Protein AF-A0AAN8NWN9-F1 (afdb_monomer_lite)

Foldseek 3Di:
DKDKDWDFCVVVPDPVCVVVVVVCCCVVQDPQWDWDDDPQAFTWTWGADPPAGKIWIWGDDPGTIIIIIDDDNDPVVVVLVVVCVRPAVGVVVVVVVVVVVCVVPPPDDDDDDDPDDDDDDDPPPQPDLLDPVVPPDPPPPDPVPDDDFDKDKQQFAAPQQQLQQDDFDDPVVLVVVVPDPFLPGDIGIAGPLLLAPAEEEEEFLDAAPLCCPPLQCVQQDDPNHQAPAEFFQCVGDVDRPPDYDDDDPRSCVVNQLCSCDQTSHNHRRVNHHYYYHHQPPDPRPDSLVSSLSSLVRVQVVQVVVCVVPVLHAYEYEYEDFPLLADDPVCLFPDSDPDPPDTDDPSSSVVSVVSNVSLVVSVVSSLPDFRYAYFYEQFFQPVDDLAGTPPQNCQSVGSRYAYEFEDDSLLAGHGHPPSPRHQEYGHQFQRKGFQSDDDPDCPQQRNRIDTDGDRSSRRSNLSSLLSSQCSSPVPDGSNVSVVVQSVQFDGSDVPHHTYTHSNGDDPPDPD

pLDDT: mean 70.36, std 22.94, range [26.72, 98.5]

Structure (mmCIF, N/CA/C/O backbone):
data_AF-A0AAN8NWN9-F1
#
_entry.id   AF-A0AAN8NWN9-F1
#
loop_
_atom_site.group_PDB
_atom_site.id
_atom_site.type_symbol
_atom_site.label_atom_id
_atom_site.label_alt_id
_atom_site.label_comp_id
_atom_site.label_asym_id
_atom_site.label_entity_id
_atom_site.label_seq_id
_atom_site.pdbx_PDB_ins_code
_atom_site.Cartn_x
_atom_site.Cartn_y
_atom_site.Cartn_z
_atom_site.occupancy
_atom_site.B_iso_or_equiv
_atom_site.auth_seq_id
_atom_site.auth_comp_id
_atom_site.auth_asym_id
_atom_site.auth_atom_id
_atom_site.pdbx_PDB_model_num
ATOM 1 N N . MET A 1 1 ? 29.924 4.493 -6.966 1.00 28.67 1 MET A N 1
ATOM 2 C CA . MET A 1 1 ? 29.900 5.971 -6.965 1.00 28.67 1 MET A CA 1
ATOM 3 C C . MET A 1 1 ? 30.230 6.413 -8.376 1.00 28.67 1 MET A C 1
ATOM 5 O O . MET A 1 1 ? 31.289 6.043 -8.860 1.00 28.67 1 MET A O 1
ATOM 9 N N . THR A 1 2 ? 29.310 7.099 -9.048 1.00 29.56 2 THR A N 1
ATOM 10 C CA . THR A 1 2 ? 29.492 7.562 -10.431 1.00 29.56 2 THR A CA 1
ATOM 11 C C . THR A 1 2 ? 29.656 9.072 -10.379 1.00 29.56 2 THR A C 1
ATOM 13 O O . THR A 1 2 ? 28.792 9.751 -9.827 1.00 29.56 2 THR A O 1
ATOM 16 N N . ILE A 1 3 ? 30.769 9.590 -10.891 1.00 26.72 3 ILE A N 1
ATOM 17 C CA . ILE A 1 3 ? 30.994 11.030 -11.021 1.00 26.72 3 ILE A CA 1
ATOM 18 C C . ILE A 1 3 ? 30.792 11.364 -12.498 1.00 26.72 3 ILE A C 1
ATOM 20 O O . ILE A 1 3 ? 31.526 10.867 -13.345 1.00 26.72 3 ILE A O 1
ATOM 24 N N . GLY A 1 4 ? 29.773 12.165 -12.806 1.00 31.56 4 GLY A N 1
ATOM 25 C CA . GLY A 1 4 ? 29.609 12.765 -14.129 1.00 31.56 4 GLY A CA 1
ATOM 26 C C . GLY A 1 4 ? 30.205 14.168 -14.120 1.00 31.56 4 GLY A C 1
ATOM 27 O O . GLY A 1 4 ? 29.833 14.977 -13.269 1.00 31.56 4 GLY A O 1
ATOM 28 N N . ILE A 1 5 ? 31.121 14.456 -15.043 1.00 30.20 5 ILE A N 1
ATOM 29 C CA . ILE A 1 5 ? 31.660 15.807 -15.247 1.00 30.20 5 ILE A CA 1
ATOM 30 C C . ILE A 1 5 ? 31.005 16.370 -16.510 1.00 30.20 5 ILE A C 1
ATOM 32 O O . ILE A 1 5 ? 31.058 15.752 -17.572 1.00 30.20 5 ILE A O 1
ATOM 36 N N . VAL A 1 6 ? 30.353 17.527 -16.379 1.00 31.81 6 VAL A N 1
ATOM 37 C CA . VAL A 1 6 ? 29.634 18.201 -17.469 1.00 31.81 6 VAL A CA 1
ATOM 38 C C . VAL A 1 6 ? 30.362 19.496 -17.810 1.00 31.81 6 VAL A C 1
ATOM 40 O O . VAL A 1 6 ? 30.565 20.332 -16.929 1.00 31.81 6 VAL A O 1
ATOM 43 N N . PHE A 1 7 ? 30.712 19.687 -19.082 1.00 34.97 7 PHE A N 1
ATOM 44 C CA . PHE A 1 7 ? 31.295 20.933 -19.587 1.00 34.97 7 PHE A CA 1
ATOM 45 C C . PHE A 1 7 ? 30.268 21.714 -20.423 1.00 34.97 7 PHE A C 1
ATOM 47 O O . PHE A 1 7 ? 29.430 21.121 -21.102 1.00 34.97 7 PHE A O 1
ATOM 54 N N . LYS A 1 8 ? 30.321 23.054 -20.376 1.00 30.94 8 LYS A N 1
ATOM 55 C CA . LYS A 1 8 ? 29.509 23.946 -21.227 1.00 30.94 8 LYS A CA 1
ATOM 56 C C . LYS A 1 8 ? 30.296 24.400 -22.466 1.00 30.94 8 LYS A C 1
ATOM 58 O O . LYS A 1 8 ? 31.504 24.618 -22.391 1.00 30.94 8 LYS A O 1
ATOM 63 N N . LYS A 1 9 ? 29.588 24.582 -23.589 1.00 38.94 9 LYS A N 1
ATOM 64 C CA . LYS A 1 9 ? 30.100 24.898 -24.944 1.00 38.94 9 LYS A CA 1
ATOM 65 C C . LYS A 1 9 ? 30.983 26.157 -25.023 1.00 38.94 9 LYS A C 1
ATOM 67 O O . LYS A 1 9 ? 31.851 26.292 -25.876 1.00 38.94 9 LYS A O 1
ATOM 72 N N . ASP A 1 10 ? 30.815 27.081 -24.097 1.00 40.62 10 ASP A N 1
ATOM 73 C CA . ASP A 1 10 ? 31.591 28.313 -23.975 1.00 40.62 10 ASP A CA 1
ATOM 74 C C . ASP A 1 10 ? 33.040 28.074 -23.490 1.00 40.62 10 ASP A C 1
ATOM 76 O O . ASP A 1 10 ? 33.894 28.943 -23.653 1.00 40.62 10 ASP A O 1
ATOM 80 N N . GLN A 1 11 ? 33.360 26.861 -23.016 1.00 41.09 11 GLN A N 1
ATOM 81 C CA . GLN A 1 11 ? 34.735 26.372 -22.829 1.00 41.09 11 GLN A CA 1
ATOM 82 C C . GLN A 1 11 ? 35.255 25.528 -24.015 1.00 41.09 11 GLN A C 1
ATOM 84 O O . GLN A 1 11 ? 36.436 25.190 -24.044 1.00 41.09 11 GLN A O 1
ATOM 89 N N . SER A 1 12 ? 34.416 25.216 -25.015 1.00 43.16 12 SER A N 1
ATOM 90 C CA . SER A 1 12 ? 34.713 24.297 -26.131 1.00 43.16 12 SER A CA 1
ATOM 91 C C . SER A 1 12 ? 34.972 24.995 -27.478 1.00 43.16 12 SER A C 1
ATOM 93 O O . SER A 1 12 ? 35.060 24.346 -28.517 1.00 43.16 12 SER A O 1
ATOM 95 N N . GLY A 1 13 ? 35.098 26.326 -27.500 1.00 37.72 13 GLY A N 1
ATOM 96 C CA . GLY A 1 13 ? 35.214 27.126 -28.732 1.00 37.72 13 GLY A CA 1
ATOM 97 C C . GLY A 1 13 ? 36.541 27.018 -29.499 1.00 37.72 13 GLY A C 1
ATOM 98 O O . GLY A 1 13 ? 36.725 27.710 -30.498 1.00 37.72 13 GLY A O 1
ATOM 99 N N . SER A 1 14 ? 37.480 26.177 -29.068 1.00 40.09 14 SER A N 1
ATOM 100 C CA . SER A 1 14 ? 38.755 25.978 -29.757 1.00 40.09 14 SER A CA 1
ATOM 101 C C . SER A 1 14 ? 38.725 24.680 -30.563 1.00 40.09 14 SER A C 1
ATOM 103 O O . SER A 1 14 ? 38.891 23.591 -30.015 1.00 40.09 14 SER A O 1
ATOM 105 N N . ALA A 1 15 ? 38.575 24.778 -31.886 1.00 39.06 15 ALA A N 1
ATOM 106 C CA . ALA A 1 15 ? 38.672 23.626 -32.789 1.00 39.06 15 ALA A CA 1
ATOM 107 C C . ALA A 1 15 ? 40.031 22.888 -32.695 1.00 39.06 15 ALA A C 1
ATOM 109 O O . ALA A 1 15 ? 40.124 21.725 -33.088 1.00 39.06 15 ALA A O 1
ATOM 110 N N . SER A 1 16 ? 41.076 23.527 -32.142 1.00 41.25 16 SER A N 1
ATOM 111 C CA . SER A 1 16 ? 42.363 22.873 -31.872 1.00 41.25 16 SER A CA 1
ATOM 112 C C . SER A 1 16 ? 42.326 21.957 -30.649 1.00 41.25 16 SER A C 1
ATOM 114 O O . SER A 1 16 ? 43.113 21.018 -30.587 1.00 41.25 16 SER A O 1
ATOM 116 N N . TYR A 1 17 ? 41.399 22.178 -29.711 1.00 39.50 17 TYR A N 1
ATOM 117 C CA . TYR A 1 17 ? 41.271 21.347 -28.517 1.00 39.50 17 TYR A CA 1
ATOM 118 C C . TYR A 1 17 ? 40.699 19.973 -28.869 1.00 39.50 17 TYR A C 1
ATOM 120 O O . TYR A 1 17 ? 41.277 18.973 -28.482 1.00 39.50 17 TYR A O 1
ATOM 128 N N . HIS A 1 18 ? 39.651 19.899 -29.695 1.00 43.06 18 HIS A N 1
ATOM 129 C CA . HIS A 1 18 ? 39.026 18.620 -30.062 1.00 43.06 18 HIS A CA 1
ATOM 130 C C . HIS A 1 18 ? 39.936 17.706 -30.885 1.00 43.06 18 HIS A C 1
ATOM 132 O O . HIS A 1 18 ? 40.029 16.520 -30.600 1.00 43.06 18 HIS A O 1
ATOM 138 N N . LYS A 1 19 ? 40.644 18.251 -31.882 1.00 48.94 19 LYS A N 1
ATOM 139 C CA . LYS A 1 19 ? 41.526 17.441 -32.736 1.00 48.94 19 LYS A CA 1
ATOM 140 C C . LYS A 1 19 ? 42.722 16.898 -31.957 1.00 48.94 19 LYS A C 1
ATOM 142 O O . LYS A 1 19 ? 43.083 15.738 -32.107 1.00 48.94 19 LYS A O 1
ATOM 147 N N . LYS A 1 20 ? 43.286 17.741 -31.087 1.00 49.00 20 LYS A 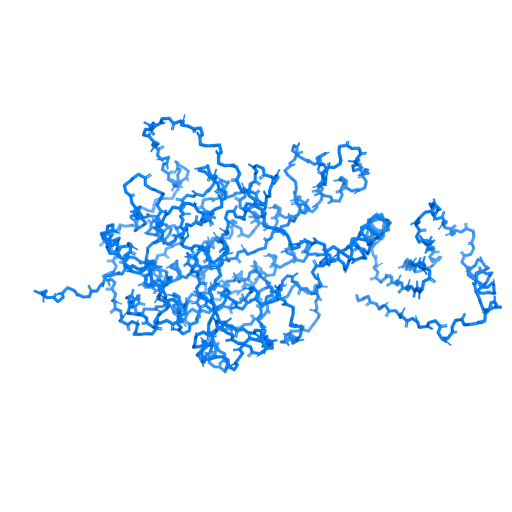N 1
ATOM 148 C CA . LYS A 1 20 ? 44.402 17.371 -30.223 1.00 49.00 20 LYS A CA 1
ATOM 149 C C . LYS A 1 20 ? 43.966 16.420 -29.109 1.00 49.00 20 LYS A C 1
ATOM 151 O O . LYS A 1 20 ? 44.706 15.509 -28.794 1.00 49.00 20 LYS A O 1
ATOM 156 N N . PHE A 1 21 ? 42.756 16.577 -28.578 1.00 48.31 21 PHE A N 1
ATOM 157 C CA . PHE A 1 21 ? 42.171 15.680 -27.581 1.00 48.31 21 PHE A CA 1
ATOM 158 C C . PHE A 1 21 ? 41.832 14.298 -28.161 1.00 48.31 21 PHE A C 1
ATOM 160 O O . PHE A 1 21 ? 42.113 13.297 -27.515 1.00 48.31 21 PHE A O 1
ATOM 167 N N . ASP A 1 22 ? 41.307 14.213 -29.389 1.00 50.62 22 ASP A N 1
ATOM 168 C CA . ASP A 1 22 ? 41.072 12.933 -30.079 1.00 50.62 22 ASP A CA 1
ATOM 169 C C . ASP A 1 22 ? 42.386 12.211 -30.419 1.00 50.62 22 ASP A C 1
ATOM 171 O O . ASP A 1 22 ? 42.478 10.988 -30.296 1.00 50.62 22 ASP A O 1
ATOM 175 N N . GLU A 1 23 ? 43.411 12.957 -30.844 1.00 55.41 23 GLU A N 1
ATOM 176 C CA . GLU A 1 23 ? 44.759 12.427 -31.077 1.00 55.41 23 GLU A CA 1
ATOM 177 C C . GLU A 1 23 ? 45.422 11.995 -29.760 1.00 55.41 23 GLU A C 1
ATOM 179 O O . GLU A 1 23 ? 45.944 10.887 -29.692 1.00 55.41 23 GLU A O 1
ATOM 184 N N . GLU A 1 24 ? 45.322 12.797 -28.695 1.00 52.59 24 GLU A N 1
ATOM 185 C CA . GLU A 1 24 ? 45.829 12.469 -27.356 1.00 52.59 24 GLU A CA 1
ATOM 186 C C . GLU A 1 24 ? 45.091 11.262 -26.756 1.00 52.59 24 GLU A C 1
ATOM 188 O O . GLU A 1 24 ? 45.739 10.393 -26.191 1.00 52.59 24 GLU A O 1
ATOM 193 N N . LEU A 1 25 ? 43.772 11.119 -26.931 1.00 50.59 25 LEU A N 1
ATOM 194 C CA . LEU A 1 25 ? 43.029 9.921 -26.514 1.00 50.59 25 LEU A CA 1
ATOM 195 C C . LEU A 1 25 ? 43.497 8.671 -27.273 1.00 50.59 25 LEU A C 1
ATOM 197 O O . LEU A 1 25 ? 43.731 7.630 -26.661 1.00 50.59 25 LEU A O 1
ATOM 201 N N . LYS A 1 26 ? 43.662 8.756 -28.597 1.00 53.59 26 LYS A N 1
ATOM 202 C CA . LYS A 1 26 ? 44.129 7.627 -29.421 1.00 53.59 26 LYS A CA 1
ATOM 203 C C . LYS A 1 26 ? 45.567 7.222 -29.086 1.00 53.59 26 LYS A C 1
ATOM 205 O O . LYS A 1 26 ? 45.854 6.028 -29.010 1.00 53.59 26 LYS A O 1
ATOM 210 N N . ASP A 1 27 ? 46.440 8.195 -28.839 1.00 50.19 27 ASP A N 1
ATOM 211 C CA . ASP A 1 27 ? 47.841 7.970 -28.465 1.00 50.19 27 ASP A CA 1
ATOM 212 C C . ASP A 1 27 ? 47.965 7.430 -27.023 1.00 50.19 27 ASP A C 1
ATOM 214 O O . ASP A 1 27 ? 48.767 6.538 -26.748 1.00 50.19 27 ASP A O 1
ATOM 218 N N . TYR A 1 28 ? 47.107 7.893 -26.103 1.00 42.84 28 TYR A N 1
ATOM 219 C CA . TYR A 1 28 ? 47.130 7.515 -24.683 1.00 42.84 28 TYR A CA 1
ATOM 220 C C . TYR A 1 28 ? 46.436 6.172 -24.382 1.00 42.84 28 TYR A C 1
ATOM 222 O O . TYR A 1 28 ? 46.867 5.448 -23.481 1.00 42.84 28 TYR A O 1
ATOM 230 N N . PHE A 1 29 ? 45.381 5.805 -25.123 1.00 41.56 29 PHE A N 1
ATOM 231 C CA . PHE A 1 29 ? 44.610 4.567 -24.905 1.00 41.56 29 PHE A CA 1
ATOM 232 C C . PHE A 1 29 ? 44.946 3.427 -25.886 1.00 41.56 29 PHE A C 1
ATOM 234 O O . PHE A 1 29 ? 44.627 2.270 -25.603 1.00 41.56 29 PHE A O 1
ATOM 241 N N . GLY A 1 30 ? 45.661 3.702 -26.983 1.00 50.56 30 GLY A N 1
ATOM 242 C CA . GLY A 1 30 ? 46.001 2.709 -28.007 1.00 50.56 30 GLY A CA 1
ATOM 243 C C . GLY A 1 30 ? 44.804 2.273 -28.868 1.00 50.56 30 GLY A C 1
ATOM 244 O O . GLY A 1 30 ? 43.709 2.814 -28.762 1.00 50.56 30 GLY A O 1
ATOM 245 N N . ALA A 1 31 ? 45.016 1.276 -29.738 1.00 41.62 31 ALA A N 1
ATOM 246 C CA . ALA A 1 31 ? 44.088 0.843 -30.799 1.00 41.62 31 ALA A CA 1
ATOM 247 C C . ALA A 1 31 ? 42.743 0.222 -30.342 1.00 41.62 31 ALA A C 1
ATOM 249 O O . ALA A 1 31 ? 41.975 -0.232 -31.185 1.00 41.62 31 ALA A O 1
ATOM 250 N N . ASP A 1 32 ? 42.436 0.218 -29.043 1.00 43.41 32 ASP A N 1
ATOM 251 C CA . ASP A 1 32 ? 41.227 -0.393 -28.470 1.00 43.41 32 ASP A CA 1
ATOM 252 C C . ASP A 1 32 ? 40.118 0.651 -28.221 1.00 43.41 32 ASP A C 1
ATOM 254 O O . ASP A 1 32 ? 39.468 0.650 -27.172 1.00 43.41 32 ASP A O 1
ATOM 258 N N . ILE A 1 33 ? 39.925 1.571 -29.172 1.00 44.09 33 ILE A N 1
ATOM 259 C CA . ILE A 1 33 ? 38.802 2.517 -29.190 1.00 44.09 33 ILE A CA 1
ATOM 260 C C . ILE A 1 33 ? 37.798 2.026 -30.228 1.00 44.09 33 ILE A C 1
ATOM 262 O O . ILE A 1 33 ? 38.111 1.946 -31.416 1.00 44.09 33 ILE A O 1
ATOM 266 N N . PHE A 1 34 ? 36.586 1.718 -29.779 1.00 45.06 34 PHE A N 1
ATOM 267 C CA . PHE A 1 34 ? 35.479 1.353 -30.657 1.00 45.06 34 PHE A CA 1
ATOM 268 C C . PHE A 1 34 ? 34.639 2.598 -30.937 1.00 45.06 34 PHE A C 1
ATOM 270 O O . PHE A 1 34 ? 34.191 3.263 -30.003 1.00 45.06 34 PHE A O 1
ATOM 277 N N . GLU A 1 35 ? 34.462 2.924 -32.217 1.00 42.72 35 GLU A N 1
ATOM 278 C CA . GLU A 1 35 ? 33.596 4.007 -32.683 1.00 42.72 35 GLU A CA 1
ATOM 279 C C . GLU A 1 35 ? 32.296 3.391 -33.213 1.00 42.72 35 GLU A C 1
ATOM 281 O O . GLU A 1 35 ? 32.317 2.594 -34.151 1.00 42.72 35 GLU A O 1
ATOM 286 N N . ALA A 1 36 ? 31.169 3.727 -32.585 1.00 42.03 36 ALA A N 1
ATOM 287 C CA . ALA A 1 36 ? 29.847 3.359 -33.078 1.00 42.03 36 ALA A CA 1
ATOM 288 C C . ALA A 1 36 ? 29.317 4.490 -33.974 1.00 42.03 36 ALA A C 1
ATOM 290 O O . ALA A 1 36 ? 29.095 5.605 -33.497 1.00 42.03 36 ALA A O 1
ATOM 291 N N . GLU A 1 37 ? 29.129 4.219 -35.268 1.00 39.00 37 GLU A N 1
ATOM 292 C CA . GLU A 1 37 ? 28.571 5.183 -36.225 1.00 39.00 37 GLU A CA 1
ATOM 293 C C . GLU A 1 37 ? 27.116 4.846 -36.583 1.00 39.00 37 GLU A C 1
ATOM 295 O O . GLU A 1 37 ? 26.788 3.722 -36.963 1.00 39.00 37 GLU A O 1
ATOM 300 N N . GLY A 1 38 ? 26.246 5.855 -36.515 1.00 42.53 38 GLY A N 1
ATOM 301 C CA . GLY A 1 38 ? 24.911 5.855 -37.109 1.00 42.53 38 GLY A CA 1
ATOM 302 C C . GLY A 1 38 ? 24.538 7.280 -37.518 1.00 42.53 38 GLY A C 1
ATOM 303 O O . GLY A 1 38 ? 24.833 8.219 -36.782 1.00 42.53 38 GLY A O 1
ATOM 304 N N . GLU A 1 39 ? 23.894 7.461 -38.677 1.00 37.53 39 GLU A N 1
ATOM 305 C CA . GLU A 1 39 ? 23.652 8.778 -39.312 1.00 37.53 39 GLU A CA 1
ATOM 306 C C . GLU A 1 39 ? 22.851 9.787 -38.456 1.00 37.53 39 GLU A C 1
ATOM 308 O O . GLU A 1 39 ? 22.805 10.969 -38.784 1.00 37.53 39 GLU A O 1
ATOM 313 N N . TRP A 1 40 ? 22.259 9.347 -37.339 1.00 40.00 40 TRP A N 1
ATOM 314 C CA . TRP A 1 40 ? 21.465 10.167 -36.411 1.00 40.00 40 TRP A CA 1
ATOM 315 C C . TRP A 1 40 ? 21.807 9.921 -34.929 1.00 40.00 40 TRP A C 1
ATOM 317 O O . TRP A 1 40 ? 21.017 10.236 -34.041 1.00 40.00 40 TRP A O 1
ATOM 327 N N . VAL A 1 41 ? 22.973 9.332 -34.647 1.00 42.78 41 VAL A N 1
ATOM 328 C CA . VAL A 1 41 ? 23.343 8.808 -33.324 1.00 42.78 41 VAL A CA 1
ATOM 329 C C . VAL A 1 41 ? 24.578 9.556 -32.791 1.00 42.78 41 VAL A C 1
ATOM 331 O O . VAL A 1 41 ? 25.591 9.613 -33.487 1.00 42.78 41 VAL A O 1
ATOM 334 N N . PRO A 1 42 ? 24.532 10.145 -31.579 1.00 42.81 42 PRO A N 1
ATOM 335 C CA . PRO A 1 42 ? 25.705 10.578 -30.828 1.00 42.81 42 PRO A CA 1
ATOM 336 C C . PRO A 1 42 ? 26.893 9.621 -30.909 1.00 42.81 42 PRO A C 1
ATOM 338 O O . PRO A 1 42 ? 26.739 8.417 -30.712 1.00 42.81 42 PRO A O 1
ATOM 341 N N . LYS A 1 43 ? 28.090 10.170 -31.142 1.00 42.94 43 LYS A N 1
ATOM 342 C CA . LYS A 1 43 ? 29.322 9.374 -31.130 1.00 42.94 43 LYS A CA 1
ATOM 343 C C . LYS A 1 43 ? 29.589 8.884 -29.711 1.00 42.94 43 LYS A C 1
ATOM 345 O O . LYS A 1 43 ? 29.623 9.703 -28.787 1.00 42.94 43 LYS A O 1
ATOM 350 N N . ALA A 1 44 ? 29.773 7.572 -29.573 1.00 44.91 44 ALA A N 1
ATOM 351 C CA . ALA A 1 44 ? 30.175 6.919 -28.338 1.00 44.91 44 ALA A CA 1
ATOM 352 C C . ALA A 1 44 ? 31.610 6.395 -28.457 1.00 44.91 44 ALA A C 1
ATOM 354 O O . ALA A 1 44 ? 31.920 5.671 -29.401 1.00 44.91 44 ALA A O 1
ATOM 355 N N . TYR A 1 45 ? 32.468 6.746 -27.497 1.00 49.25 45 TYR A N 1
ATOM 356 C CA . TYR A 1 45 ? 33.828 6.204 -27.391 1.00 49.25 45 TYR A CA 1
ATOM 357 C C . TYR A 1 45 ? 33.957 5.397 -26.106 1.00 49.25 45 TYR A C 1
ATOM 359 O O . TYR A 1 45 ? 33.735 5.940 -25.023 1.00 49.25 45 TYR A O 1
ATOM 367 N N . CYS A 1 46 ? 34.332 4.124 -26.234 1.00 46.12 46 CYS A N 1
ATOM 368 C CA . CYS A 1 46 ? 34.638 3.240 -25.111 1.00 46.12 46 CYS A CA 1
ATOM 369 C C . CYS A 1 46 ? 36.102 2.801 -25.199 1.00 46.12 46 CYS A C 1
ATOM 371 O O . CYS A 1 46 ? 36.536 2.362 -26.264 1.00 46.12 46 CYS A O 1
ATOM 373 N N . ALA A 1 47 ? 36.851 2.881 -24.095 1.00 49.50 47 ALA A N 1
ATOM 374 C CA . ALA A 1 47 ? 38.236 2.410 -24.038 1.00 49.50 47 ALA A CA 1
ATOM 375 C C . ALA A 1 47 ? 38.490 1.503 -22.826 1.00 49.50 47 ALA A C 1
ATOM 377 O O . ALA A 1 47 ? 37.869 1.641 -21.767 1.00 49.50 47 ALA A O 1
ATOM 378 N N . LYS A 1 48 ? 39.433 0.567 -22.989 1.00 46.91 48 LYS A N 1
ATOM 379 C CA . LYS A 1 48 ? 39.847 -0.403 -21.967 1.00 46.91 48 LYS A CA 1
ATOM 380 C C . LYS A 1 48 ? 41.162 0.029 -21.321 1.00 46.91 48 LYS A C 1
ATOM 382 O O . LYS A 1 48 ? 42.189 0.130 -21.986 1.00 46.91 48 LYS A O 1
ATOM 387 N N . TRP A 1 49 ? 41.162 0.238 -20.007 1.00 48.66 49 TRP A N 1
ATOM 388 C CA . TRP A 1 49 ? 42.381 0.616 -19.292 1.00 48.66 49 TRP A CA 1
ATOM 389 C C . TRP A 1 49 ? 43.263 -0.615 -19.0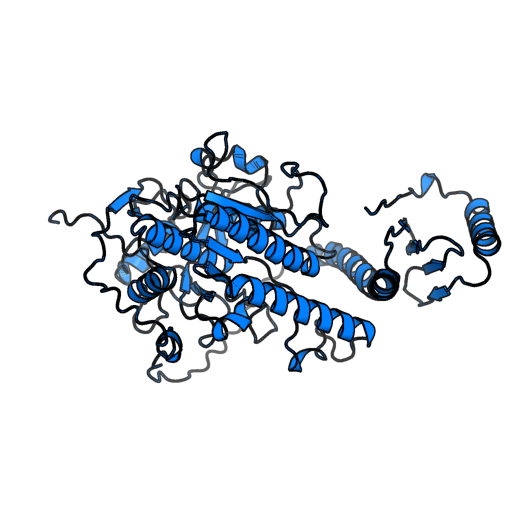11 1.00 48.66 49 TRP A C 1
ATOM 391 O O . TRP A 1 49 ? 42.791 -1.647 -18.533 1.00 48.66 49 TRP A O 1
ATOM 401 N N . LYS A 1 50 ? 44.561 -0.529 -19.333 1.00 43.50 50 LYS A N 1
ATOM 402 C CA . LYS A 1 50 ? 45.481 -1.685 -19.377 1.00 43.50 50 LYS A CA 1
ATOM 403 C C . LYS A 1 50 ? 45.904 -2.256 -18.016 1.00 43.50 50 LYS A C 1
ATOM 405 O O . LYS A 1 50 ? 46.568 -3.291 -18.009 1.00 43.50 50 LYS A O 1
ATOM 410 N N . LYS A 1 51 ? 45.575 -1.620 -16.884 1.00 40.34 51 LYS A N 1
ATOM 411 C CA . LYS A 1 51 ? 46.004 -2.106 -15.555 1.00 40.34 51 LYS A CA 1
ATOM 412 C C . LYS A 1 51 ? 44.949 -2.082 -14.448 1.00 40.34 51 LYS A C 1
ATOM 414 O O . LYS A 1 51 ? 45.008 -2.971 -13.611 1.00 40.34 51 LYS A O 1
ATOM 419 N N . ASP A 1 52 ? 43.952 -1.201 -14.500 1.00 44.97 52 ASP A N 1
ATOM 420 C CA . ASP A 1 52 ? 42.850 -1.170 -13.532 1.00 44.97 52 ASP A CA 1
ATOM 421 C C . ASP A 1 52 ? 41.525 -1.070 -14.298 1.00 44.97 52 ASP A C 1
ATOM 423 O O . ASP A 1 52 ? 41.362 -0.177 -15.118 1.00 44.97 52 ASP A O 1
ATOM 427 N N . TYR A 1 53 ? 40.581 -1.992 -14.100 1.00 46.69 53 TYR A N 1
ATOM 428 C CA . TYR A 1 53 ? 39.300 -2.010 -14.826 1.00 46.69 53 TYR A CA 1
ATOM 429 C C . TYR A 1 53 ? 38.501 -0.710 -14.596 1.00 46.69 53 TYR A C 1
ATOM 431 O O . TYR A 1 53 ? 37.786 -0.585 -13.603 1.00 46.69 53 TYR A O 1
ATOM 439 N N . ARG A 1 54 ? 38.602 0.257 -15.515 1.00 46.72 54 ARG A N 1
ATOM 440 C CA . ARG A 1 54 ? 37.743 1.448 -15.564 1.00 46.72 54 ARG A CA 1
ATOM 441 C C . ARG A 1 54 ? 37.301 1.711 -16.996 1.00 46.72 54 ARG A C 1
ATOM 443 O O . ARG A 1 54 ? 38.096 2.215 -17.787 1.00 46.72 54 ARG A O 1
ATOM 450 N N . PRO A 1 55 ? 36.074 1.336 -17.364 1.00 49.62 55 PRO A N 1
ATOM 451 C CA . PRO A 1 55 ? 35.506 1.763 -18.627 1.00 49.62 55 PRO A CA 1
ATOM 452 C C . PRO A 1 55 ? 34.997 3.202 -18.474 1.00 49.62 55 PRO A C 1
ATOM 454 O O . PRO A 1 55 ? 34.500 3.602 -17.415 1.00 49.62 55 PRO A O 1
ATOM 457 N N . PHE A 1 56 ? 35.098 3.977 -19.544 1.00 48.91 56 PHE A N 1
ATOM 458 C CA . PHE A 1 56 ? 34.421 5.262 -19.667 1.00 48.91 56 PHE A CA 1
ATOM 459 C C . PHE A 1 56 ? 33.702 5.324 -21.011 1.00 48.91 56 PHE A C 1
ATOM 461 O O . PHE A 1 56 ? 34.150 4.707 -21.977 1.00 48.91 56 PHE A O 1
ATOM 468 N N . CYS A 1 57 ? 32.593 6.061 -21.049 1.00 48.84 57 CYS A N 1
ATOM 469 C CA . CYS A 1 57 ? 31.854 6.370 -22.269 1.00 48.84 57 CYS A CA 1
ATOM 470 C C . CYS A 1 57 ? 31.795 7.889 -22.446 1.00 48.84 57 CYS A C 1
ATOM 472 O O . CYS A 1 57 ? 31.471 8.617 -21.502 1.00 48.84 57 CYS A O 1
ATOM 474 N N . ILE A 1 58 ? 32.082 8.362 -23.657 1.00 50.56 58 ILE A N 1
ATOM 475 C CA . ILE A 1 58 ? 31.853 9.755 -24.064 1.00 50.56 58 ILE A CA 1
ATOM 476 C C . ILE A 1 58 ? 30.623 9.763 -24.956 1.00 50.56 58 ILE A C 1
ATOM 478 O O . ILE A 1 58 ? 30.646 9.073 -25.963 1.00 50.56 58 ILE A O 1
ATOM 482 N N . VAL A 1 59 ? 29.584 10.528 -24.620 1.00 51.56 59 VAL A N 1
ATOM 483 C CA . VAL A 1 59 ? 28.401 10.696 -25.481 1.00 51.56 59 VAL A CA 1
ATOM 484 C C . VAL A 1 59 ? 28.389 12.120 -26.023 1.00 51.56 59 VAL A C 1
ATOM 486 O O . VAL A 1 59 ? 28.317 13.080 -25.251 1.00 51.56 59 VAL A O 1
ATOM 489 N N . LYS A 1 60 ? 28.465 12.257 -27.351 1.00 44.69 60 LYS A N 1
ATOM 490 C CA . LYS A 1 60 ? 28.536 13.554 -28.038 1.00 44.69 60 LYS A CA 1
ATOM 491 C C . LYS A 1 60 ? 27.274 13.841 -28.850 1.00 44.69 60 LYS A C 1
ATOM 493 O O . LYS A 1 60 ? 27.064 13.218 -29.885 1.00 44.69 60 LYS A O 1
ATOM 498 N N . ASN A 1 61 ? 26.465 14.809 -28.417 1.00 46.28 61 ASN A N 1
ATOM 499 C CA . ASN A 1 61 ? 25.371 15.388 -29.212 1.00 46.28 61 ASN A CA 1
ATOM 500 C C . ASN A 1 61 ? 25.782 16.796 -29.708 1.00 46.28 61 ASN A C 1
ATOM 502 O O . ASN A 1 61 ? 26.761 17.356 -29.221 1.00 46.28 61 ASN A O 1
ATOM 506 N N . ILE A 1 62 ? 25.047 17.373 -30.665 1.00 45.75 62 ILE A N 1
ATOM 507 C CA . ILE A 1 62 ? 25.336 18.626 -31.392 1.00 45.75 62 ILE A CA 1
ATOM 508 C C . ILE A 1 62 ? 25.678 19.801 -30.442 1.00 45.75 62 ILE A C 1
ATOM 510 O O . ILE A 1 62 ? 26.460 20.679 -30.809 1.00 45.75 62 ILE A O 1
ATOM 514 N N . ASP A 1 63 ? 25.164 19.788 -29.202 1.00 37.62 63 ASP A N 1
ATOM 515 C CA . ASP A 1 63 ? 25.330 20.876 -28.227 1.00 37.62 63 ASP A CA 1
ATOM 516 C C . ASP A 1 63 ? 25.873 20.482 -26.837 1.00 37.62 63 ASP A C 1
ATOM 518 O O . ASP A 1 63 ? 26.108 21.374 -26.019 1.00 37.62 63 ASP A O 1
ATOM 522 N N . ILE A 1 64 ? 26.089 19.192 -26.537 1.00 41.53 64 ILE A N 1
ATOM 523 C CA . ILE A 1 64 ? 26.533 18.726 -25.205 1.00 41.53 64 ILE A CA 1
ATOM 524 C C . ILE A 1 64 ? 27.476 17.519 -25.344 1.00 41.53 64 ILE A C 1
ATOM 526 O O . ILE A 1 64 ? 27.152 16.550 -26.033 1.00 41.53 64 ILE A O 1
ATOM 530 N N . GLU A 1 65 ? 28.607 17.557 -24.630 1.00 45.22 65 GLU A N 1
ATOM 531 C CA . GLU A 1 65 ? 29.487 16.404 -24.394 1.00 45.22 65 GLU A CA 1
ATOM 532 C C . GLU A 1 65 ? 29.355 15.951 -22.933 1.00 45.22 65 GLU A C 1
ATOM 534 O O . GLU A 1 65 ? 29.555 16.738 -22.003 1.00 45.22 65 GLU A O 1
ATOM 539 N N . VAL A 1 66 ? 28.993 14.680 -22.728 1.00 44.81 66 VAL A N 1
ATOM 540 C CA . VAL A 1 66 ? 28.866 14.073 -21.394 1.00 44.81 66 VAL A CA 1
ATOM 541 C C . VAL A 1 66 ? 29.921 12.987 -21.224 1.00 44.81 66 VAL A C 1
ATOM 543 O O . VAL A 1 66 ? 29.986 12.047 -22.018 1.00 44.81 66 VAL A O 1
ATOM 546 N N . PHE A 1 67 ? 30.712 13.101 -20.156 1.00 45.38 67 PHE A N 1
ATOM 547 C CA . PHE A 1 67 ? 31.695 12.100 -19.748 1.00 45.38 67 PHE A CA 1
ATOM 548 C C . PHE A 1 67 ? 31.121 11.237 -18.625 1.00 45.38 67 PHE A C 1
ATOM 550 O O . PHE A 1 67 ? 30.724 11.757 -17.577 1.00 45.38 67 PHE A O 1
ATOM 557 N N . VAL A 1 68 ? 31.102 9.918 -18.826 1.00 46.34 68 VAL A N 1
ATOM 558 C CA . VAL A 1 68 ? 30.675 8.957 -17.803 1.00 46.34 68 VAL A CA 1
ATOM 559 C C . VAL A 1 68 ? 31.825 7.997 -17.509 1.00 46.34 68 VAL A C 1
ATOM 561 O O . VAL A 1 68 ? 32.127 7.121 -18.316 1.00 46.34 68 VAL A O 1
ATOM 564 N N . GLU A 1 69 ? 32.473 8.160 -16.352 1.00 43.34 69 GLU A N 1
ATOM 565 C CA . GLU A 1 69 ? 33.467 7.210 -15.831 1.00 43.34 69 GLU A CA 1
ATOM 566 C C . GLU A 1 69 ? 32.767 6.194 -14.915 1.00 43.34 69 GLU A C 1
ATOM 568 O O . GLU A 1 69 ? 32.076 6.564 -13.958 1.00 43.34 69 GLU A O 1
ATOM 573 N N . PHE A 1 70 ? 32.941 4.899 -15.189 1.00 45.62 70 PHE A N 1
ATOM 574 C CA . PHE A 1 70 ? 32.373 3.838 -14.361 1.00 45.62 70 PHE A CA 1
ATOM 575 C C . PHE A 1 70 ? 33.427 3.292 -13.402 1.00 45.62 70 PHE A C 1
ATOM 577 O O . PHE A 1 70 ? 34.419 2.683 -13.797 1.00 45.62 70 PHE A O 1
ATOM 584 N N . PHE A 1 71 ? 33.154 3.417 -12.108 1.00 42.00 71 PHE A N 1
ATOM 585 C CA . PHE A 1 71 ? 33.912 2.730 -11.070 1.00 42.00 71 PHE A CA 1
ATOM 586 C C . PHE A 1 71 ? 33.198 1.419 -10.726 1.00 42.00 71 PHE A C 1
ATOM 588 O O . PHE A 1 71 ? 32.384 1.377 -9.803 1.00 42.00 71 PHE A O 1
ATOM 595 N N . SER A 1 72 ? 33.469 0.351 -11.481 1.00 40.50 72 SER A N 1
ATOM 596 C CA . SER A 1 72 ? 33.039 -1.007 -11.126 1.00 40.50 72 SER A CA 1
ATOM 597 C C . SER A 1 72 ? 34.230 -1.958 -11.141 1.00 40.50 72 SER A C 1
ATOM 599 O O . SER A 1 72 ? 34.890 -2.114 -12.162 1.00 40.50 72 SER A O 1
ATOM 601 N N . LEU A 1 73 ? 34.476 -2.634 -10.015 1.00 36.66 73 LEU A N 1
ATOM 602 C CA . LEU A 1 73 ? 35.523 -3.657 -9.877 1.00 36.66 73 LEU A CA 1
ATOM 603 C C . LEU A 1 73 ? 35.139 -5.009 -10.518 1.00 36.66 73 LEU A C 1
ATOM 605 O O . LEU A 1 73 ? 35.885 -5.975 -10.397 1.00 36.66 73 LEU A O 1
ATOM 609 N N . ASN A 1 74 ? 33.977 -5.106 -11.177 1.00 39.62 74 ASN A N 1
ATOM 610 C CA . ASN A 1 74 ? 33.461 -6.347 -11.754 1.00 39.62 74 ASN A CA 1
ATOM 611 C C . ASN A 1 74 ? 33.310 -6.242 -13.279 1.00 39.62 74 ASN A C 1
ATOM 613 O O . ASN A 1 74 ? 32.426 -5.544 -13.777 1.00 39.62 74 ASN A O 1
ATOM 617 N N . ALA A 1 75 ? 34.136 -6.996 -14.012 1.00 40.84 75 ALA A N 1
ATOM 618 C CA . ALA A 1 75 ? 34.192 -7.022 -15.478 1.00 40.84 75 ALA A CA 1
ATOM 619 C C . ALA A 1 75 ? 32.851 -7.380 -16.154 1.00 40.84 75 ALA A C 1
ATOM 621 O O . ALA A 1 75 ? 32.498 -6.801 -17.175 1.00 40.84 75 ALA A O 1
ATOM 622 N N . TRP A 1 76 ? 32.056 -8.271 -15.552 1.00 42.94 76 TRP A N 1
ATOM 623 C CA . TRP A 1 76 ? 30.741 -8.666 -16.081 1.00 42.94 76 TRP A CA 1
ATOM 624 C C . TRP A 1 76 ? 29.683 -7.559 -15.957 1.00 42.94 76 TRP A C 1
ATOM 626 O O . TRP A 1 76 ? 28.743 -7.503 -16.749 1.00 42.94 76 TRP A O 1
ATOM 636 N N . LEU A 1 77 ? 29.838 -6.673 -14.966 1.00 40.88 77 LEU A N 1
ATOM 637 C CA . LEU A 1 77 ? 28.994 -5.495 -14.800 1.00 40.88 77 LEU A CA 1
ATOM 638 C C . LEU A 1 77 ? 29.287 -4.510 -15.940 1.00 40.88 77 LEU A C 1
ATOM 640 O O . LEU A 1 77 ? 28.379 -3.965 -16.542 1.00 40.88 77 LEU A O 1
ATOM 644 N N . VAL A 1 78 ? 30.560 -4.347 -16.300 1.00 42.66 78 VAL A N 1
ATOM 645 C CA . VAL A 1 78 ? 31.008 -3.451 -17.375 1.00 42.66 78 VAL A CA 1
ATOM 646 C C . VAL A 1 78 ? 30.469 -3.862 -18.747 1.00 42.66 78 VAL A C 1
ATOM 648 O O . VAL A 1 78 ? 29.945 -3.014 -19.461 1.00 42.66 78 VAL A O 1
ATOM 651 N N . GLU A 1 79 ? 30.542 -5.146 -19.103 1.00 41.41 79 GLU A N 1
ATOM 652 C CA . GLU A 1 79 ? 30.033 -5.640 -20.394 1.00 41.41 79 GLU A CA 1
ATOM 653 C C . GLU A 1 79 ? 28.505 -5.528 -20.499 1.00 41.41 79 GLU A C 1
ATOM 655 O O . GLU A 1 79 ? 27.980 -5.134 -21.539 1.00 41.41 79 GLU A O 1
ATOM 660 N N . GLY A 1 80 ? 27.784 -5.788 -19.401 1.00 41.12 80 GLY A N 1
ATOM 661 C CA . GLY A 1 80 ? 26.342 -5.544 -19.332 1.00 41.12 80 GLY A CA 1
ATOM 662 C C . GLY A 1 80 ? 25.980 -4.057 -19.422 1.00 41.12 80 GLY A C 1
ATOM 663 O O . GLY A 1 80 ? 24.995 -3.707 -20.060 1.00 41.12 80 GLY A O 1
ATOM 664 N N . TYR A 1 81 ? 26.781 -3.171 -18.822 1.00 43.12 81 TYR A N 1
ATOM 665 C CA . TYR A 1 81 ? 26.538 -1.724 -18.812 1.00 43.12 81 TYR A CA 1
ATOM 666 C C . TYR A 1 81 ? 26.851 -1.067 -20.163 1.00 43.12 81 TYR A C 1
ATOM 668 O O . TYR A 1 81 ? 26.095 -0.197 -20.590 1.00 43.12 81 TYR A O 1
ATOM 676 N N . ALA A 1 82 ? 27.914 -1.494 -20.851 1.00 41.19 82 ALA A N 1
ATOM 677 C CA . ALA A 1 82 ? 28.276 -0.981 -22.174 1.00 41.19 82 ALA A CA 1
ATOM 678 C C . ALA A 1 82 ? 27.150 -1.215 -23.199 1.00 41.19 82 ALA A C 1
ATOM 680 O O . ALA A 1 82 ? 26.761 -0.286 -23.900 1.00 41.19 82 ALA A O 1
ATOM 681 N N . GLY A 1 83 ? 26.535 -2.406 -23.196 1.00 41.81 83 GLY A N 1
ATOM 682 C CA . GLY A 1 83 ? 25.391 -2.708 -24.068 1.00 41.81 83 GLY A CA 1
ATOM 683 C C . GLY A 1 83 ? 24.092 -1.968 -23.708 1.00 41.81 83 GLY A C 1
ATOM 684 O O . GLY A 1 83 ? 23.250 -1.754 -24.574 1.00 41.81 83 GLY A O 1
ATOM 685 N N . VAL A 1 84 ? 23.916 -1.547 -22.449 1.00 40.88 84 VAL A N 1
ATOM 686 C CA . VAL A 1 84 ? 22.730 -0.792 -21.984 1.00 40.88 84 VAL A CA 1
ATOM 687 C C . VAL A 1 84 ? 22.828 0.701 -22.336 1.00 40.88 84 VAL A C 1
ATOM 689 O O . VAL A 1 84 ? 21.810 1.347 -22.595 1.00 40.88 84 VAL A O 1
ATOM 692 N N . LEU A 1 85 ? 24.041 1.260 -22.379 1.00 41.88 85 LEU A N 1
ATOM 693 C CA . LEU A 1 85 ? 24.278 2.671 -22.712 1.00 41.88 85 LEU A CA 1
ATOM 694 C C . LEU A 1 85 ? 24.066 2.978 -24.197 1.00 41.88 85 LEU A C 1
ATOM 696 O O . LEU A 1 85 ? 23.536 4.043 -24.509 1.00 41.88 85 LEU A O 1
ATOM 700 N N . GLU A 1 86 ? 24.411 2.046 -25.090 1.00 45.78 86 GLU A N 1
ATOM 701 C CA . GLU A 1 86 ? 24.225 2.210 -26.540 1.00 45.78 86 GLU A CA 1
ATOM 702 C C . GLU A 1 86 ? 22.743 2.334 -26.937 1.00 45.78 86 GLU A C 1
ATOM 704 O O . GLU A 1 86 ? 22.408 3.110 -27.830 1.00 45.78 86 GLU A O 1
ATOM 709 N N . ALA A 1 87 ? 21.837 1.630 -26.248 1.00 41.38 87 ALA A N 1
ATOM 710 C CA . ALA A 1 87 ? 20.422 1.576 -26.621 1.00 41.38 87 ALA A CA 1
ATOM 711 C C . ALA A 1 87 ? 19.521 2.511 -25.793 1.00 41.38 87 ALA A C 1
ATOM 713 O O . ALA A 1 87 ? 18.620 3.154 -26.332 1.00 41.38 87 ALA A O 1
ATOM 714 N N . TRP A 1 88 ? 19.732 2.609 -24.476 1.00 40.12 88 TRP A N 1
ATOM 715 C CA . TRP A 1 88 ? 18.668 3.062 -23.572 1.00 40.12 88 TRP A CA 1
ATOM 716 C C . TRP A 1 88 ? 18.748 4.551 -23.195 1.00 40.12 88 TRP A C 1
ATOM 718 O O . TRP A 1 88 ? 17.729 5.247 -23.180 1.00 40.12 88 TRP A O 1
ATOM 728 N N . GLN A 1 89 ? 19.952 5.092 -22.965 1.00 46.06 89 GLN A N 1
ATOM 729 C CA . GLN A 1 89 ? 20.126 6.533 -22.701 1.00 46.06 89 GLN A CA 1
ATOM 730 C C . GLN A 1 89 ? 19.798 7.384 -23.934 1.00 46.06 89 GLN A C 1
ATOM 732 O O . GLN A 1 89 ? 19.256 8.478 -23.810 1.00 46.06 89 GLN A O 1
ATOM 737 N N . MET A 1 90 ? 20.062 6.841 -25.119 1.00 41.84 90 MET A N 1
ATOM 738 C CA . MET A 1 90 ? 19.865 7.490 -26.413 1.00 41.84 90 MET A CA 1
ATOM 739 C C . MET A 1 90 ? 18.385 7.580 -26.792 1.00 41.84 90 MET A C 1
ATOM 741 O O . MET A 1 90 ? 17.914 8.645 -27.190 1.00 41.84 90 MET A O 1
ATOM 745 N N . LEU A 1 91 ? 17.626 6.501 -26.565 1.00 40.34 91 LEU A N 1
ATOM 746 C CA . LEU A 1 91 ? 16.175 6.486 -26.762 1.00 40.34 91 LEU A CA 1
ATOM 747 C C . LEU A 1 91 ? 15.460 7.432 -25.785 1.00 40.34 91 LEU A C 1
ATOM 749 O O . LEU A 1 91 ? 14.540 8.147 -26.172 1.00 40.34 91 LEU A O 1
ATOM 753 N N . THR A 1 92 ? 15.910 7.469 -24.528 1.00 44.16 92 THR A N 1
ATOM 754 C CA . THR A 1 92 ? 15.297 8.291 -23.471 1.00 44.16 92 THR A CA 1
ATOM 755 C C . THR A 1 92 ? 15.588 9.784 -23.670 1.00 44.16 92 THR A C 1
ATOM 757 O O . THR A 1 92 ? 14.710 10.621 -23.454 1.00 44.16 92 THR A O 1
ATOM 760 N N . LEU A 1 93 ? 16.792 10.141 -24.138 1.00 41.25 93 LEU A N 1
ATOM 761 C CA . LEU A 1 93 ? 17.139 11.520 -24.500 1.00 41.25 93 LEU A CA 1
ATOM 762 C C . LEU A 1 93 ? 16.356 11.988 -25.741 1.00 41.25 93 LEU A C 1
ATOM 764 O O . LEU A 1 93 ? 15.814 13.092 -25.735 1.00 41.25 93 LEU A O 1
ATOM 768 N N . ALA A 1 94 ? 16.224 11.129 -26.760 1.00 36.75 94 ALA A N 1
ATOM 769 C CA . ALA A 1 94 ? 15.428 11.405 -27.958 1.00 36.75 94 ALA A CA 1
ATOM 770 C C . ALA A 1 94 ? 13.930 11.566 -27.640 1.00 36.75 94 ALA A C 1
ATOM 772 O O . ALA A 1 94 ? 13.290 12.496 -28.124 1.00 36.75 94 ALA A O 1
ATOM 773 N N . GLN A 1 95 ? 13.377 10.728 -26.759 1.00 41.12 95 GLN A N 1
ATOM 774 C CA . GLN A 1 95 ? 11.993 10.853 -26.294 1.00 41.12 95 GLN A CA 1
ATOM 775 C C . GLN A 1 95 ? 11.753 12.156 -25.529 1.00 41.12 95 GLN A C 1
ATOM 777 O O . GLN A 1 95 ? 10.728 12.797 -25.733 1.00 41.12 95 GLN A O 1
ATOM 782 N N . LYS A 1 96 ? 12.695 12.593 -24.688 1.00 39.12 96 LYS A N 1
ATOM 783 C CA . LYS A 1 96 ? 12.563 13.855 -23.950 1.00 39.12 96 LYS A CA 1
ATOM 784 C C . LYS A 1 96 ? 12.562 15.075 -24.880 1.00 39.12 96 LYS A C 1
ATOM 786 O O . LYS A 1 96 ? 11.789 15.998 -24.662 1.00 39.12 96 LYS A O 1
ATOM 791 N N . MET A 1 97 ? 13.352 15.032 -25.955 1.00 36.66 97 MET A N 1
ATOM 792 C CA . MET A 1 97 ? 13.341 16.062 -27.002 1.00 36.66 97 MET A CA 1
ATOM 793 C C . MET A 1 97 ? 12.050 16.054 -27.840 1.00 36.66 97 MET A C 1
ATOM 795 O O . MET A 1 97 ? 11.666 17.094 -28.358 1.00 36.66 97 MET A O 1
ATOM 799 N N . MET A 1 98 ? 11.363 14.911 -27.951 1.00 35.84 98 MET A N 1
ATOM 800 C CA . MET A 1 98 ? 10.069 14.804 -28.640 1.00 35.84 98 MET A CA 1
ATOM 801 C C . MET A 1 98 ? 8.870 15.205 -27.759 1.00 35.84 98 MET A C 1
ATOM 803 O O . MET A 1 98 ? 7.906 15.776 -28.266 1.00 35.84 98 MET A O 1
ATOM 807 N N . TYR A 1 99 ? 8.915 14.932 -26.450 1.00 40.44 99 TYR A N 1
ATOM 808 C CA . TYR A 1 99 ? 7.822 15.252 -25.519 1.00 40.44 99 TYR A CA 1
ATOM 809 C C . TYR A 1 99 ? 7.701 16.754 -25.211 1.00 40.44 99 TYR A C 1
ATOM 811 O O . TYR A 1 99 ? 6.580 17.232 -25.038 1.00 40.44 99 TYR A O 1
ATOM 819 N N . ASP A 1 100 ? 8.808 17.507 -25.227 1.00 40.56 100 ASP A N 1
ATOM 820 C CA . ASP A 1 100 ? 8.775 18.974 -25.085 1.00 40.56 100 ASP A CA 1
ATOM 821 C C . ASP A 1 100 ? 8.105 19.675 -26.295 1.00 40.56 100 ASP A C 1
ATOM 823 O O . ASP A 1 100 ? 7.648 20.813 -26.173 1.00 40.56 100 ASP A O 1
ATOM 827 N N . ASP A 1 101 ? 7.970 18.992 -27.443 1.00 33.78 101 ASP A N 1
ATOM 828 C CA . ASP A 1 101 ? 7.270 19.499 -28.638 1.00 33.78 101 ASP A CA 1
ATOM 829 C C . ASP A 1 101 ? 5.797 19.021 -28.729 1.00 33.78 101 ASP A C 1
ATOM 831 O O . ASP A 1 101 ? 4.932 19.742 -29.241 1.00 33.78 101 ASP A O 1
ATOM 835 N N . GLU A 1 102 ? 5.450 17.845 -28.180 1.00 35.25 102 GLU A N 1
ATOM 836 C CA . GLU A 1 102 ? 4.074 17.305 -28.204 1.00 35.25 102 GLU A CA 1
ATOM 837 C C . GLU A 1 102 ? 3.109 17.969 -27.200 1.00 35.25 102 GLU A C 1
ATOM 839 O O . GLU A 1 102 ? 1.903 18.046 -27.480 1.00 35.25 102 GLU A O 1
ATOM 844 N N . GLU A 1 103 ? 3.595 18.541 -26.086 1.00 36.56 103 GLU A N 1
ATOM 845 C CA . GLU A 1 103 ? 2.750 19.331 -25.164 1.00 36.56 103 GLU A CA 1
ATOM 846 C C . GLU A 1 103 ? 2.126 20.570 -25.839 1.00 36.56 103 GLU A C 1
ATOM 848 O O . GLU A 1 103 ? 1.100 21.091 -25.387 1.00 36.56 103 GLU A O 1
ATOM 853 N N . ARG A 1 104 ? 2.663 21.004 -26.987 1.00 39.78 104 ARG A N 1
ATOM 854 C CA . ARG A 1 104 ? 2.093 22.090 -27.797 1.00 39.78 104 ARG A CA 1
ATOM 855 C C . ARG A 1 104 ? 0.931 21.654 -28.699 1.00 39.78 104 ARG A C 1
ATOM 857 O O . ARG A 1 104 ? 0.165 22.513 -29.138 1.00 39.78 104 ARG A O 1
ATOM 864 N N . ILE A 1 105 ? 0.765 20.354 -28.970 1.00 34.28 105 ILE A N 1
ATOM 865 C CA . ILE A 1 105 ? -0.131 19.842 -30.028 1.00 34.28 105 ILE A CA 1
ATOM 866 C C . ILE A 1 105 ? -1.355 19.078 -29.471 1.00 34.28 105 ILE A C 1
ATOM 868 O O . ILE A 1 105 ? -2.410 19.057 -30.112 1.00 34.28 105 ILE A O 1
ATOM 872 N N . LEU A 1 106 ? -1.311 18.532 -28.251 1.00 33.44 106 LEU A N 1
ATOM 873 C CA . LEU A 1 106 ? -2.360 17.635 -27.721 1.00 33.44 106 LEU A CA 1
ATOM 874 C C . LEU A 1 106 ? -3.497 18.310 -26.916 1.00 33.44 106 LEU A C 1
ATOM 876 O O . LEU A 1 106 ? -4.022 17.742 -25.960 1.00 33.44 106 LEU A O 1
ATOM 880 N N . ARG A 1 107 ? -3.985 19.484 -27.346 1.00 33.56 107 ARG A N 1
ATOM 881 C CA . ARG A 1 107 ? -5.269 20.059 -26.873 1.00 33.56 107 ARG A CA 1
ATOM 882 C C . ARG A 1 107 ? -6.437 19.729 -27.812 1.00 33.56 107 ARG A C 1
ATOM 884 O O . ARG A 1 107 ? -7.052 20.627 -28.386 1.00 33.56 107 ARG A O 1
ATOM 891 N N . ARG A 1 108 ? -6.787 18.447 -27.971 1.00 30.62 108 ARG A N 1
ATOM 892 C CA . ARG A 1 108 ? -8.076 18.051 -28.577 1.00 30.62 108 ARG A CA 1
ATOM 893 C C . ARG A 1 108 ? -8.812 17.015 -27.721 1.00 30.62 108 ARG A C 1
ATOM 895 O O . ARG A 1 108 ? -8.178 16.081 -27.237 1.00 30.62 108 ARG A O 1
ATOM 902 N N . PRO A 1 109 ? -10.140 17.148 -27.547 1.00 30.59 109 PRO A N 1
ATOM 903 C CA . PRO A 1 109 ? -10.921 16.222 -26.740 1.00 30.59 109 PRO A CA 1
ATOM 904 C C . PRO A 1 109 ? -11.033 14.861 -27.434 1.00 30.59 109 PRO A C 1
ATOM 906 O O . PRO A 1 109 ? -11.430 14.755 -28.596 1.00 30.59 109 PRO A O 1
ATOM 909 N N . TYR A 1 110 ? -10.683 13.811 -26.696 1.00 30.28 110 TYR A N 1
ATOM 910 C CA . TYR A 1 110 ? -10.783 12.426 -27.135 1.00 30.28 110 TYR A CA 1
ATOM 911 C C . TYR A 1 110 ? -12.244 11.959 -27.037 1.00 30.28 110 TYR A C 1
ATOM 913 O O . TYR A 1 110 ? -12.785 11.800 -25.943 1.00 30.28 110 TYR A O 1
ATOM 921 N N . VAL A 1 111 ? -12.903 11.746 -28.179 1.00 29.31 111 VAL A N 1
ATOM 922 C CA . VAL A 1 111 ? -14.259 11.177 -28.233 1.00 29.31 111 VAL A CA 1
ATOM 923 C C . VAL A 1 111 ? -14.156 9.656 -28.121 1.00 29.31 111 VAL A C 1
ATOM 925 O O . VAL A 1 111 ? -13.733 8.970 -29.051 1.00 29.31 111 VAL A O 1
ATOM 928 N N . ARG A 1 112 ? -14.544 9.126 -26.959 1.00 31.38 112 ARG A N 1
ATOM 929 C CA . ARG A 1 112 ? -14.607 7.689 -26.669 1.00 31.38 112 ARG A CA 1
ATOM 930 C C . ARG A 1 112 ? -15.746 7.058 -27.483 1.00 31.38 112 ARG A C 1
ATOM 932 O O . ARG A 1 112 ? -16.900 7.442 -27.324 1.00 31.38 112 ARG A O 1
ATOM 939 N N . ARG A 1 113 ? -15.442 6.091 -28.357 1.00 30.38 113 ARG A N 1
ATOM 940 C CA . ARG A 1 113 ? -16.464 5.215 -28.957 1.00 30.38 113 ARG A CA 1
ATOM 941 C C . ARG A 1 113 ? -16.753 4.069 -27.992 1.00 30.38 113 ARG A C 1
ATOM 943 O O . ARG A 1 113 ? -15.910 3.197 -27.803 1.00 30.38 113 ARG A O 1
ATOM 950 N N . ASP A 1 114 ? -17.944 4.082 -27.405 1.00 33.06 114 ASP A N 1
ATOM 951 C CA . ASP A 1 114 ? -18.486 2.967 -26.633 1.00 33.06 114 ASP A CA 1
ATOM 952 C C . ASP A 1 114 ? -18.865 1.812 -27.568 1.00 33.06 114 ASP A C 1
ATOM 954 O O . ASP A 1 114 ? -19.894 1.838 -28.241 1.00 33.06 114 ASP A O 1
ATOM 958 N N . THR A 1 115 ? -18.062 0.753 -27.583 1.00 32.53 115 THR A N 1
ATOM 959 C CA . THR A 1 115 ? -18.514 -0.572 -28.024 1.00 32.53 115 THR A CA 1
ATOM 960 C C . THR A 1 115 ? -18.971 -1.365 -26.805 1.00 32.53 115 THR A C 1
ATOM 962 O O . THR A 1 115 ? -18.220 -2.156 -26.237 1.00 32.53 115 THR A O 1
ATOM 965 N N . MET A 1 116 ? -20.224 -1.154 -26.389 1.00 30.16 116 MET A N 1
ATOM 966 C CA . MET A 1 116 ? -20.914 -2.062 -25.470 1.00 30.16 116 MET A CA 1
ATOM 967 C C . MET A 1 116 ? -21.282 -3.354 -26.210 1.00 30.16 116 MET A C 1
ATOM 969 O O . MET A 1 116 ? -22.333 -3.447 -26.841 1.00 30.16 116 MET A O 1
ATOM 973 N N . ALA A 1 117 ? -20.440 -4.380 -26.103 1.00 33.50 117 ALA A N 1
ATOM 974 C CA . ALA A 1 117 ? -20.841 -5.745 -26.420 1.00 33.50 117 ALA A CA 1
ATOM 975 C C . ALA A 1 117 ? -21.419 -6.406 -25.159 1.00 33.50 117 ALA A C 1
ATOM 977 O O . ALA A 1 117 ? -20.706 -6.716 -24.203 1.00 33.50 117 ALA A O 1
ATOM 978 N N . ARG A 1 118 ? -22.742 -6.610 -25.173 1.00 39.47 118 ARG A N 1
ATOM 979 C CA . ARG A 1 118 ? -23.484 -7.462 -24.236 1.00 39.47 118 ARG A CA 1
ATOM 980 C C . ARG A 1 118 ? -22.862 -8.864 -24.215 1.00 39.47 118 ARG A C 1
ATOM 982 O O . ARG A 1 118 ? -23.002 -9.609 -25.181 1.00 39.47 118 ARG A O 1
ATOM 989 N N . ARG A 1 119 ? -22.255 -9.256 -23.094 1.00 34.53 119 ARG A N 1
ATOM 990 C CA . ARG A 1 119 ? -22.158 -10.665 -22.693 1.00 34.53 119 ARG A CA 1
ATOM 991 C C . ARG A 1 119 ? -22.916 -10.854 -21.387 1.00 34.53 119 ARG A C 1
ATOM 993 O O . ARG A 1 119 ? -22.791 -10.079 -20.445 1.00 34.53 119 ARG A O 1
ATOM 1000 N N . SER A 1 120 ? -23.798 -11.838 -21.447 1.00 34.12 120 SER A N 1
ATOM 1001 C CA . SER A 1 120 ? -24.822 -12.232 -20.493 1.00 34.12 120 SER A CA 1
ATOM 1002 C C . SER A 1 120 ? -24.274 -12.563 -19.109 1.00 34.12 120 SER A C 1
ATOM 1004 O O . SER A 1 120 ? -23.212 -13.166 -18.976 1.00 34.12 120 SER A O 1
ATOM 1006 N N . ALA A 1 121 ? -25.074 -12.225 -18.099 1.00 35.69 121 ALA A N 1
ATOM 1007 C CA . ALA A 1 121 ? -24.917 -12.599 -16.703 1.00 35.69 121 ALA A CA 1
ATOM 1008 C C . ALA A 1 121 ? -24.914 -14.130 -16.518 1.00 35.69 121 ALA A C 1
ATOM 1010 O O . ALA A 1 121 ? -25.949 -14.744 -16.270 1.00 35.69 121 ALA A O 1
ATOM 1011 N N . GLY A 1 122 ? -23.743 -14.752 -16.631 1.00 32.22 122 GLY A N 1
ATOM 1012 C CA . GLY A 1 122 ? -23.460 -15.994 -15.919 1.00 32.22 122 GLY A CA 1
ATOM 1013 C C . GLY A 1 122 ? -23.161 -15.646 -14.463 1.00 32.22 122 GLY A C 1
ATOM 1014 O O . GLY A 1 122 ? -22.429 -14.693 -14.201 1.00 32.22 122 GLY A O 1
ATOM 1015 N N . LYS A 1 123 ? -23.745 -16.373 -13.504 1.00 35.47 123 LYS A N 1
ATOM 1016 C CA . LYS A 1 123 ? -23.359 -16.274 -12.089 1.00 35.47 123 LYS A CA 1
ATOM 1017 C C . LYS A 1 123 ? -21.876 -16.639 -11.981 1.00 35.47 123 LYS A C 1
ATOM 1019 O O . LYS A 1 123 ? -21.548 -17.821 -12.009 1.00 35.47 123 LYS A O 1
ATOM 1024 N N . ALA A 1 124 ? -20.997 -15.646 -11.883 1.00 38.78 124 ALA A N 1
ATOM 1025 C CA . ALA A 1 124 ? -19.601 -15.873 -11.547 1.00 38.78 124 ALA A CA 1
ATOM 1026 C C . ALA A 1 124 ? -19.555 -16.479 -10.135 1.00 38.78 124 ALA A C 1
ATOM 1028 O O . ALA A 1 124 ? -19.823 -15.799 -9.144 1.00 38.78 124 ALA A O 1
ATOM 1029 N N . GLN A 1 125 ? -19.304 -17.786 -10.045 1.00 38.28 125 GLN A N 1
ATOM 1030 C CA . GLN A 1 125 ? -18.864 -18.398 -8.799 1.00 38.28 125 GLN A CA 1
ATOM 1031 C C . GLN A 1 125 ? -17.409 -17.986 -8.614 1.00 38.28 125 GLN A C 1
ATOM 1033 O O . GLN A 1 125 ? -16.531 -18.460 -9.329 1.00 38.28 125 GLN A O 1
ATOM 1038 N N . TYR A 1 126 ? -17.168 -17.056 -7.696 1.00 41.47 126 TYR A N 1
ATOM 1039 C CA . TYR A 1 126 ? -15.812 -16.695 -7.307 1.00 41.47 126 TYR A CA 1
ATOM 1040 C C . TYR A 1 126 ? -15.171 -17.908 -6.611 1.00 41.47 126 TYR A C 1
ATOM 1042 O O . TYR A 1 126 ? -15.765 -18.408 -5.650 1.00 41.47 126 TYR A O 1
ATOM 1050 N N . PRO A 1 127 ? -14.012 -18.412 -7.075 1.00 46.28 127 PRO A N 1
ATOM 1051 C CA . PRO A 1 127 ? -13.293 -19.468 -6.371 1.00 46.28 127 PRO A CA 1
ATOM 1052 C C . PRO A 1 127 ? -12.925 -18.996 -4.959 1.00 46.28 127 PRO A C 1
ATOM 1054 O O . PRO A 1 127 ? -12.700 -17.802 -4.745 1.00 46.28 127 PRO A O 1
ATOM 1057 N N . ASP A 1 128 ? -12.882 -19.922 -3.993 1.00 51.16 128 ASP A N 1
ATOM 1058 C CA . ASP A 1 128 ? -12.455 -19.619 -2.623 1.00 51.16 128 ASP A CA 1
ATOM 1059 C C . ASP A 1 128 ? -11.079 -18.926 -2.670 1.00 51.16 128 ASP A C 1
ATOM 1061 O O . ASP A 1 128 ? -10.101 -19.536 -3.121 1.00 51.16 128 ASP A O 1
ATOM 1065 N N . PRO A 1 129 ? -10.979 -17.648 -2.253 1.00 49.28 129 PRO A N 1
ATOM 1066 C CA . PRO A 1 129 ? -9.774 -16.849 -2.433 1.00 49.28 129 PRO A CA 1
ATOM 1067 C C . PRO A 1 129 ? -8.554 -17.406 -1.692 1.00 49.28 129 PRO A C 1
ATOM 1069 O O . PRO A 1 129 ? -7.440 -16.969 -1.992 1.00 49.28 129 PRO A O 1
ATOM 1072 N N . LEU A 1 130 ? -8.732 -18.353 -0.767 1.00 51.47 130 LEU A N 1
ATOM 1073 C CA . LEU A 1 130 ? -7.643 -18.953 0.002 1.00 51.47 130 LEU A CA 1
ATOM 1074 C C . LEU A 1 130 ? -7.094 -20.251 -0.595 1.00 51.47 130 LEU A C 1
ATOM 1076 O O . LEU A 1 130 ? -6.020 -20.666 -0.180 1.00 51.47 130 LEU A O 1
ATOM 1080 N N . GLY A 1 131 ? -7.749 -20.853 -1.593 1.00 49.00 131 GLY A N 1
ATOM 1081 C CA . GLY A 1 131 ? -7.290 -22.105 -2.202 1.00 49.00 131 GLY A CA 1
ATOM 1082 C C . GLY A 1 131 ? -7.198 -23.288 -1.218 1.00 49.00 131 GLY A C 1
ATOM 1083 O O . GLY A 1 131 ? -7.159 -23.148 0.003 1.00 49.00 131 GLY A O 1
ATOM 1084 N N . SER A 1 132 ? -7.147 -24.508 -1.748 1.00 42.47 132 SER A N 1
ATOM 1085 C CA . SER A 1 132 ? -7.036 -25.729 -0.934 1.00 42.47 132 SER A CA 1
ATOM 1086 C C . SER A 1 132 ? -5.671 -25.892 -0.244 1.00 42.47 132 SER A C 1
ATOM 1088 O O . SER A 1 132 ? -5.541 -26.721 0.652 1.00 42.47 132 SER A O 1
ATOM 1090 N N . GLU A 1 133 ? -4.655 -25.106 -0.614 1.00 42.59 133 GLU A N 1
ATOM 1091 C CA . GLU A 1 133 ? -3.287 -25.203 -0.073 1.00 42.59 133 GLU A CA 1
ATOM 1092 C C . GLU A 1 133 ? -3.082 -24.477 1.266 1.00 42.59 133 GLU A C 1
ATOM 1094 O O . GLU A 1 133 ? -2.082 -24.709 1.941 1.00 42.59 133 GLU A O 1
ATOM 1099 N N . PHE A 1 134 ? -4.050 -23.680 1.734 1.00 43.09 134 PHE A N 1
ATOM 1100 C CA . PHE A 1 134 ? -4.002 -23.104 3.087 1.00 43.09 134 PHE A CA 1
ATOM 1101 C C . PHE A 1 134 ? -4.313 -24.120 4.206 1.00 43.09 134 PHE A C 1
ATOM 1103 O O . PHE A 1 134 ? -4.380 -23.747 5.378 1.00 43.09 134 PHE A O 1
ATOM 1110 N N . THR A 1 135 ? -4.500 -25.402 3.868 1.00 36.50 135 THR A N 1
ATOM 1111 C CA . THR A 1 135 ? -4.946 -26.456 4.795 1.00 36.50 135 THR A CA 1
ATOM 1112 C C . THR A 1 135 ? -3.828 -27.227 5.507 1.00 36.50 135 THR A C 1
ATOM 1114 O O . THR A 1 135 ? -4.134 -28.050 6.364 1.00 36.50 135 THR A O 1
ATOM 1117 N N . THR A 1 136 ? -2.539 -26.969 5.254 1.00 37.09 136 THR A N 1
ATOM 1118 C CA . THR A 1 136 ? -1.461 -27.762 5.895 1.00 37.09 136 THR A CA 1
ATOM 1119 C C . THR A 1 136 ? -1.001 -27.258 7.266 1.00 37.09 136 THR A C 1
ATOM 1121 O O . THR A 1 136 ? -0.133 -27.872 7.886 1.00 37.09 136 THR A O 1
ATOM 1124 N N . GLY A 1 137 ? -1.608 -26.197 7.801 1.00 38.50 137 GLY A N 1
ATOM 1125 C CA . GLY A 1 137 ? -1.483 -25.838 9.213 1.00 38.50 137 GLY A CA 1
ATOM 1126 C C . GLY A 1 137 ? -2.827 -26.004 9.907 1.00 38.50 137 GLY A C 1
ATOM 1127 O O . GLY A 1 137 ? -3.799 -25.392 9.472 1.00 38.50 137 GLY A O 1
ATOM 1128 N N . ASN A 1 138 ? -2.883 -26.787 10.991 1.00 36.47 138 ASN A N 1
ATOM 1129 C CA . ASN A 1 138 ? -4.013 -26.869 11.929 1.00 36.47 138 ASN A CA 1
ATOM 1130 C C . ASN A 1 138 ? -4.274 -25.498 12.594 1.00 36.47 138 ASN A C 1
ATOM 1132 O O . ASN A 1 138 ? -4.034 -25.305 13.782 1.00 36.47 138 ASN A O 1
ATOM 1136 N N . HIS A 1 139 ? -4.727 -24.516 11.819 1.00 44.22 139 HIS A N 1
ATOM 1137 C CA . HIS A 1 139 ? -5.038 -23.157 12.245 1.00 44.22 139 HIS A CA 1
ATOM 1138 C C . HIS A 1 139 ? -6.545 -22.921 12.158 1.00 44.22 139 HIS A C 1
ATOM 1140 O O . HIS A 1 139 ? -7.008 -21.913 11.625 1.00 44.22 139 HIS A O 1
ATOM 1146 N N . THR A 1 140 ? -7.318 -23.836 12.740 1.00 43.75 140 THR A N 1
ATOM 1147 C CA . THR A 1 140 ? -8.653 -23.541 13.273 1.00 43.75 140 THR A CA 1
ATOM 1148 C C . THR A 1 140 ? -8.507 -22.702 14.547 1.00 43.75 140 THR A C 1
ATOM 1150 O O . THR A 1 140 ? -8.999 -23.072 15.609 1.00 43.75 140 THR A O 1
ATOM 1153 N N . GLU A 1 141 ? -7.772 -21.589 14.474 1.00 51.03 141 GLU A N 1
ATOM 1154 C CA . GLU A 1 141 ? -7.941 -20.538 15.470 1.00 51.03 141 GLU A CA 1
ATOM 1155 C C . GLU A 1 141 ? -9.326 -19.956 15.234 1.00 51.03 141 GLU A C 1
ATOM 1157 O O . GLU A 1 141 ? -9.630 -19.377 14.186 1.00 51.03 141 GLU A O 1
ATOM 1162 N N . ASP A 1 142 ? -10.183 -20.254 16.197 1.00 49.28 142 ASP A N 1
ATOM 1163 C CA . ASP A 1 142 ? -11.612 -20.081 16.134 1.00 49.28 142 ASP A CA 1
ATOM 1164 C C . ASP A 1 142 ? -11.941 -18.598 15.919 1.00 49.28 142 ASP A C 1
ATOM 1166 O O . ASP A 1 142 ? -11.607 -17.740 16.746 1.00 49.28 142 ASP A O 1
ATOM 1170 N N . LEU A 1 143 ? -12.650 -18.282 14.829 1.00 54.47 143 LEU A N 1
ATOM 1171 C CA . LEU A 1 143 ? -13.279 -16.967 14.630 1.00 54.47 143 LEU A CA 1
ATOM 1172 C C . LEU A 1 143 ? -14.240 -16.623 15.792 1.00 54.47 143 LEU A C 1
ATOM 1174 O O . LEU A 1 143 ? -14.677 -15.483 15.921 1.00 54.47 143 LEU A O 1
ATOM 1178 N N . ALA A 1 144 ? -14.538 -17.575 16.681 1.00 52.53 144 ALA A N 1
ATOM 1179 C CA . ALA A 1 144 ? -15.193 -17.341 17.961 1.00 52.53 144 ALA A CA 1
ATOM 1180 C C . ALA A 1 144 ? -14.403 -16.423 18.926 1.00 52.53 144 ALA A C 1
ATOM 1182 O O . ALA A 1 144 ? -14.993 -15.873 19.852 1.00 52.53 144 ALA A O 1
ATOM 1183 N N . THR A 1 145 ? -13.098 -16.205 18.712 1.00 57.78 145 THR A N 1
ATOM 1184 C CA . THR A 1 145 ? -12.245 -15.350 19.570 1.00 57.78 145 THR A CA 1
ATOM 1185 C C . THR A 1 145 ? -12.061 -13.917 19.056 1.00 57.78 145 THR A C 1
ATOM 1187 O O . THR A 1 145 ? -11.273 -13.156 19.623 1.00 57.78 145 THR A O 1
ATOM 1190 N N . LEU A 1 146 ? -12.781 -13.514 17.997 1.00 62.53 146 LEU A N 1
ATOM 1191 C CA . LEU A 1 146 ? -12.729 -12.144 17.477 1.00 62.53 146 LEU A CA 1
ATOM 1192 C C . LEU A 1 146 ? -13.076 -11.156 18.601 1.00 62.53 146 LEU A C 1
ATOM 1194 O O . LEU A 1 146 ? -14.217 -11.113 19.073 1.00 62.53 146 LEU A O 1
ATOM 1198 N N . LYS A 1 147 ? -12.107 -10.328 19.015 1.00 71.31 147 LYS A N 1
ATOM 1199 C CA . LYS A 1 147 ? -12.405 -9.240 19.945 1.00 71.31 147 LYS A CA 1
ATOM 1200 C C . LYS A 1 147 ? -13.437 -8.327 19.301 1.00 71.31 147 LYS A C 1
ATOM 1202 O O . LYS A 1 147 ? -13.350 -7.991 18.116 1.00 71.31 147 LYS A O 1
ATOM 1207 N N . LYS A 1 148 ? -14.425 -7.918 20.097 1.00 77.62 148 LYS A N 1
ATOM 1208 C CA . LYS A 1 148 ? -15.364 -6.884 19.677 1.00 77.62 148 LYS A CA 1
ATOM 1209 C C . LYS A 1 148 ? -14.550 -5.639 19.321 1.00 77.62 148 LYS A C 1
ATOM 1211 O O . LYS A 1 148 ? -13.777 -5.160 20.146 1.00 77.62 148 LYS A O 1
ATOM 1216 N N . ARG A 1 149 ? -14.725 -5.159 18.091 1.00 81.31 149 ARG A N 1
ATOM 1217 C CA . ARG A 1 149 ? -14.111 -3.923 17.597 1.00 81.31 149 ARG A CA 1
ATOM 1218 C C . ARG A 1 149 ? -14.495 -2.747 18.495 1.00 81.31 149 ARG A C 1
ATOM 1220 O O . ARG A 1 149 ? -15.648 -2.677 18.935 1.00 81.31 149 ARG A O 1
ATOM 1227 N N . ALA A 1 150 ? -13.551 -1.846 18.744 1.00 86.81 150 ALA A N 1
ATOM 1228 C CA . ALA A 1 150 ? -13.760 -0.627 19.516 1.00 86.81 150 ALA A CA 1
ATOM 1229 C C . ALA A 1 150 ? -13.867 0.559 18.541 1.00 86.81 150 ALA A C 1
ATOM 1231 O O . ALA A 1 150 ? -12.846 1.100 18.117 1.00 86.81 150 ALA A O 1
ATOM 1232 N N . PRO A 1 151 ? -15.079 0.931 18.089 1.00 89.75 151 PRO A N 1
ATOM 1233 C CA . PRO A 1 151 ? -15.237 2.000 17.114 1.00 89.75 151 PRO A CA 1
ATOM 1234 C C . PRO A 1 151 ? -14.941 3.368 17.738 1.00 89.75 151 PRO A C 1
ATOM 1236 O O . PRO A 1 151 ? -15.476 3.704 18.794 1.00 89.75 151 PRO A O 1
ATOM 1239 N N . VAL A 1 152 ? -14.159 4.183 17.035 1.00 91.44 152 VAL A N 1
ATOM 1240 C CA . VAL A 1 152 ? -13.933 5.601 17.338 1.00 91.44 152 VAL A CA 1
ATOM 1241 C C . VAL A 1 152 ? -14.401 6.463 16.171 1.00 91.44 152 VAL A C 1
ATOM 1243 O O . VAL A 1 152 ? -14.161 6.138 15.004 1.00 91.44 152 VAL A O 1
ATOM 1246 N N . GLU A 1 153 ? -15.090 7.559 16.482 1.00 91.00 153 GLU A N 1
ATOM 1247 C CA . GLU A 1 153 ? -15.540 8.523 15.480 1.00 91.00 153 GLU A CA 1
ATOM 1248 C C . GLU A 1 153 ? -14.365 9.407 15.042 1.00 91.00 153 GLU A C 1
ATOM 1250 O O . GLU A 1 153 ? -13.699 10.041 15.859 1.00 91.00 153 GLU A O 1
ATOM 1255 N N . ALA A 1 154 ? -14.124 9.470 13.736 1.00 88.19 154 ALA A N 1
ATOM 1256 C CA . ALA A 1 154 ? -13.193 10.395 13.114 1.00 88.19 154 ALA A CA 1
ATOM 1257 C C . ALA A 1 154 ? -14.000 11.500 12.417 1.00 88.19 154 ALA A C 1
ATOM 1259 O O . ALA A 1 154 ? -14.533 11.299 11.326 1.00 88.19 154 ALA A O 1
ATOM 1260 N N . VAL A 1 155 ? -14.106 12.657 13.079 1.00 83.75 155 VAL A N 1
ATOM 1261 C CA . VAL A 1 155 ? -14.956 13.799 12.674 1.00 83.75 155 VAL A CA 1
ATOM 1262 C C . VAL A 1 155 ? -14.437 14.584 11.465 1.00 83.75 155 VAL A C 1
ATOM 1264 O O . VAL A 1 155 ? -15.159 15.410 10.917 1.00 83.75 155 VAL A O 1
ATOM 1267 N N . ASP A 1 156 ? -13.195 14.328 11.064 1.00 86.00 156 ASP A N 1
ATOM 1268 C CA . ASP A 1 156 ? -12.496 15.013 9.980 1.00 86.00 156 ASP A CA 1
ATOM 1269 C C . ASP A 1 156 ? -11.827 13.967 9.088 1.00 86.00 156 ASP A C 1
ATOM 1271 O O . ASP A 1 156 ? -10.611 13.809 9.107 1.00 86.00 156 ASP A O 1
ATOM 1275 N N . SER A 1 157 ? -12.636 13.148 8.412 1.00 88.75 157 SER A N 1
ATOM 1276 C CA . SER A 1 157 ? -12.156 12.103 7.499 1.00 88.75 157 SER A CA 1
ATOM 1277 C C . SER A 1 157 ? -12.434 12.476 6.050 1.00 88.75 157 SER A C 1
ATOM 1279 O O . SER A 1 157 ? -13.398 13.186 5.761 1.00 88.75 157 SER A O 1
ATOM 1281 N N . SER A 1 158 ? -11.615 11.969 5.132 1.00 89.25 158 SER A N 1
ATOM 1282 C CA . SER A 1 158 ? -11.885 12.109 3.704 1.00 89.25 158 SER A CA 1
ATOM 1283 C C . SER A 1 158 ? -13.045 11.211 3.250 1.00 89.25 158 SER A C 1
ATOM 1285 O O . SER A 1 158 ? -13.370 10.196 3.881 1.00 89.25 158 SER A O 1
ATOM 1287 N N . PHE A 1 159 ? -13.652 11.564 2.114 1.00 86.88 159 PHE A N 1
ATOM 1288 C CA . PHE A 1 159 ? -14.733 10.788 1.502 1.00 86.88 159 PHE A CA 1
ATOM 1289 C C . PHE A 1 159 ? -14.358 9.311 1.299 1.00 86.88 159 PHE A C 1
ATOM 1291 O O . PHE A 1 159 ? -15.141 8.417 1.615 1.00 86.88 159 PHE A O 1
ATOM 1298 N N . ASP A 1 160 ? -13.149 9.028 0.810 1.00 90.69 160 ASP A N 1
ATOM 1299 C CA . ASP A 1 160 ? -12.696 7.660 0.557 1.00 90.69 160 ASP A CA 1
ATOM 1300 C C . ASP A 1 160 ? -12.520 6.839 1.849 1.00 90.69 160 ASP A C 1
ATOM 1302 O O . ASP A 1 160 ? -12.868 5.656 1.881 1.00 90.69 160 ASP A O 1
ATOM 1306 N N . VAL A 1 161 ? -12.104 7.465 2.956 1.00 92.88 161 VAL A N 1
ATOM 1307 C CA . VAL A 1 161 ? -12.084 6.815 4.277 1.00 92.88 161 VAL A CA 1
ATOM 1308 C C . VAL A 1 161 ? -13.504 6.490 4.736 1.00 92.88 161 VAL A C 1
ATOM 1310 O O . VAL A 1 161 ? -13.770 5.376 5.201 1.00 92.88 161 VAL A O 1
ATOM 1313 N N . ARG A 1 162 ? -14.461 7.412 4.575 1.00 88.62 162 ARG A N 1
ATOM 1314 C CA . ARG A 1 162 ? -15.869 7.120 4.888 1.00 88.62 162 ARG A CA 1
ATOM 1315 C C . ARG A 1 162 ? -16.423 6.003 4.008 1.00 88.62 162 ARG A C 1
ATOM 1317 O O . ARG A 1 162 ? -17.113 5.115 4.515 1.00 88.62 162 ARG A O 1
ATOM 1324 N N . PHE A 1 163 ? -16.106 6.017 2.716 1.00 88.56 163 PHE A N 1
ATOM 1325 C CA . PHE A 1 163 ? -16.522 4.997 1.756 1.00 88.56 163 PHE A CA 1
ATOM 1326 C C . PHE A 1 163 ? -16.116 3.590 2.222 1.00 88.56 163 PHE A C 1
ATOM 1328 O O . PHE A 1 163 ? -16.913 2.659 2.113 1.00 88.56 163 PHE A O 1
ATOM 1335 N N . LEU A 1 164 ? -14.917 3.457 2.798 1.00 92.06 164 LEU A N 1
ATOM 1336 C CA . LEU A 1 164 ? -14.352 2.197 3.291 1.00 92.06 164 LEU A CA 1
ATOM 1337 C C . LEU A 1 164 ? -14.723 1.850 4.738 1.00 92.06 164 LEU A C 1
ATOM 1339 O O . LEU A 1 164 ? -14.461 0.732 5.179 1.00 92.06 164 LEU A O 1
ATOM 1343 N N . THR A 1 165 ? -15.322 2.772 5.489 1.00 88.69 165 THR A N 1
ATOM 1344 C CA . THR A 1 165 ? -15.725 2.558 6.893 1.00 88.69 165 THR A CA 1
ATOM 1345 C C . THR A 1 165 ? -17.230 2.426 7.066 1.00 88.69 165 THR A C 1
ATOM 1347 O O . THR A 1 165 ? -17.692 1.823 8.032 1.00 88.69 165 THR A O 1
ATOM 1350 N N . THR A 1 166 ? -18.016 2.907 6.108 1.00 78.44 166 THR A N 1
ATOM 1351 C CA . THR A 1 166 ? -19.477 2.828 6.150 1.00 78.44 166 THR A CA 1
ATOM 1352 C C . THR A 1 166 ? -19.962 1.649 5.299 1.00 78.44 166 THR A C 1
ATOM 1354 O O . THR A 1 166 ? -19.480 1.498 4.173 1.00 78.44 166 THR A O 1
ATOM 1357 N N . PRO A 1 167 ? -20.904 0.813 5.785 1.00 65.81 167 PRO A N 1
ATOM 1358 C CA . PRO A 1 167 ? -21.593 -0.192 4.962 1.00 65.81 167 PRO A CA 1
ATOM 1359 C C . PRO A 1 167 ? -22.259 0.445 3.722 1.00 65.81 167 PRO A C 1
ATOM 1361 O O . PRO A 1 167 ? -22.358 1.674 3.657 1.00 65.81 167 PRO A O 1
ATOM 1364 N N . PRO A 1 168 ? -22.684 -0.344 2.712 1.00 61.56 168 PRO A N 1
ATOM 1365 C CA . PRO A 1 168 ? -23.192 0.231 1.477 1.00 61.56 168 PRO A CA 1
ATOM 1366 C C . PRO A 1 168 ? -24.413 1.087 1.785 1.00 61.56 168 PRO A C 1
ATOM 1368 O O . PRO A 1 168 ? -25.368 0.643 2.421 1.00 61.56 168 PRO A O 1
ATOM 1371 N N . LEU A 1 169 ? -24.340 2.322 1.321 1.00 62.28 169 LEU A N 1
ATOM 1372 C CA . LEU A 1 169 ? -25.466 3.224 1.254 1.00 62.28 169 LEU A CA 1
ATOM 1373 C C . LEU A 1 169 ? -26.483 2.675 0.249 1.00 62.28 169 LEU A C 1
ATOM 1375 O O . LEU A 1 169 ? -26.119 1.995 -0.715 1.00 62.28 169 LEU A O 1
ATOM 1379 N N . THR A 1 170 ? -27.760 2.979 0.443 1.00 60.47 170 THR A N 1
ATOM 1380 C CA . THR A 1 170 ? -28.774 2.754 -0.593 1.00 60.47 170 THR A CA 1
ATOM 1381 C C . THR A 1 170 ? -28.342 3.428 -1.905 1.00 60.47 170 THR A C 1
ATOM 1383 O O . THR A 1 170 ? -27.555 4.378 -1.905 1.00 60.47 170 THR A O 1
ATOM 1386 N N . VAL A 1 171 ? -28.840 2.956 -3.054 1.00 56.34 171 VAL A N 1
ATOM 1387 C CA . VAL A 1 171 ? -28.502 3.549 -4.367 1.00 56.34 171 VAL A CA 1
ATOM 1388 C C . VAL A 1 171 ? -28.768 5.062 -4.371 1.00 56.34 171 VAL A C 1
ATOM 1390 O O . VAL A 1 171 ? -27.919 5.829 -4.810 1.00 56.34 171 VAL A O 1
ATOM 1393 N N . ALA A 1 172 ? -29.877 5.491 -3.764 1.00 59.09 172 ALA A N 1
ATOM 1394 C CA . ALA A 1 172 ? -30.242 6.899 -3.623 1.00 59.09 172 ALA A CA 1
ATOM 1395 C C . ALA A 1 172 ? -29.258 7.711 -2.756 1.00 59.09 172 ALA A C 1
ATOM 1397 O O . ALA A 1 172 ? -28.982 8.875 -3.040 1.00 59.09 172 ALA A O 1
ATOM 1398 N N . GLU A 1 173 ? -28.711 7.120 -1.695 1.00 62.12 173 GLU A N 1
ATOM 1399 C CA . GLU A 1 173 ? -27.679 7.757 -0.871 1.00 62.12 173 GLU A CA 1
ATOM 1400 C C . GLU A 1 173 ? -26.329 7.807 -1.602 1.00 62.12 173 GLU A C 1
ATOM 1402 O O . GLU A 1 173 ? -25.620 8.804 -1.503 1.00 62.12 173 GLU A O 1
ATOM 1407 N N . SER A 1 174 ? -26.006 6.775 -2.388 1.00 58.81 174 SER A N 1
ATOM 1408 C CA . SER A 1 174 ? -24.799 6.746 -3.225 1.00 58.81 174 SER A CA 1
ATOM 1409 C C . SER A 1 174 ? -24.845 7.810 -4.332 1.00 58.81 174 SER A C 1
ATOM 1411 O O . SER A 1 174 ? -23.841 8.468 -4.583 1.00 58.81 174 SER A O 1
ATOM 1413 N N . GLU A 1 175 ? -26.008 8.028 -4.956 1.00 61.94 175 GLU A N 1
ATOM 1414 C CA . GLU A 1 175 ? -26.235 9.094 -5.946 1.00 61.94 175 GLU A CA 1
ATOM 1415 C C . GLU A 1 175 ? -26.144 10.496 -5.324 1.00 61.94 175 GLU A C 1
ATOM 1417 O O . GLU A 1 175 ? -25.522 11.384 -5.904 1.00 61.94 175 GLU A O 1
ATOM 1422 N N . ARG A 1 176 ? -26.672 10.695 -4.105 1.00 59.44 176 ARG A N 1
ATOM 1423 C CA . ARG A 1 176 ? -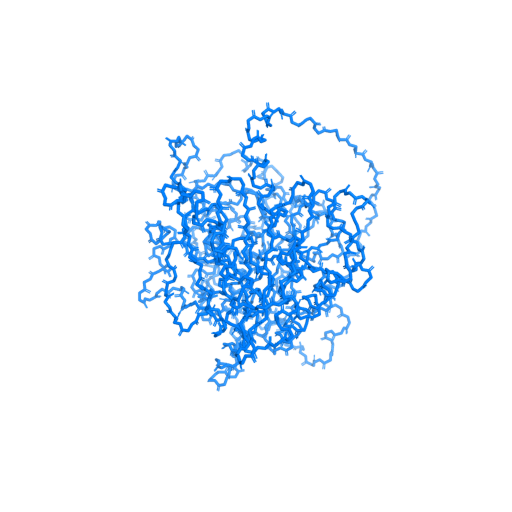26.521 11.967 -3.369 1.00 59.44 176 ARG A CA 1
ATOM 1424 C C . ARG A 1 176 ? -25.063 12.305 -3.063 1.00 59.44 176 ARG A C 1
ATOM 1426 O O . ARG A 1 176 ? -24.706 13.477 -3.076 1.00 59.44 176 ARG A O 1
ATOM 1433 N N . MET A 1 177 ? -24.223 11.302 -2.814 1.00 57.72 177 MET A N 1
ATOM 1434 C CA . MET A 1 177 ? -22.798 11.509 -2.537 1.00 57.72 177 MET A CA 1
ATOM 1435 C C . MET A 1 177 ? -21.952 11.823 -3.775 1.00 57.72 177 MET A C 1
ATOM 1437 O O . MET A 1 177 ? -20.827 12.287 -3.623 1.00 57.72 177 MET A O 1
ATOM 1441 N N . GLN A 1 178 ? -22.455 11.605 -4.996 1.00 56.00 178 GLN A N 1
ATOM 1442 C CA . GLN A 1 178 ? -21.721 11.987 -6.212 1.00 56.00 178 GLN A CA 1
ATOM 1443 C C . GLN A 1 178 ? -21.598 13.506 -6.381 1.00 56.00 178 GLN A C 1
ATOM 1445 O O . GLN A 1 178 ? -20.755 13.979 -7.144 1.00 56.00 178 GLN A O 1
ATOM 1450 N N . ILE A 1 179 ? -22.440 14.268 -5.683 1.00 47.97 179 ILE A N 1
ATOM 1451 C CA . ILE A 1 179 ? -22.551 15.714 -5.811 1.00 47.97 179 ILE A CA 1
ATOM 1452 C C . ILE A 1 179 ? -21.779 16.362 -4.648 1.00 47.97 179 ILE A C 1
ATOM 1454 O O . ILE A 1 179 ? -22.326 16.609 -3.581 1.00 47.97 179 ILE A O 1
ATOM 1458 N N . ALA A 1 180 ? -20.496 16.647 -4.890 1.00 50.25 180 ALA A N 1
ATOM 1459 C CA . ALA A 1 180 ? -19.688 17.644 -4.173 1.00 50.25 180 ALA A CA 1
ATOM 1460 C C . ALA A 1 180 ? -19.361 17.408 -2.676 1.00 50.25 180 ALA A C 1
ATOM 1462 O O . ALA A 1 180 ? -19.667 18.255 -1.839 1.00 50.25 180 ALA A O 1
ATOM 1463 N N . SER A 1 181 ? -18.640 16.331 -2.334 1.00 55.09 181 SER A N 1
ATOM 1464 C CA . SER A 1 181 ? -18.012 16.195 -1.001 1.00 55.09 181 SER A CA 1
ATOM 1465 C C . SER A 1 181 ? -16.478 16.253 -0.974 1.00 55.09 181 SER A C 1
ATOM 1467 O O . SER A 1 181 ? -15.885 16.149 0.099 1.00 55.09 181 SER A O 1
ATOM 1469 N N . PHE A 1 182 ? -15.799 16.476 -2.106 1.00 58.81 182 PHE A N 1
ATOM 1470 C CA . PHE A 1 182 ? -14.337 16.631 -2.103 1.00 58.81 182 PHE A CA 1
ATOM 1471 C C . PHE A 1 182 ? -13.917 17.836 -1.249 1.00 58.81 182 PHE A C 1
ATOM 1473 O O . PHE A 1 182 ? -14.479 18.921 -1.379 1.00 58.81 182 PHE A O 1
ATOM 1480 N N . GLY A 1 183 ? -12.964 17.643 -0.335 1.00 57.25 183 GLY A N 1
ATOM 1481 C CA . GLY A 1 183 ? -12.514 18.681 0.594 1.00 57.25 183 GLY A CA 1
ATOM 1482 C C . GLY A 1 183 ? -13.461 18.949 1.772 1.00 57.25 183 GLY A C 1
ATOM 1483 O O . GLY A 1 183 ? -13.076 19.650 2.711 1.00 57.25 183 GLY A O 1
ATOM 1484 N N . VAL A 1 184 ? -14.658 18.353 1.810 1.00 66.31 184 VAL A N 1
ATOM 1485 C CA . VAL A 1 184 ? -15.587 18.475 2.945 1.00 66.31 184 VAL A CA 1
ATOM 1486 C C . VAL A 1 184 ? -15.273 17.377 3.966 1.00 66.31 184 VAL A C 1
ATOM 1488 O O . VAL A 1 184 ? -15.257 16.207 3.592 1.00 66.31 184 VAL A O 1
ATOM 1491 N N . PRO A 1 185 ? -14.967 17.716 5.231 1.00 69.12 185 PRO A N 1
ATOM 1492 C CA . PRO A 1 185 ? -14.773 16.724 6.283 1.00 69.12 185 PRO A CA 1
ATOM 1493 C C . PRO A 1 185 ? -16.009 15.841 6.458 1.00 69.12 185 PRO A C 1
ATOM 1495 O O . PRO A 1 185 ? -17.129 16.346 6.556 1.00 69.12 185 PRO A O 1
ATOM 1498 N N . GLU A 1 186 ? -15.810 14.530 6.555 1.00 74.62 186 GLU A N 1
ATOM 1499 C CA . GLU A 1 186 ? -16.889 13.583 6.806 1.00 74.62 186 GLU A CA 1
ATOM 1500 C C . GLU A 1 186 ? -16.646 12.764 8.078 1.00 74.62 186 GLU A C 1
ATOM 1502 O O . GLU A 1 186 ? -15.512 12.496 8.481 1.00 74.62 186 GLU A O 1
ATOM 1507 N N . LYS A 1 187 ? -17.742 12.335 8.713 1.00 83.38 187 LYS A N 1
ATOM 1508 C CA . LYS A 1 187 ? -17.694 11.411 9.849 1.00 83.38 187 LYS A CA 1
ATOM 1509 C C . LYS A 1 187 ? -17.417 9.999 9.345 1.00 83.38 187 LYS A C 1
ATOM 1511 O O . LYS A 1 187 ? -18.189 9.463 8.549 1.00 83.38 187 LYS A O 1
ATOM 1516 N N . ALA A 1 188 ? -16.360 9.384 9.857 1.00 87.31 188 ALA A N 1
ATOM 1517 C CA . ALA A 1 188 ? -16.040 7.978 9.641 1.00 87.31 188 ALA A CA 1
ATOM 1518 C C . ALA A 1 188 ? -15.896 7.246 10.979 1.00 87.31 188 ALA A C 1
ATOM 1520 O O . ALA A 1 188 ? -15.668 7.866 12.016 1.00 87.31 188 ALA A O 1
ATOM 1521 N N . TRP A 1 189 ? -16.007 5.919 10.952 1.00 89.94 189 TRP A N 1
ATOM 1522 C CA . TRP A 1 189 ? -15.808 5.076 12.131 1.00 89.94 189 TRP A CA 1
ATOM 1523 C C . TRP A 1 189 ? -14.602 4.172 11.913 1.00 89.94 189 TRP A C 1
ATOM 1525 O O . TRP A 1 189 ? -14.609 3.299 11.044 1.00 89.94 189 TRP A O 1
ATOM 1535 N N . LEU A 1 190 ? -13.556 4.403 12.698 1.00 92.62 190 LEU A N 1
ATOM 1536 C CA . LEU A 1 190 ? -12.305 3.654 12.642 1.00 92.62 190 LEU A CA 1
ATOM 1537 C C . LEU A 1 190 ? -12.188 2.735 13.852 1.00 92.62 190 LEU A C 1
ATOM 1539 O O . LEU A 1 190 ? -12.846 2.927 14.869 1.00 92.62 190 LEU A O 1
ATOM 1543 N N . GLU A 1 191 ? -11.339 1.725 13.737 1.00 93.31 191 GLU A N 1
ATOM 1544 C CA . GLU A 1 191 ? -10.955 0.899 14.876 1.00 93.31 191 GLU A CA 1
ATOM 1545 C C . GLU A 1 191 ? -10.047 1.711 15.804 1.00 93.31 191 GLU A C 1
ATOM 1547 O O . GLU A 1 191 ? -9.097 2.312 15.310 1.00 93.31 191 GLU A O 1
ATOM 1552 N N . GLU A 1 192 ? -10.279 1.694 17.119 1.00 94.38 192 GLU A N 1
ATOM 1553 C CA . GLU A 1 192 ? -9.533 2.488 18.112 1.00 94.38 192 GLU A CA 1
ATOM 1554 C C . GLU A 1 192 ? -8.016 2.302 18.014 1.00 94.38 192 GLU A C 1
ATOM 1556 O O . GLU A 1 192 ? -7.255 3.263 18.130 1.00 94.38 192 GLU A O 1
ATOM 1561 N N . SER A 1 193 ? -7.575 1.069 17.753 1.00 94.75 193 SER A N 1
ATOM 1562 C CA . SER A 1 193 ? -6.148 0.759 17.642 1.00 94.75 193 SER A CA 1
ATOM 1563 C C . SER A 1 193 ? -5.465 1.463 16.467 1.00 94.75 193 SER A C 1
ATOM 1565 O O . SER A 1 193 ? -4.267 1.703 16.539 1.00 94.75 193 SER A O 1
ATOM 1567 N N . GLN A 1 194 ? -6.188 1.789 15.387 1.00 94.56 194 GLN A N 1
ATOM 1568 C CA . GLN A 1 194 ? -5.680 2.525 14.218 1.00 94.56 194 GLN A CA 1
ATOM 1569 C C . GLN A 1 194 ? -4.291 2.067 13.721 1.00 94.56 194 GLN A C 1
ATOM 1571 O O . GLN A 1 194 ? -3.472 2.892 13.328 1.00 94.56 194 GLN A O 1
ATOM 1576 N N . GLY A 1 195 ? -3.990 0.765 13.742 1.00 95.88 195 GLY A N 1
ATOM 1577 C CA . GLY A 1 195 ? -2.701 0.227 13.291 1.00 95.88 195 GLY A CA 1
ATOM 1578 C C . GLY A 1 195 ? -1.566 0.276 14.320 1.00 95.88 195 GLY A C 1
ATOM 1579 O O . GLY A 1 195 ? -0.433 -0.051 13.978 1.00 95.88 195 GLY A O 1
ATOM 1580 N N . GLU A 1 196 ? -1.831 0.652 15.572 1.00 95.50 196 GLU A N 1
ATOM 1581 C CA . GLU A 1 196 ? -0.817 0.771 16.622 1.00 95.50 196 GLU A CA 1
ATOM 1582 C C . GLU A 1 196 ? 0.050 -0.490 16.766 1.00 95.50 196 GLU A C 1
ATOM 1584 O O . GLU A 1 196 ? -0.445 -1.610 16.920 1.00 95.50 196 GLU A O 1
ATOM 1589 N N . GLY A 1 197 ? 1.370 -0.287 16.729 1.00 93.19 197 GLY A N 1
ATOM 1590 C CA . GLY A 1 197 ? 2.371 -1.349 16.853 1.00 93.19 197 GLY A CA 1
ATOM 1591 C C . GLY A 1 197 ? 2.620 -2.158 15.575 1.00 93.19 197 GLY A C 1
ATOM 1592 O O . GLY A 1 197 ? 3.518 -2.997 15.567 1.00 93.19 197 GLY A O 1
ATOM 1593 N N . VAL A 1 198 ? 1.882 -1.909 14.489 1.00 96.69 198 VAL A N 1
ATOM 1594 C CA . VAL A 1 198 ? 2.106 -2.568 13.195 1.00 96.69 198 VAL A CA 1
ATOM 1595 C C . VAL A 1 198 ? 3.154 -1.805 12.395 1.00 96.69 198 VAL A C 1
ATOM 1597 O O . VAL A 1 198 ? 3.099 -0.580 12.300 1.00 96.69 198 VAL A O 1
ATOM 1600 N N . ASN A 1 199 ? 4.100 -2.534 11.800 1.00 97.31 199 ASN A N 1
ATOM 1601 C CA . ASN A 1 199 ? 5.093 -1.975 10.889 1.00 97.31 199 ASN A CA 1
ATOM 1602 C C . ASN A 1 199 ? 4.669 -2.209 9.438 1.00 97.31 199 ASN A C 1
ATOM 1604 O O . ASN A 1 199 ? 4.392 -3.340 9.029 1.00 97.31 199 ASN A O 1
ATOM 1608 N N . ILE A 1 200 ? 4.637 -1.123 8.677 1.00 98.38 200 ILE A N 1
ATOM 1609 C CA . ILE A 1 200 ? 4.296 -1.082 7.263 1.00 98.38 200 ILE A CA 1
ATOM 1610 C C . ILE A 1 200 ? 5.541 -0.646 6.498 1.00 98.38 200 ILE A C 1
ATOM 1612 O O . ILE A 1 200 ? 6.118 0.399 6.778 1.00 98.38 200 ILE A O 1
ATOM 1616 N N . TYR A 1 201 ? 5.949 -1.443 5.528 1.00 98.00 201 TYR A N 1
ATOM 1617 C CA . TYR A 1 201 ? 7.068 -1.169 4.644 1.00 98.00 201 TYR A CA 1
ATOM 1618 C C . TYR A 1 201 ? 6.514 -0.669 3.319 1.00 98.00 201 TYR A C 1
ATOM 1620 O O . TYR A 1 201 ? 5.739 -1.375 2.675 1.00 98.00 201 TYR A O 1
ATOM 1628 N N . LEU A 1 202 ? 6.882 0.545 2.929 1.00 96.12 202 LEU A N 1
ATOM 1629 C CA . LEU A 1 202 ? 6.365 1.214 1.744 1.00 96.12 202 LEU A CA 1
ATOM 1630 C C . LEU A 1 202 ? 7.462 1.316 0.681 1.00 96.12 202 LEU A C 1
ATOM 1632 O O . LEU A 1 202 ? 8.350 2.157 0.805 1.00 96.12 202 LEU A O 1
ATOM 1636 N N . LEU A 1 203 ? 7.390 0.475 -0.354 1.00 94.06 203 LEU A N 1
ATOM 1637 C CA . LEU A 1 203 ? 8.234 0.584 -1.547 1.00 94.06 203 LEU A CA 1
ATOM 1638 C C . LEU A 1 203 ? 7.566 1.538 -2.547 1.00 94.06 203 LEU A C 1
ATOM 1640 O O . LEU A 1 203 ? 6.639 1.146 -3.263 1.00 94.06 203 LEU A O 1
ATOM 1644 N N . ASP A 1 204 ? 8.003 2.798 -2.546 1.00 90.50 204 ASP A N 1
ATOM 1645 C CA . ASP A 1 204 ? 7.413 3.884 -3.341 1.00 90.50 204 ASP A CA 1
ATOM 1646 C C . ASP A 1 204 ? 8.425 5.022 -3.602 1.00 90.50 204 ASP A C 1
ATOM 1648 O O . ASP A 1 204 ? 9.621 4.861 -3.378 1.00 90.50 204 ASP A O 1
ATOM 1652 N N . SER A 1 205 ? 7.965 6.186 -4.065 1.00 85.12 205 SER A N 1
ATOM 1653 C CA . SER A 1 205 ? 8.801 7.346 -4.395 1.00 85.12 205 SER A CA 1
ATOM 1654 C C . SER A 1 205 ? 9.369 8.102 -3.190 1.00 85.12 205 SER A C 1
ATOM 1656 O O . SER A 1 205 ? 10.214 8.971 -3.367 1.00 85.12 205 SER A O 1
ATOM 1658 N N . GLY A 1 206 ? 8.926 7.793 -1.968 1.00 87.12 206 GLY A N 1
ATOM 1659 C CA . GLY A 1 206 ? 9.390 8.449 -0.744 1.00 87.12 206 GLY A CA 1
ATOM 1660 C C . GLY A 1 206 ? 8.384 9.422 -0.123 1.00 87.12 206 GLY A C 1
ATOM 1661 O O . GLY A 1 206 ? 7.180 9.323 -0.353 1.00 87.12 206 GLY A O 1
ATOM 1662 N N . PHE A 1 207 ? 8.885 10.339 0.707 1.00 86.50 207 PHE A N 1
ATOM 1663 C CA . PHE A 1 207 ? 8.105 11.375 1.388 1.00 86.50 207 PHE A CA 1
ATOM 1664 C C . PHE A 1 207 ? 8.759 12.736 1.145 1.00 86.50 207 PHE A C 1
ATOM 1666 O O . PHE A 1 207 ? 9.949 12.881 1.410 1.00 86.50 207 PHE A O 1
ATOM 1673 N N . VAL A 1 208 ? 8.002 13.708 0.634 1.00 84.44 208 VAL A N 1
ATOM 1674 C CA . VAL A 1 208 ? 8.540 15.029 0.271 1.00 84.44 208 VAL A CA 1
ATOM 1675 C C . VAL A 1 208 ? 8.595 15.957 1.485 1.00 84.44 208 VAL A C 1
ATOM 1677 O O . VAL A 1 208 ? 7.692 15.963 2.323 1.00 84.44 208 VAL A O 1
ATOM 1680 N N . GLU A 1 209 ? 9.647 16.766 1.584 1.00 80.25 209 GLU A N 1
ATOM 1681 C CA . GLU A 1 209 ? 9.906 17.620 2.749 1.00 80.25 209 GLU A CA 1
ATOM 1682 C C . GLU A 1 209 ? 8.803 18.665 2.965 1.00 80.25 209 GLU A C 1
ATOM 1684 O O . GLU A 1 209 ? 8.385 18.942 4.093 1.00 80.25 209 GLU A O 1
ATOM 1689 N N . GLU A 1 210 ? 8.263 19.213 1.878 1.00 81.44 210 GLU A N 1
ATOM 1690 C CA . GLU A 1 210 ? 7.196 20.210 1.892 1.00 81.44 210 GLU A CA 1
ATOM 1691 C C . GLU A 1 210 ? 5.933 19.689 2.586 1.00 81.44 210 GLU A C 1
ATOM 1693 O O . GLU A 1 210 ? 5.209 20.455 3.233 1.00 81.44 210 GLU A O 1
ATOM 1698 N N . ALA A 1 211 ? 5.700 18.376 2.526 1.00 86.50 211 ALA A N 1
ATOM 1699 C CA . ALA A 1 211 ? 4.554 17.739 3.150 1.00 86.50 211 ALA A CA 1
ATOM 1700 C C . ALA A 1 211 ? 4.594 17.814 4.678 1.00 86.50 211 ALA A C 1
ATOM 1702 O O . ALA A 1 211 ? 3.537 17.825 5.301 1.00 86.50 211 ALA A O 1
ATOM 1703 N N . LYS A 1 212 ? 5.768 17.969 5.307 1.00 86.25 212 LYS A N 1
ATOM 1704 C CA . LYS A 1 212 ? 5.874 18.107 6.774 1.00 86.25 212 LYS A CA 1
ATOM 1705 C C . LYS A 1 212 ? 5.064 19.278 7.331 1.00 86.25 212 LYS A C 1
ATOM 1707 O O . LYS A 1 212 ? 4.667 19.252 8.492 1.00 86.25 212 LYS A O 1
ATOM 1712 N N . LYS A 1 213 ? 4.830 20.313 6.518 1.00 85.94 213 LYS A N 1
ATOM 1713 C CA . LYS A 1 213 ? 4.054 21.503 6.902 1.00 85.94 213 LYS A CA 1
ATOM 1714 C C . LYS A 1 213 ? 2.554 21.337 6.660 1.00 85.94 213 LYS A C 1
ATOM 1716 O O . LYS A 1 213 ? 1.773 22.177 7.103 1.00 85.94 213 LYS A O 1
ATOM 1721 N N . HIS A 1 214 ? 2.146 20.295 5.943 1.00 88.25 214 HIS A N 1
ATOM 1722 C CA . HIS A 1 214 ? 0.748 20.067 5.625 1.00 88.25 214 HIS A CA 1
ATOM 1723 C C . HIS A 1 214 ? 0.006 19.511 6.860 1.00 88.25 214 HIS A C 1
ATOM 1725 O O . HIS A 1 214 ? 0.493 18.554 7.469 1.00 88.25 214 HIS A O 1
ATOM 1731 N N . PRO A 1 215 ? -1.185 20.036 7.227 1.00 89.31 215 PRO A N 1
ATOM 1732 C CA . PRO A 1 215 ? -1.944 19.574 8.400 1.00 89.31 215 PRO A CA 1
ATOM 1733 C C . PRO A 1 215 ? -2.270 18.075 8.403 1.00 89.31 215 PRO A C 1
ATOM 1735 O O . PRO A 1 215 ? -2.468 17.490 9.463 1.00 89.31 215 PRO A O 1
ATOM 1738 N N . GLU A 1 216 ? -2.295 17.451 7.225 1.00 91.31 216 GLU A N 1
ATOM 1739 C CA . GLU A 1 216 ? -2.456 15.998 7.061 1.00 91.31 216 GLU A CA 1
ATOM 1740 C C . GLU A 1 216 ? -1.396 15.188 7.820 1.00 91.31 216 GLU A C 1
ATOM 1742 O O . GLU A 1 216 ? -1.679 14.082 8.272 1.00 91.31 216 GLU A O 1
ATOM 1747 N N . PHE A 1 217 ? -0.187 15.730 7.988 1.00 91.94 217 PHE A N 1
ATOM 1748 C CA . PHE A 1 217 ? 0.960 15.011 8.544 1.00 91.94 217 PHE A CA 1
ATOM 1749 C C . PHE A 1 217 ? 1.390 15.516 9.923 1.00 91.94 217 PHE A C 1
ATOM 1751 O O . PHE A 1 217 ? 2.459 15.133 10.404 1.00 91.94 217 PHE A O 1
ATOM 1758 N N . SER A 1 218 ? 0.561 16.325 10.593 1.00 86.81 218 SER A N 1
ATOM 1759 C CA . SER A 1 218 ? 0.899 16.952 11.880 1.00 86.81 218 SER A CA 1
ATOM 1760 C C . SER A 1 218 ? 1.272 15.953 12.982 1.00 86.81 218 SER A C 1
ATOM 1762 O O . SER A 1 218 ? 2.066 16.278 13.856 1.00 86.81 218 SER A O 1
ATOM 1764 N N . GLU A 1 219 ? 0.713 14.740 12.937 1.00 82.56 219 GLU A N 1
ATOM 1765 C CA . GLU A 1 219 ? 1.000 13.641 13.878 1.00 82.56 219 GLU A CA 1
ATOM 1766 C C . GLU A 1 219 ? 1.928 12.567 13.278 1.00 82.56 219 GLU A C 1
ATOM 1768 O O . GLU A 1 219 ? 2.362 11.637 13.958 1.00 82.56 219 GLU A O 1
ATOM 1773 N N . THR A 1 220 ? 2.220 12.665 11.979 1.00 83.75 220 THR A N 1
ATOM 1774 C CA . THR A 1 220 ? 3.001 11.667 11.237 1.00 83.75 220 THR A CA 1
ATOM 1775 C C . THR A 1 220 ? 4.503 11.919 11.351 1.00 83.75 220 THR A C 1
ATOM 1777 O O . THR A 1 220 ? 5.280 10.963 11.384 1.00 83.75 220 THR A O 1
ATOM 1780 N N . VAL A 1 221 ? 4.919 13.185 11.436 1.00 81.19 221 VAL A N 1
ATOM 1781 C CA . VAL A 1 221 ? 6.328 13.603 11.399 1.00 81.19 221 VAL A CA 1
ATOM 1782 C C . VAL A 1 221 ? 6.766 14.190 12.748 1.00 81.19 221 VAL A C 1
ATOM 1784 O O . VAL A 1 221 ? 5.980 14.835 13.432 1.00 81.19 221 VAL A O 1
ATOM 1787 N N . GLY A 1 222 ? 8.029 13.979 13.138 1.00 68.38 222 GLY A N 1
ATOM 1788 C CA . GLY A 1 222 ? 8.626 14.500 14.378 1.00 68.38 222 GLY A CA 1
ATOM 1789 C C . GLY A 1 222 ? 9.308 13.412 15.215 1.00 68.38 222 GLY A C 1
ATOM 1790 O O . GLY A 1 222 ? 9.407 12.268 14.784 1.00 68.38 222 GLY A O 1
ATOM 1791 N N . LYS A 1 223 ? 9.772 13.747 16.431 1.00 60.03 223 LYS A N 1
ATOM 1792 C CA . LYS A 1 223 ? 10.481 12.798 17.325 1.00 60.03 223 LYS A CA 1
ATOM 1793 C C . LYS A 1 223 ? 9.632 11.589 17.737 1.00 60.03 223 LYS A C 1
ATOM 1795 O O . LYS A 1 223 ? 10.160 10.498 17.914 1.00 60.03 223 LYS A O 1
ATOM 1800 N N . GLU A 1 224 ? 8.324 11.780 17.858 1.00 69.38 224 GLU A N 1
ATOM 1801 C CA . GLU A 1 224 ? 7.348 10.713 18.122 1.00 69.38 224 GLU A CA 1
ATOM 1802 C C . GLU A 1 224 ? 6.672 10.214 16.832 1.00 69.38 224 GLU A C 1
ATOM 1804 O O . GLU A 1 224 ? 5.732 9.419 16.880 1.00 69.38 224 GLU A O 1
ATOM 1809 N N . GLY A 1 225 ? 7.169 10.674 15.678 1.00 81.31 225 GLY A N 1
ATOM 1810 C CA . GLY A 1 225 ? 6.590 10.459 14.363 1.00 81.31 225 GLY A CA 1
ATOM 1811 C C . GLY A 1 225 ? 6.387 8.987 14.023 1.00 81.31 225 GLY A C 1
ATOM 1812 O O . GLY A 1 225 ? 7.035 8.071 14.545 1.00 81.31 225 GLY A O 1
ATOM 1813 N N . ARG A 1 226 ? 5.430 8.761 13.133 1.00 92.75 226 ARG A N 1
ATOM 1814 C CA . ARG A 1 226 ? 5.000 7.444 12.665 1.00 92.75 226 ARG A CA 1
ATOM 1815 C C . ARG A 1 226 ? 5.798 6.967 11.455 1.00 92.75 226 ARG A C 1
ATOM 1817 O O . ARG A 1 226 ? 5.869 5.764 11.232 1.00 92.75 226 ARG A O 1
ATOM 1824 N N . ILE A 1 227 ? 6.478 7.867 10.748 1.00 92.44 227 ILE A N 1
ATOM 1825 C CA . ILE A 1 227 ? 7.564 7.504 9.827 1.00 92.44 227 ILE A CA 1
ATOM 1826 C C . ILE A 1 227 ? 8.801 7.183 10.675 1.00 92.44 227 ILE A C 1
ATOM 1828 O O . ILE A 1 227 ? 9.317 8.058 11.366 1.00 92.44 227 ILE A O 1
ATOM 1832 N N . LYS A 1 228 ? 9.234 5.917 10.684 1.00 92.06 228 LYS A N 1
ATOM 1833 C CA . LYS A 1 228 ? 10.303 5.422 11.572 1.00 92.06 228 LYS A CA 1
ATOM 1834 C C . LYS A 1 228 ? 11.692 5.438 10.960 1.00 92.06 228 LYS A C 1
ATOM 1836 O O . LYS A 1 228 ? 12.666 5.427 11.705 1.00 92.06 228 LYS A O 1
ATOM 1841 N N . GLY A 1 229 ? 11.778 5.465 9.639 1.00 88.44 229 GLY A N 1
ATOM 1842 C CA . GLY A 1 229 ? 13.053 5.503 8.953 1.00 88.44 229 GLY A CA 1
ATOM 1843 C C . GLY A 1 229 ? 12.930 5.221 7.466 1.00 88.44 229 GLY A C 1
ATOM 1844 O O . GLY A 1 229 ? 11.858 4.873 6.953 1.00 88.44 229 GLY A O 1
ATOM 1845 N N . TRP A 1 230 ? 14.075 5.341 6.807 1.00 88.31 230 TRP A N 1
ATOM 1846 C CA . TRP A 1 230 ? 14.267 5.102 5.390 1.00 88.31 230 TRP A CA 1
ATOM 1847 C C . TRP A 1 230 ? 15.155 3.877 5.237 1.00 88.31 230 TRP A C 1
ATOM 1849 O O . TRP A 1 230 ? 16.196 3.759 5.879 1.00 88.31 230 TRP A O 1
ATOM 1859 N N . LEU A 1 231 ? 14.719 2.942 4.409 1.00 87.44 231 LEU A N 1
ATOM 1860 C CA . LEU A 1 231 ? 15.458 1.740 4.086 1.00 87.44 231 LEU A CA 1
ATOM 1861 C C . LEU A 1 231 ? 16.178 1.976 2.770 1.00 87.44 231 LEU A C 1
ATOM 1863 O O . LEU A 1 231 ? 15.570 2.295 1.750 1.00 87.44 231 LEU A O 1
ATOM 1867 N N . HIS A 1 232 ? 17.489 1.809 2.808 1.00 81.75 232 HIS A N 1
ATOM 1868 C CA . HIS A 1 232 ? 18.327 1.830 1.628 1.00 81.75 232 HIS A CA 1
ATOM 1869 C C . HIS A 1 232 ? 19.149 0.556 1.618 1.00 81.75 232 HIS A C 1
ATOM 1871 O O . HIS A 1 232 ? 19.741 0.175 2.629 1.00 81.75 232 HIS A O 1
ATOM 1877 N N . HIS A 1 233 ? 19.206 -0.106 0.467 1.00 72.75 233 HIS A N 1
ATOM 1878 C CA . HIS A 1 233 ? 20.207 -1.140 0.291 1.00 72.75 233 HIS A CA 1
ATOM 1879 C C . HIS A 1 233 ? 21.605 -0.487 0.323 1.00 72.75 233 HIS A C 1
ATOM 1881 O O . HIS A 1 233 ? 21.782 0.572 -0.289 1.00 72.75 233 HIS A O 1
ATOM 1887 N N . PRO A 1 234 ? 22.612 -1.085 0.991 1.00 66.62 234 PRO A N 1
ATOM 1888 C CA . PRO A 1 234 ? 23.948 -0.489 1.129 1.00 66.62 234 PRO A CA 1
ATOM 1889 C C . PRO A 1 234 ? 24.632 -0.127 -0.200 1.00 66.62 234 PRO A C 1
ATOM 1891 O O . PRO A 1 234 ? 25.508 0.734 -0.241 1.00 66.62 234 PRO A O 1
ATOM 1894 N N . THR A 1 235 ? 24.226 -0.765 -1.301 1.00 63.44 235 THR A N 1
ATOM 1895 C CA . THR A 1 235 ? 24.704 -0.470 -2.665 1.00 63.44 235 THR A CA 1
ATOM 1896 C C . THR A 1 235 ? 24.225 0.887 -3.193 1.00 63.44 235 THR A C 1
ATOM 1898 O O . THR A 1 235 ? 24.872 1.451 -4.075 1.00 63.44 235 THR A O 1
ATOM 1901 N N . LEU A 1 236 ? 23.121 1.427 -2.665 1.00 60.44 236 LEU A N 1
ATOM 1902 C CA . LEU A 1 236 ? 22.467 2.643 -3.161 1.00 60.44 236 LEU A CA 1
ATOM 1903 C C . LEU A 1 236 ? 22.981 3.915 -2.469 1.00 60.44 236 LEU A C 1
ATOM 1905 O O . LEU A 1 236 ? 23.113 4.965 -3.110 1.00 60.44 236 LEU A O 1
ATOM 1909 N N . SER A 1 237 ? 23.324 3.836 -1.182 1.00 54.81 237 SER A N 1
ATOM 1910 C CA . SER A 1 237 ? 23.946 4.933 -0.433 1.00 54.81 237 SER A CA 1
ATOM 1911 C C . SER A 1 237 ? 24.568 4.429 0.870 1.00 54.81 237 SER A C 1
ATOM 1913 O O . SER A 1 237 ? 23.920 3.721 1.631 1.00 54.81 237 SER A O 1
ATOM 1915 N N . GLY A 1 238 ? 25.808 4.842 1.152 1.00 46.75 238 GLY A N 1
ATOM 1916 C CA . GLY A 1 238 ? 26.505 4.524 2.407 1.00 46.75 238 GLY A CA 1
ATOM 1917 C C . GLY A 1 238 ? 26.069 5.360 3.617 1.00 46.75 238 GLY A C 1
ATOM 1918 O O . GLY A 1 238 ? 26.520 5.077 4.719 1.00 46.75 238 GLY A O 1
ATOM 1919 N N . ASN A 1 239 ? 25.203 6.364 3.426 1.00 48.38 239 ASN A N 1
ATOM 1920 C CA . ASN A 1 239 ? 24.702 7.227 4.495 1.00 48.38 239 ASN A CA 1
ATOM 1921 C C . ASN A 1 239 ? 23.168 7.175 4.549 1.00 48.38 239 ASN A C 1
ATOM 1923 O O . ASN A 1 239 ? 22.510 7.417 3.536 1.00 48.38 239 ASN A O 1
ATOM 1927 N N . GLU A 1 240 ? 22.622 6.916 5.741 1.00 48.56 240 GLU A N 1
ATOM 1928 C CA . GLU A 1 240 ? 21.203 7.040 6.123 1.00 48.56 240 GLU A CA 1
ATOM 1929 C C . GLU A 1 240 ? 20.756 8.516 6.185 1.00 48.56 240 GLU A C 1
ATOM 1931 O O . GLU A 1 240 ? 20.144 8.959 7.152 1.00 48.56 240 GLU A O 1
ATOM 1936 N N . THR A 1 241 ? 21.139 9.352 5.221 1.00 46.81 241 THR A N 1
ATOM 1937 C CA . THR A 1 241 ? 20.686 10.746 5.236 1.00 46.81 241 THR A CA 1
ATOM 1938 C C . THR A 1 241 ? 19.238 10.804 4.776 1.00 46.81 241 THR A C 1
ATOM 1940 O O . THR A 1 241 ? 18.975 10.468 3.619 1.00 46.81 241 THR A O 1
ATOM 1943 N N . ASP A 1 242 ? 18.352 11.245 5.682 1.00 48.56 242 ASP A N 1
ATOM 1944 C CA . ASP A 1 242 ? 16.993 11.743 5.421 1.00 48.56 242 ASP A CA 1
ATOM 1945 C C . ASP A 1 242 ? 16.984 12.470 4.075 1.00 48.56 242 ASP A C 1
ATOM 1947 O O . ASP A 1 242 ? 17.555 13.554 3.929 1.00 48.56 242 ASP A O 1
ATOM 1951 N N . TYR A 1 243 ? 16.451 11.810 3.051 1.00 49.00 243 TYR A N 1
ATOM 1952 C CA . TYR A 1 243 ? 16.637 12.273 1.687 1.00 49.00 243 TYR A CA 1
ATOM 1953 C C . TYR A 1 243 ? 15.687 13.439 1.398 1.00 49.00 243 TYR A C 1
ATOM 1955 O O . TYR A 1 243 ? 14.468 13.291 1.461 1.00 49.00 243 TYR A O 1
ATOM 1963 N N . ASP A 1 244 ? 16.289 14.585 1.083 1.00 49.09 244 ASP A N 1
ATOM 1964 C CA . ASP A 1 244 ? 15.668 15.873 0.774 1.00 49.09 244 ASP A CA 1
ATOM 1965 C C . ASP A 1 244 ? 15.871 16.193 -0.733 1.00 49.09 244 ASP A C 1
ATOM 1967 O O . ASP A 1 244 ? 16.989 16.046 -1.243 1.00 49.09 244 ASP A O 1
ATOM 1971 N N . ARG A 1 245 ? 14.802 16.670 -1.408 1.00 43.84 245 ARG A N 1
ATOM 1972 C CA . ARG A 1 245 ? 14.656 17.152 -2.822 1.00 43.84 245 ARG A CA 1
ATOM 1973 C C . ARG A 1 245 ? 14.528 16.091 -3.943 1.00 43.84 245 ARG A C 1
ATOM 1975 O O . ARG A 1 245 ? 15.312 15.153 -3.971 1.00 43.84 245 ARG A O 1
ATOM 1982 N N . GLN A 1 246 ? 13.640 16.210 -4.949 1.00 44.84 246 GLN A N 1
ATOM 1983 C CA . GLN A 1 246 ? 13.007 17.370 -5.618 1.00 44.84 246 GLN A CA 1
ATOM 1984 C C . GLN A 1 246 ? 11.456 17.259 -5.686 1.00 44.84 246 GLN A C 1
ATOM 1986 O O . GLN A 1 246 ? 10.855 16.336 -5.149 1.00 44.84 246 GLN A O 1
ATOM 1991 N N . THR A 1 247 ? 10.803 18.270 -6.276 1.00 46.34 247 THR A N 1
ATOM 1992 C CA . THR A 1 247 ? 9.344 18.482 -6.344 1.00 46.34 247 THR A CA 1
ATOM 1993 C C . THR A 1 247 ? 8.763 18.114 -7.718 1.00 46.34 247 THR A C 1
ATOM 1995 O O . THR A 1 247 ? 8.108 18.943 -8.356 1.00 46.34 247 THR A O 1
ATOM 1998 N N . THR A 1 248 ? 9.042 16.927 -8.251 1.00 55.06 248 THR A N 1
ATOM 1999 C CA . THR A 1 248 ? 8.312 16.455 -9.438 1.00 55.06 248 THR A CA 1
ATOM 2000 C C . THR A 1 248 ? 7.027 15.743 -9.022 1.00 55.06 248 THR A C 1
ATOM 2002 O O . THR A 1 248 ? 6.951 15.108 -7.971 1.00 55.06 248 THR A O 1
ATOM 2005 N N . ASP A 1 249 ? 5.996 15.807 -9.865 1.00 54.62 249 ASP A N 1
ATOM 2006 C CA . ASP A 1 249 ? 4.706 15.145 -9.619 1.00 54.62 249 ASP A CA 1
ATOM 2007 C C . ASP A 1 249 ? 4.836 13.639 -9.322 1.00 54.62 249 ASP A C 1
ATOM 2009 O O . ASP A 1 249 ? 4.008 13.063 -8.613 1.00 54.62 249 ASP A O 1
ATOM 2013 N N . GLN A 1 250 ? 5.883 12.988 -9.844 1.00 55.19 250 GLN A N 1
ATOM 2014 C CA . GLN A 1 250 ? 6.144 11.567 -9.612 1.00 55.19 250 GLN A CA 1
ATOM 2015 C C . GLN A 1 250 ? 6.672 11.264 -8.202 1.00 55.19 250 GLN A C 1
ATOM 2017 O O . GLN A 1 250 ? 6.449 10.147 -7.726 1.00 55.19 250 GLN A O 1
ATOM 2022 N N . GLU A 1 251 ? 7.316 12.230 -7.538 1.00 63.78 251 GLU A N 1
ATOM 2023 C CA . GLU A 1 251 ? 7.880 12.107 -6.184 1.00 63.78 251 GLU A CA 1
ATOM 2024 C C . GLU A 1 251 ? 6.804 12.258 -5.093 1.00 63.78 251 GLU A C 1
ATOM 2026 O O . GLU A 1 251 ? 6.951 11.731 -3.988 1.00 63.78 251 GLU A O 1
ATOM 2031 N N . ILE A 1 252 ? 5.657 12.862 -5.425 1.00 76.19 252 ILE A N 1
ATOM 2032 C CA . ILE A 1 252 ? 4.526 13.053 -4.502 1.00 76.19 252 ILE A CA 1
ATOM 2033 C C . ILE A 1 252 ? 3.759 11.736 -4.242 1.00 76.19 252 ILE A C 1
ATOM 2035 O O . ILE A 1 252 ? 3.076 11.613 -3.225 1.00 76.19 252 ILE A O 1
ATOM 2039 N N . ARG A 1 253 ? 3.898 10.709 -5.098 1.00 84.06 253 ARG A N 1
ATOM 2040 C CA . ARG A 1 253 ? 3.122 9.451 -5.009 1.00 84.06 253 ARG A CA 1
ATOM 2041 C C . ARG A 1 253 ? 3.246 8.751 -3.654 1.00 84.06 253 ARG A C 1
ATOM 2043 O O . ARG A 1 253 ? 2.223 8.472 -3.028 1.00 84.06 253 ARG A O 1
ATOM 2050 N N . GLY A 1 254 ? 4.470 8.542 -3.173 1.00 88.81 254 GLY A N 1
ATOM 2051 C CA . GLY A 1 254 ? 4.726 7.948 -1.861 1.00 88.81 254 GLY A CA 1
ATOM 2052 C C . GLY A 1 254 ? 4.188 8.799 -0.712 1.00 88.81 254 GLY A C 1
ATOM 2053 O O . GLY A 1 254 ? 3.627 8.261 0.240 1.00 88.81 254 GLY A O 1
ATOM 2054 N N . THR A 1 255 ? 4.222 10.127 -0.843 1.00 91.25 255 THR A N 1
ATOM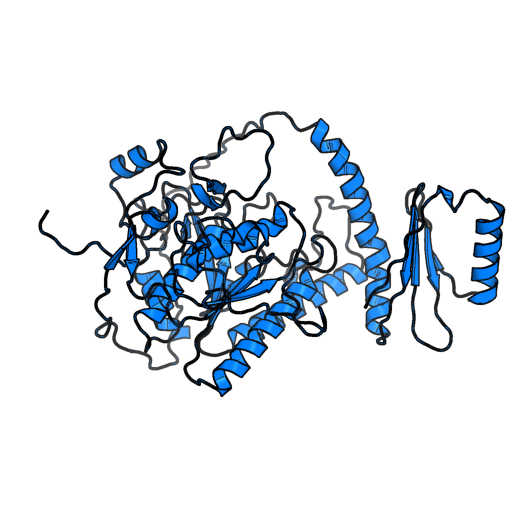 2055 C CA . THR A 1 255 ? 3.629 11.046 0.140 1.00 91.25 255 THR A CA 1
ATOM 2056 C C . THR A 1 255 ? 2.109 10.903 0.199 1.00 91.25 255 THR A C 1
ATOM 2058 O O . THR A 1 255 ? 1.538 10.791 1.286 1.00 91.25 255 THR A O 1
ATOM 2061 N N . CYS A 1 256 ? 1.442 10.826 -0.955 1.00 91.75 256 CYS A N 1
ATOM 2062 C CA . CYS A 1 256 ? 0.016 10.512 -1.025 1.00 91.75 256 CYS A CA 1
ATOM 2063 C C . CYS A 1 256 ? -0.283 9.140 -0.406 1.00 91.75 256 CYS A C 1
ATOM 2065 O O . CYS A 1 256 ? -1.278 8.986 0.300 1.00 91.75 256 CYS A O 1
ATOM 2067 N N . GLY A 1 257 ? 0.590 8.151 -0.620 1.00 93.56 257 GLY A N 1
ATOM 2068 C CA . GLY A 1 257 ? 0.469 6.839 0.011 1.00 93.56 257 GLY A CA 1
ATOM 2069 C C . GLY A 1 257 ? 0.576 6.879 1.530 1.00 93.56 257 GLY A C 1
ATOM 2070 O O . GLY A 1 257 ? -0.246 6.283 2.226 1.00 93.56 257 GLY A O 1
ATOM 2071 N N . ILE A 1 258 ? 1.517 7.658 2.055 1.00 95.31 258 ILE A N 1
ATOM 2072 C CA . ILE A 1 258 ? 1.657 7.884 3.493 1.00 95.31 258 ILE A CA 1
ATOM 2073 C C . ILE A 1 258 ? 0.424 8.596 4.050 1.00 95.31 258 ILE A C 1
ATOM 2075 O O . ILE A 1 258 ? -0.046 8.200 5.111 1.00 95.31 258 ILE A O 1
ATOM 2079 N N . SER A 1 259 ? -0.167 9.562 3.338 1.00 95.25 259 SER A N 1
ATOM 2080 C CA . SER A 1 259 ? -1.443 10.178 3.749 1.00 95.25 259 SER A CA 1
ATOM 2081 C C . SER A 1 259 ? -2.563 9.138 3.854 1.00 95.25 259 SER A C 1
ATOM 2083 O O . SER A 1 259 ? -3.290 9.122 4.842 1.00 95.25 259 SER A O 1
ATOM 2085 N N . LYS A 1 260 ? -2.658 8.191 2.912 1.00 96.12 260 LYS A N 1
ATOM 2086 C CA . LYS A 1 260 ? -3.677 7.123 2.958 1.00 96.12 260 LYS A CA 1
ATOM 2087 C C . LYS A 1 260 ? -3.501 6.142 4.116 1.00 96.12 260 LYS A C 1
ATOM 2089 O O . LYS A 1 260 ? -4.469 5.541 4.587 1.00 96.12 260 LYS A O 1
ATOM 2094 N N . ILE A 1 261 ? -2.272 5.965 4.588 1.00 97.06 261 ILE A N 1
ATOM 2095 C CA . ILE A 1 261 ? -1.971 5.073 5.707 1.00 97.06 261 ILE A CA 1
ATOM 2096 C C . ILE A 1 261 ? -2.077 5.834 7.035 1.00 97.06 261 ILE A C 1
ATOM 2098 O O . ILE A 1 261 ? -2.870 5.455 7.895 1.00 97.06 261 ILE A O 1
ATOM 2102 N N . LEU A 1 262 ? -1.295 6.900 7.192 1.00 96.25 262 LEU A N 1
ATOM 2103 C CA . LEU A 1 262 ? -1.034 7.599 8.454 1.00 96.25 262 LEU A CA 1
ATOM 2104 C C . LEU A 1 262 ? -1.728 8.958 8.582 1.00 96.25 262 LEU A C 1
ATOM 2106 O O . LEU A 1 262 ? -1.783 9.505 9.681 1.00 96.25 262 LEU A O 1
ATOM 2110 N N . GLY A 1 263 ? -2.219 9.516 7.478 1.00 94.62 263 GLY A N 1
ATOM 2111 C CA . GLY A 1 263 ? -2.688 10.892 7.423 1.00 94.62 263 GLY A CA 1
ATOM 2112 C C . GLY A 1 263 ? -3.857 11.188 8.360 1.00 94.62 263 GLY A C 1
ATOM 2113 O O . GLY A 1 263 ? -4.707 10.339 8.648 1.00 94.62 263 GLY A O 1
ATOM 2114 N N . ARG A 1 264 ? -3.917 12.427 8.846 1.00 92.81 264 ARG A N 1
ATOM 2115 C CA . ARG A 1 264 ? -4.954 12.875 9.776 1.00 92.81 264 ARG A CA 1
ATOM 2116 C C . ARG A 1 264 ? -6.356 12.707 9.188 1.00 92.81 264 ARG A C 1
ATOM 2118 O O . ARG A 1 264 ? -7.231 12.219 9.905 1.00 92.81 264 ARG A O 1
ATOM 2125 N N . ARG A 1 265 ? -6.576 13.091 7.927 1.00 91.00 265 ARG A N 1
ATOM 2126 C CA . ARG A 1 265 ? -7.869 13.008 7.226 1.00 91.00 265 ARG A CA 1
ATOM 2127 C C . ARG A 1 265 ? -7.992 11.732 6.406 1.00 91.00 265 ARG A C 1
ATOM 2129 O O . ARG A 1 265 ? -9.017 11.055 6.482 1.00 91.00 265 ARG A O 1
ATOM 2136 N N . GLY A 1 266 ? -6.951 11.408 5.638 1.00 91.75 266 GLY A N 1
ATOM 2137 C CA . GLY A 1 266 ? -6.950 10.302 4.681 1.00 91.75 266 GLY A CA 1
ATOM 2138 C C . GLY A 1 266 ? -6.511 8.950 5.246 1.00 91.75 266 GLY A C 1
ATOM 2139 O O . GLY A 1 266 ? -6.656 7.945 4.553 1.00 91.75 266 GLY A O 1
ATOM 2140 N N . GLY A 1 267 ? -5.976 8.911 6.470 1.00 95.25 267 GLY A N 1
ATOM 2141 C CA . GLY A 1 267 ? -5.338 7.730 7.046 1.00 95.25 267 GLY A CA 1
ATOM 2142 C C . GLY A 1 267 ? -6.308 6.723 7.655 1.00 95.25 267 GLY A C 1
ATOM 2143 O O . GLY A 1 267 ? -7.126 7.058 8.515 1.00 95.25 267 GLY A O 1
ATOM 2144 N N . LEU A 1 268 ? -6.159 5.453 7.275 1.00 96.44 268 LEU A N 1
ATOM 2145 C CA . LEU A 1 268 ? -6.890 4.326 7.875 1.00 96.44 268 LEU A CA 1
ATOM 2146 C C . LEU A 1 268 ? -6.158 3.688 9.068 1.00 96.44 268 LEU A C 1
ATOM 2148 O O . LEU A 1 268 ? -6.793 3.047 9.902 1.00 96.44 268 LEU A O 1
ATOM 2152 N N . ALA A 1 269 ? -4.841 3.877 9.174 1.00 96.69 269 ALA A N 1
ATOM 2153 C CA . ALA A 1 269 ? -3.965 3.280 10.181 1.00 96.69 269 ALA A CA 1
ATOM 2154 C C . ALA A 1 269 ? -3.054 4.335 10.833 1.00 96.69 269 ALA A C 1
ATOM 2156 O O . ALA A 1 269 ? -1.837 4.181 10.891 1.00 96.69 269 ALA A O 1
ATOM 2157 N N . LYS A 1 270 ? -3.662 5.410 11.346 1.00 95.56 270 LYS A N 1
ATOM 2158 C CA . LYS A 1 270 ? -3.000 6.630 11.852 1.00 95.56 270 LYS A CA 1
ATOM 2159 C C . LYS A 1 270 ? -1.923 6.405 12.927 1.00 95.56 270 LYS A C 1
ATOM 2161 O O . LYS A 1 270 ? -1.066 7.258 13.127 1.00 95.56 270 LYS A O 1
ATOM 2166 N N . ARG A 1 271 ? -1.945 5.267 13.626 1.00 95.88 271 ARG A N 1
ATOM 2167 C CA . ARG A 1 271 ? -0.995 4.908 14.696 1.00 95.88 271 ARG A CA 1
ATOM 2168 C C . ARG A 1 271 ? 0.020 3.837 14.288 1.00 95.88 271 ARG A C 1
ATOM 2170 O O . ARG A 1 271 ? 0.839 3.445 15.124 1.00 95.88 271 ARG A O 1
ATOM 2177 N N . ALA A 1 272 ? -0.017 3.365 13.043 1.00 97.00 272 ALA A N 1
ATOM 2178 C CA . ALA A 1 272 ? 0.979 2.438 12.516 1.00 97.00 272 ALA A CA 1
ATOM 2179 C C . ALA A 1 272 ? 2.359 3.092 12.391 1.00 97.00 272 ALA A C 1
ATOM 2181 O O . ALA A 1 272 ? 2.504 4.310 12.420 1.00 97.00 272 ALA A O 1
ATOM 2182 N N . ASN A 1 273 ? 3.382 2.259 12.248 1.00 96.75 273 ASN A N 1
ATOM 2183 C CA . ASN A 1 273 ? 4.740 2.678 11.943 1.00 96.75 273 ASN A CA 1
ATOM 2184 C C . ASN A 1 273 ? 5.006 2.431 10.457 1.00 96.75 273 ASN A C 1
ATOM 2186 O O . ASN A 1 273 ? 4.778 1.319 9.984 1.00 96.75 273 ASN A O 1
ATOM 2190 N N . VAL A 1 274 ? 5.512 3.424 9.729 1.00 96.62 274 VAL A N 1
ATOM 2191 C CA . VAL A 1 274 ? 5.895 3.287 8.318 1.00 96.62 274 VAL A CA 1
ATOM 2192 C C . VAL A 1 274 ? 7.411 3.366 8.170 1.00 96.62 274 VAL A C 1
ATOM 2194 O O . VAL A 1 274 ? 8.047 4.295 8.666 1.00 96.62 274 VAL A O 1
ATOM 2197 N N . TRP A 1 275 ? 7.970 2.395 7.457 1.00 95.62 275 TRP A N 1
ATOM 2198 C CA . TRP A 1 275 ? 9.341 2.372 6.962 1.00 95.62 275 TRP A CA 1
ATOM 2199 C C . TRP A 1 275 ? 9.305 2.594 5.457 1.00 95.62 275 TRP A C 1
ATOM 2201 O O . TRP A 1 275 ? 8.615 1.871 4.739 1.00 95.62 275 TRP A O 1
ATOM 2211 N N . ILE A 1 276 ? 10.022 3.601 4.977 1.00 92.38 276 ILE A N 1
ATOM 2212 C CA . ILE A 1 276 ? 9.987 3.999 3.571 1.00 92.38 276 ILE A CA 1
ATOM 2213 C C . ILE A 1 276 ? 11.176 3.359 2.867 1.00 92.38 276 ILE A C 1
ATOM 2215 O O . ILE A 1 276 ? 12.307 3.581 3.269 1.00 92.38 276 ILE A O 1
ATOM 2219 N N . ALA A 1 277 ? 10.946 2.595 1.809 1.00 91.81 277 ALA A N 1
ATOM 2220 C CA . ALA A 1 277 ? 11.994 2.091 0.932 1.00 91.81 277 ALA A CA 1
ATOM 2221 C C . ALA A 1 277 ? 11.899 2.848 -0.402 1.00 91.81 277 ALA A C 1
ATOM 2223 O O . ALA A 1 277 ? 11.131 2.443 -1.276 1.00 91.81 277 ALA A O 1
ATOM 2224 N N . PRO A 1 278 ? 12.589 3.992 -0.561 1.00 86.06 278 PRO A N 1
ATOM 2225 C CA . PRO A 1 278 ? 12.461 4.799 -1.763 1.00 86.06 278 PRO A CA 1
ATOM 2226 C C . PRO A 1 278 ? 13.115 4.095 -2.957 1.00 86.06 278 PRO A C 1
ATOM 2228 O O . PRO A 1 278 ? 14.269 3.661 -2.878 1.00 86.06 278 PRO A O 1
ATOM 2231 N N . SER A 1 279 ? 12.394 4.002 -4.073 1.00 77.81 279 SER A N 1
ATOM 2232 C CA . SER A 1 279 ? 12.904 3.389 -5.306 1.00 77.81 279 SER A CA 1
ATOM 2233 C C . SER A 1 279 ? 13.269 4.378 -6.414 1.00 77.81 279 SER A C 1
ATOM 2235 O O . SER A 1 279 ? 13.924 3.996 -7.383 1.00 77.81 279 SER A O 1
ATOM 2237 N N . SER A 1 280 ? 12.909 5.657 -6.280 1.00 63.34 280 SER A N 1
ATOM 2238 C CA . SER A 1 280 ? 13.211 6.688 -7.275 1.00 63.34 280 SER A CA 1
ATOM 2239 C C . SER A 1 280 ? 14.287 7.649 -6.773 1.00 63.34 280 SER A C 1
ATOM 2241 O O . SER A 1 280 ? 13.992 8.593 -6.049 1.00 63.34 280 SER A O 1
ATOM 2243 N N . ARG A 1 281 ? 15.540 7.441 -7.193 1.00 53.91 281 ARG A N 1
ATOM 2244 C CA . ARG A 1 281 ? 16.582 8.488 -7.121 1.00 53.91 281 ARG A CA 1
ATOM 2245 C C . ARG A 1 281 ? 16.698 9.264 -8.437 1.00 53.91 281 ARG A C 1
ATOM 2247 O O . ARG A 1 281 ? 17.138 10.406 -8.443 1.00 53.91 281 ARG A O 1
ATOM 2254 N N . MET A 1 282 ? 16.289 8.638 -9.543 1.00 54.66 282 MET A N 1
ATOM 2255 C CA . MET A 1 282 ? 16.127 9.221 -10.874 1.00 54.66 282 MET A CA 1
ATOM 2256 C C . MET A 1 282 ? 15.039 8.418 -11.601 1.00 54.66 282 MET A C 1
ATOM 2258 O O . MET A 1 282 ? 15.201 7.205 -11.727 1.00 54.66 282 MET A O 1
ATOM 2262 N N . PRO A 1 283 ? 13.946 9.030 -12.088 1.00 47.25 283 PRO A N 1
ATOM 2263 C CA . PRO A 1 283 ? 12.822 8.272 -12.649 1.00 47.25 283 PRO A CA 1
ATOM 2264 C C . PRO A 1 283 ? 13.128 7.462 -13.925 1.00 47.25 283 PRO A C 1
ATOM 2266 O O . PRO A 1 283 ? 12.281 6.705 -14.386 1.00 47.25 283 PRO A O 1
ATOM 2269 N N . TRP A 1 284 ? 14.330 7.595 -14.494 1.00 50.22 284 TRP A N 1
ATOM 2270 C CA . TRP A 1 284 ? 14.650 7.138 -15.853 1.00 50.22 284 TRP A CA 1
ATOM 2271 C C . TRP A 1 284 ? 15.896 6.269 -15.946 1.00 50.22 284 TRP A C 1
ATOM 2273 O O . TRP A 1 284 ? 16.316 5.963 -17.047 1.00 50.22 284 TRP A O 1
ATOM 2283 N N . LEU A 1 285 ? 16.557 5.941 -14.837 1.00 49.59 285 LEU A N 1
ATOM 2284 C CA . LEU A 1 285 ? 17.858 5.280 -14.861 1.00 49.59 285 LEU A CA 1
ATOM 2285 C C . LEU A 1 285 ? 17.889 4.307 -13.678 1.00 49.59 285 LEU A C 1
ATOM 2287 O O . LEU A 1 285 ? 18.019 4.735 -12.537 1.00 49.59 285 LEU A O 1
ATOM 2291 N N . TRP A 1 286 ? 17.793 3.001 -13.960 1.00 55.31 286 TRP A N 1
ATOM 2292 C CA . TRP A 1 286 ? 18.011 1.899 -12.998 1.00 55.31 286 TRP A CA 1
ATOM 2293 C C . TRP A 1 286 ? 16.898 1.625 -11.975 1.00 55.31 286 TRP A C 1
ATOM 2295 O O . TRP A 1 286 ? 17.164 1.031 -10.924 1.00 55.31 286 TRP A O 1
ATOM 2305 N N . SER A 1 287 ? 15.651 2.006 -12.260 1.00 67.81 287 SER A N 1
ATOM 2306 C CA . SER A 1 287 ? 14.537 1.811 -11.320 1.00 67.81 287 SER A CA 1
ATOM 2307 C C . SER A 1 287 ? 14.388 0.339 -10.910 1.00 67.81 287 SER A C 1
ATOM 2309 O O . SER A 1 287 ? 14.278 0.038 -9.727 1.00 67.81 287 SER A O 1
ATOM 2311 N N . SER A 1 288 ? 14.499 -0.599 -11.849 1.00 85.06 288 SER A N 1
ATOM 2312 C CA . SER A 1 288 ? 14.229 -2.021 -11.607 1.00 85.06 288 SER A CA 1
ATOM 2313 C C . SER A 1 288 ? 15.206 -2.725 -10.666 1.00 85.06 288 SER A C 1
ATOM 2315 O O . SER A 1 288 ? 14.759 -3.383 -9.728 1.00 85.06 288 SER A O 1
ATOM 2317 N N . LEU A 1 289 ? 16.522 -2.533 -10.819 1.00 85.62 289 LEU A N 1
ATOM 2318 C CA . LEU A 1 289 ? 17.485 -3.062 -9.839 1.00 85.62 289 LEU A CA 1
ATOM 2319 C C . LEU A 1 289 ? 17.332 -2.383 -8.475 1.00 85.62 289 LEU A C 1
ATOM 2321 O O . LEU A 1 289 ? 17.449 -3.045 -7.450 1.00 85.62 289 LEU A O 1
ATOM 2325 N N . THR A 1 290 ? 16.992 -1.092 -8.456 1.00 84.31 290 THR A N 1
ATOM 2326 C CA . THR A 1 290 ? 16.714 -0.371 -7.207 1.00 84.31 290 THR A CA 1
ATOM 2327 C C . THR A 1 290 ? 15.504 -0.973 -6.486 1.00 84.31 290 THR A C 1
ATOM 2329 O O . THR A 1 290 ? 15.569 -1.201 -5.283 1.00 84.31 290 THR A O 1
ATOM 2332 N N . HIS A 1 291 ? 14.418 -1.299 -7.199 1.00 87.69 291 HIS A N 1
ATOM 2333 C CA . HIS A 1 291 ? 13.263 -1.992 -6.616 1.00 87.69 291 HIS A CA 1
ATOM 2334 C C . HIS A 1 291 ? 13.663 -3.334 -5.994 1.00 87.69 291 HIS A C 1
ATOM 2336 O O . HIS A 1 291 ? 13.278 -3.623 -4.863 1.00 87.69 291 HIS A O 1
ATOM 2342 N N . ILE A 1 292 ? 14.460 -4.128 -6.712 1.00 91.94 292 ILE A N 1
ATOM 2343 C CA . ILE A 1 292 ? 14.937 -5.444 -6.265 1.00 91.94 292 ILE A CA 1
ATOM 2344 C C . ILE A 1 292 ? 15.784 -5.312 -4.993 1.00 91.94 292 ILE A C 1
ATOM 2346 O O . ILE A 1 292 ? 15.497 -5.968 -3.990 1.00 91.94 292 ILE A O 1
ATOM 2350 N N . ASP A 1 293 ? 16.774 -4.420 -5.002 1.00 90.31 293 ASP A N 1
ATOM 2351 C CA . ASP A 1 293 ? 17.637 -4.133 -3.853 1.00 90.31 293 ASP A CA 1
ATOM 2352 C C . ASP A 1 293 ? 16.816 -3.678 -2.635 1.00 90.31 293 ASP A C 1
ATOM 2354 O O . ASP A 1 293 ? 17.072 -4.097 -1.502 1.00 90.31 293 ASP A O 1
ATOM 2358 N N . GLN A 1 294 ? 15.773 -2.874 -2.854 1.00 91.19 294 GLN A N 1
ATOM 2359 C CA . GLN A 1 294 ? 14.892 -2.425 -1.780 1.00 91.19 294 GLN A CA 1
ATOM 2360 C C . GLN A 1 294 ? 14.021 -3.545 -1.198 1.00 91.19 294 GLN A C 1
ATOM 2362 O O . GLN A 1 294 ? 13.796 -3.568 0.013 1.00 91.19 294 GLN A O 1
ATOM 2367 N N . LEU A 1 295 ? 13.587 -4.529 -1.995 1.00 94.69 295 LEU A N 1
ATOM 2368 C CA . LEU A 1 295 ? 12.934 -5.730 -1.455 1.00 94.69 295 LEU A CA 1
ATOM 2369 C C . LEU A 1 295 ? 13.873 -6.514 -0.532 1.00 94.69 295 LEU A C 1
ATOM 2371 O O . LEU A 1 295 ? 13.449 -6.999 0.521 1.00 94.69 295 LEU A O 1
ATOM 2375 N N . VAL A 1 296 ? 15.154 -6.610 -0.900 1.00 94.31 296 VAL A N 1
ATOM 2376 C CA . VAL A 1 296 ? 16.183 -7.255 -0.073 1.00 94.31 296 VAL A CA 1
ATOM 2377 C C . VAL A 1 296 ? 16.418 -6.465 1.217 1.00 94.31 296 VAL A C 1
ATOM 2379 O O . VAL A 1 296 ? 16.464 -7.068 2.291 1.00 94.31 296 VAL A O 1
ATOM 2382 N N . ALA A 1 297 ? 16.485 -5.132 1.149 1.00 93.00 297 ALA A N 1
ATOM 2383 C CA . ALA A 1 297 ? 16.623 -4.270 2.324 1.00 93.00 297 ALA A CA 1
ATOM 2384 C C . ALA A 1 297 ? 15.422 -4.393 3.281 1.00 93.00 297 ALA A C 1
ATOM 2386 O O . ALA A 1 297 ? 15.606 -4.583 4.486 1.00 93.00 297 ALA A O 1
ATOM 2387 N N . ILE A 1 298 ? 14.192 -4.381 2.748 1.00 96.19 298 ILE A N 1
ATOM 2388 C CA . ILE A 1 298 ? 12.960 -4.631 3.512 1.00 96.19 298 ILE A CA 1
ATOM 2389 C C . ILE A 1 298 ? 13.042 -5.988 4.215 1.00 96.19 298 ILE A C 1
ATOM 2391 O O . ILE A 1 298 ? 12.836 -6.069 5.428 1.00 96.19 298 ILE A O 1
ATOM 2395 N N . LYS A 1 299 ? 13.390 -7.052 3.479 1.00 96.94 299 LYS A N 1
ATOM 2396 C CA . LYS A 1 299 ? 13.536 -8.400 4.040 1.00 96.94 299 LYS A CA 1
ATOM 2397 C C . LYS A 1 299 ? 14.555 -8.423 5.181 1.00 96.94 299 LYS A C 1
ATOM 2399 O O . LYS A 1 299 ? 14.252 -8.961 6.245 1.00 96.94 299 LYS A O 1
ATOM 2404 N N . GLY A 1 300 ? 15.739 -7.848 4.968 1.00 95.81 300 GLY A N 1
ATOM 2405 C CA . GLY A 1 300 ? 16.794 -7.765 5.979 1.00 95.81 300 GLY A CA 1
ATOM 2406 C C . GLY A 1 300 ? 16.303 -7.074 7.249 1.00 95.81 300 GLY A C 1
ATOM 2407 O O . GLY A 1 300 ? 16.411 -7.637 8.336 1.00 95.81 300 GLY A O 1
ATOM 2408 N N . HIS A 1 301 ? 15.650 -5.918 7.105 1.00 96.38 301 HIS A N 1
ATOM 2409 C CA . HIS A 1 301 ? 15.101 -5.174 8.236 1.00 96.38 301 HIS A CA 1
ATOM 2410 C C . HIS A 1 301 ? 14.029 -5.970 9.004 1.00 96.38 301 HIS A C 1
ATOM 2412 O O . HIS A 1 301 ? 14.013 -5.959 10.236 1.00 96.38 301 HIS A O 1
ATOM 2418 N N . ILE A 1 302 ? 13.144 -6.693 8.307 1.00 97.19 302 ILE A N 1
ATOM 2419 C CA . ILE A 1 302 ? 12.133 -7.557 8.944 1.00 97.19 302 ILE A CA 1
ATOM 2420 C C . ILE A 1 302 ? 12.799 -8.674 9.754 1.00 97.19 302 ILE A C 1
ATOM 2422 O O . ILE A 1 302 ? 12.411 -8.915 10.899 1.00 97.19 302 ILE A O 1
ATOM 2426 N N . LEU A 1 303 ? 13.802 -9.348 9.185 1.00 97.06 303 LEU A N 1
ATOM 2427 C CA . LEU A 1 303 ? 14.506 -10.438 9.861 1.00 97.06 303 LEU A CA 1
ATOM 2428 C C . LEU A 1 303 ? 15.233 -9.946 11.119 1.00 97.06 303 LEU A C 1
ATOM 2430 O O . LEU A 1 303 ? 15.053 -10.536 12.181 1.00 97.06 303 LEU A O 1
ATOM 2434 N N . SER A 1 304 ? 15.943 -8.818 11.044 1.00 96.38 304 SER A N 1
ATOM 2435 C CA . SER A 1 304 ? 16.631 -8.238 12.206 1.00 96.38 304 SER A CA 1
ATOM 2436 C C . SER A 1 304 ? 15.677 -7.790 13.319 1.00 96.38 304 SER A C 1
ATOM 2438 O O . SER A 1 304 ? 16.013 -7.880 14.499 1.00 96.38 304 SER A O 1
ATOM 2440 N N . ASN A 1 305 ? 14.472 -7.310 12.991 1.00 96.06 305 ASN A N 1
ATOM 2441 C CA . ASN A 1 305 ? 13.464 -7.017 14.016 1.00 96.06 305 ASN A CA 1
ATOM 2442 C C . ASN A 1 305 ? 12.884 -8.296 14.625 1.00 96.06 305 ASN A C 1
ATOM 2444 O O . ASN A 1 305 ? 12.595 -8.330 15.820 1.00 96.06 305 ASN A O 1
ATOM 2448 N N . ARG A 1 306 ? 12.762 -9.365 13.836 1.00 95.62 306 ARG A N 1
ATOM 2449 C CA . ARG A 1 306 ? 12.255 -10.651 14.317 1.00 95.62 306 ARG A CA 1
ATOM 2450 C C . ARG A 1 306 ? 13.215 -11.385 15.247 1.00 95.62 306 ARG A C 1
ATOM 2452 O O . ARG A 1 306 ? 12.763 -12.094 16.139 1.00 95.62 306 ARG A O 1
ATOM 2459 N N . GLU A 1 307 ? 14.520 -11.195 15.079 1.00 96.12 307 GLU A N 1
ATOM 2460 C CA . GLU A 1 307 ? 15.516 -11.671 16.049 1.00 96.12 307 GLU A CA 1
ATOM 2461 C C . GLU A 1 307 ? 15.262 -11.093 17.451 1.00 96.12 307 GLU A C 1
ATOM 2463 O O . GLU A 1 307 ? 15.499 -11.765 18.452 1.00 96.12 307 GLU A O 1
ATOM 2468 N N . LYS A 1 308 ? 14.729 -9.866 17.522 1.00 96.62 308 LYS A N 1
ATOM 2469 C CA . LYS A 1 308 ? 14.383 -9.176 18.773 1.00 96.62 308 LYS A CA 1
ATOM 2470 C C . LYS A 1 308 ? 12.968 -9.508 19.253 1.00 96.62 308 LYS A C 1
ATOM 2472 O O . LYS A 1 308 ? 12.740 -9.606 20.455 1.00 96.62 308 LYS A O 1
ATOM 2477 N N . ASP A 1 309 ? 12.025 -9.680 18.328 1.00 95.69 309 ASP A N 1
ATOM 2478 C CA . ASP A 1 309 ? 10.641 -10.074 18.602 1.00 95.69 309 ASP A CA 1
ATOM 2479 C C . ASP A 1 309 ? 10.196 -11.207 17.657 1.00 95.69 309 ASP A C 1
ATOM 2481 O O . ASP A 1 309 ? 9.780 -10.950 16.525 1.00 95.69 309 ASP A O 1
ATOM 2485 N N . PRO A 1 310 ? 10.200 -12.476 18.105 1.00 92.69 310 PRO A N 1
ATOM 2486 C CA . PRO A 1 310 ? 9.770 -13.605 17.279 1.00 92.69 310 PRO A CA 1
ATOM 2487 C C . PRO A 1 310 ? 8.323 -13.515 16.769 1.00 92.69 310 PRO A C 1
ATOM 2489 O O . PRO A 1 310 ? 7.968 -14.218 15.821 1.00 92.69 310 PRO A O 1
ATOM 2492 N N . ARG A 1 311 ? 7.481 -12.663 17.374 1.00 90.81 311 ARG A N 1
ATOM 2493 C CA . ARG A 1 311 ? 6.091 -12.416 16.957 1.00 90.81 311 ARG A CA 1
ATOM 2494 C C . ARG A 1 311 ? 5.960 -11.236 15.994 1.00 90.81 311 ARG A C 1
ATOM 2496 O O . ARG A 1 311 ? 4.838 -10.843 15.678 1.00 90.81 311 ARG A O 1
ATOM 2503 N N . TYR A 1 312 ? 7.076 -10.681 15.520 1.00 93.69 312 TYR A N 1
ATOM 2504 C CA . TYR A 1 312 ? 7.099 -9.548 14.606 1.00 93.69 312 TYR A CA 1
ATOM 2505 C C . TYR A 1 312 ? 6.340 -9.846 13.308 1.00 93.69 312 TYR A C 1
ATOM 2507 O O . TYR A 1 312 ? 6.678 -10.785 12.576 1.00 93.69 312 TYR A O 1
ATOM 2515 N N . LYS A 1 313 ? 5.352 -9.002 12.997 1.00 93.12 313 LYS A N 1
ATOM 2516 C CA . LYS A 1 313 ? 4.529 -9.063 11.780 1.00 93.12 313 LYS A CA 1
ATOM 2517 C C . LYS A 1 313 ? 4.832 -7.854 10.912 1.00 93.12 313 LYS A C 1
ATOM 2519 O O . LYS A 1 313 ? 4.983 -6.747 11.432 1.00 93.12 313 LYS A O 1
ATOM 2524 N N . ALA A 1 314 ? 4.870 -8.065 9.603 1.00 96.19 314 ALA A N 1
ATOM 2525 C CA . ALA A 1 314 ? 5.138 -7.000 8.648 1.00 96.19 314 ALA A CA 1
ATOM 2526 C C . ALA A 1 314 ? 4.055 -6.935 7.573 1.00 96.19 314 ALA A C 1
ATOM 2528 O O . ALA A 1 314 ? 3.621 -7.954 7.034 1.00 96.19 314 ALA A O 1
ATOM 2529 N N . LEU A 1 315 ? 3.653 -5.712 7.244 1.00 98.25 315 LEU A N 1
ATOM 2530 C CA . LEU A 1 315 ? 2.888 -5.414 6.043 1.00 98.25 315 LEU A CA 1
ATOM 2531 C C . LEU A 1 315 ? 3.829 -4.765 5.040 1.00 98.25 315 LEU A C 1
ATOM 2533 O O . LEU A 1 315 ? 4.509 -3.805 5.382 1.00 98.25 315 LEU A O 1
ATOM 2537 N N . VAL A 1 316 ? 3.875 -5.269 3.815 1.00 98.50 316 VAL A N 1
ATOM 2538 C CA . VAL A 1 316 ? 4.686 -4.688 2.743 1.00 98.50 316 VAL A CA 1
ATOM 2539 C C . VAL A 1 316 ? 3.750 -4.190 1.658 1.00 98.50 316 VAL A C 1
ATOM 2541 O O . VAL A 1 316 ? 2.967 -4.961 1.113 1.00 98.50 316 VAL A O 1
ATOM 2544 N N . HIS A 1 317 ? 3.826 -2.909 1.334 1.00 97.94 317 HIS A N 1
ATOM 2545 C CA . HIS A 1 317 ? 3.121 -2.326 0.209 1.00 97.94 317 HIS A CA 1
ATOM 2546 C C . HIS A 1 317 ? 4.109 -2.034 -0.920 1.00 97.94 317 HIS A C 1
ATOM 2548 O O . HIS A 1 317 ? 5.080 -1.303 -0.714 1.00 97.94 317 HIS A O 1
ATOM 2554 N N . ILE A 1 318 ? 3.851 -2.594 -2.103 1.00 94.75 318 ILE A N 1
ATOM 2555 C CA . ILE A 1 318 ? 4.617 -2.299 -3.318 1.00 94.75 318 ILE A CA 1
ATOM 2556 C C . ILE A 1 318 ? 3.738 -1.485 -4.251 1.00 94.75 318 ILE A C 1
ATOM 2558 O O . ILE A 1 318 ? 2.758 -2.007 -4.793 1.00 94.75 318 ILE A O 1
ATOM 2562 N N . ASN A 1 319 ? 4.125 -0.224 -4.440 1.00 87.06 319 ASN A N 1
ATOM 2563 C CA . ASN A 1 319 ? 3.393 0.722 -5.273 1.00 87.06 319 ASN A CA 1
ATOM 2564 C C . ASN A 1 319 ? 4.031 0.974 -6.645 1.00 87.06 319 ASN A C 1
ATOM 2566 O O . ASN A 1 319 ? 3.642 1.895 -7.367 1.00 87.06 319 ASN A O 1
ATOM 2570 N N . GLN A 1 320 ? 5.069 0.209 -6.963 1.00 84.25 320 GLN A N 1
ATOM 2571 C CA . GLN A 1 320 ? 5.924 0.432 -8.115 1.00 84.25 320 GLN A CA 1
ATOM 2572 C C . GLN A 1 320 ? 5.983 -0.815 -8.983 1.00 84.25 320 GLN A C 1
ATOM 2574 O O . GLN A 1 320 ? 5.941 -1.943 -8.489 1.00 84.25 320 GLN A O 1
ATOM 2579 N N . GLU A 1 321 ? 6.103 -0.573 -10.280 1.00 83.94 321 GLU A N 1
ATOM 2580 C CA . GLU A 1 321 ? 6.176 -1.605 -11.298 1.00 83.94 321 GLU A CA 1
ATOM 2581 C C . GLU A 1 321 ? 7.619 -1.735 -11.786 1.00 83.94 321 GLU A C 1
ATOM 2583 O O . GLU A 1 321 ? 8.336 -0.743 -11.937 1.00 83.94 321 GLU A O 1
ATOM 2588 N N . ILE A 1 322 ? 8.037 -2.966 -12.070 1.00 86.31 322 ILE A N 1
ATOM 2589 C CA . ILE A 1 322 ? 9.259 -3.236 -12.831 1.00 86.31 322 ILE A CA 1
ATOM 2590 C C . ILE A 1 322 ? 8.822 -3.337 -14.287 1.00 86.31 322 ILE A C 1
ATOM 2592 O O . ILE A 1 322 ? 8.325 -4.374 -14.724 1.00 86.31 322 ILE A O 1
ATOM 2596 N N . LEU A 1 323 ? 8.955 -2.235 -15.025 1.00 78.75 323 LEU A N 1
ATOM 2597 C CA . LEU A 1 323 ? 8.497 -2.145 -16.413 1.00 78.75 323 LEU A CA 1
ATOM 2598 C C . LEU A 1 323 ? 9.224 -3.163 -17.306 1.00 78.75 323 LEU A C 1
ATOM 2600 O O . LEU A 1 323 ? 8.620 -3.799 -18.168 1.00 78.75 323 LEU A O 1
ATOM 2604 N N . GLU A 1 324 ? 10.513 -3.383 -17.065 1.00 82.25 324 GLU A N 1
ATOM 2605 C CA . GLU A 1 324 ? 11.342 -4.345 -17.792 1.00 82.25 324 GLU A CA 1
ATOM 2606 C C . GLU A 1 324 ? 10.981 -5.806 -17.494 1.00 82.25 324 GLU A C 1
ATOM 2608 O O . GLU A 1 324 ? 11.473 -6.694 -18.182 1.00 82.25 324 GLU A O 1
ATOM 2613 N N . TYR A 1 325 ? 10.130 -6.088 -16.502 1.00 86.81 325 TYR A N 1
ATOM 2614 C CA . TYR A 1 325 ? 9.781 -7.456 -16.135 1.00 86.81 325 TYR A CA 1
ATOM 2615 C C . TYR A 1 325 ? 9.064 -8.179 -17.280 1.00 86.81 325 TYR A C 1
ATOM 2617 O O . TYR A 1 325 ? 8.100 -7.663 -17.852 1.00 86.81 325 TYR A O 1
ATOM 2625 N N . ARG A 1 326 ? 9.474 -9.416 -17.568 1.00 84.00 326 ARG A N 1
ATOM 2626 C CA . ARG A 1 326 ? 8.823 -10.323 -18.519 1.00 84.00 326 ARG A CA 1
ATOM 2627 C C . ARG A 1 326 ? 8.719 -11.726 -17.945 1.00 84.00 326 ARG A C 1
ATOM 2629 O O . ARG A 1 326 ? 9.711 -12.294 -17.476 1.00 84.00 326 ARG A O 1
ATOM 2636 N N . ALA A 1 327 ? 7.534 -12.326 -18.057 1.00 82.12 327 ALA A N 1
ATOM 2637 C CA . ALA A 1 327 ? 7.401 -13.750 -17.785 1.00 82.12 327 ALA A CA 1
ATOM 2638 C C . ALA A 1 327 ? 8.263 -14.555 -18.778 1.00 82.12 327 ALA A C 1
ATOM 2640 O O . ALA A 1 327 ? 8.531 -14.071 -19.880 1.00 82.12 327 ALA A O 1
ATOM 2641 N N . PRO A 1 328 ? 8.693 -15.787 -18.442 1.00 79.75 328 PRO A N 1
ATOM 2642 C CA . PRO A 1 328 ? 9.560 -16.588 -19.310 1.00 79.75 328 PRO A CA 1
ATOM 2643 C C . PRO A 1 328 ? 9.085 -16.708 -20.769 1.00 79.75 328 PRO A C 1
ATOM 2645 O O . PRO A 1 328 ? 9.917 -16.687 -21.671 1.00 79.75 328 PRO A O 1
ATOM 2648 N N . GLY A 1 329 ? 7.769 -16.773 -21.008 1.00 77.75 329 GLY A N 1
ATOM 2649 C CA . GLY A 1 329 ? 7.182 -16.841 -22.354 1.00 77.75 329 GLY A CA 1
ATOM 2650 C C . GLY A 1 329 ? 7.093 -15.508 -23.111 1.00 77.75 329 GLY A C 1
ATOM 2651 O O . GLY A 1 329 ? 6.851 -15.519 -24.309 1.00 77.75 329 GLY A O 1
ATOM 2652 N N . GLU A 1 330 ? 7.315 -14.377 -22.441 1.00 76.62 330 GLU A N 1
ATOM 2653 C CA . GLU A 1 330 ? 7.124 -13.018 -22.981 1.00 76.62 330 GLU A CA 1
ATOM 2654 C C . GLU A 1 330 ? 8.455 -12.289 -23.219 1.00 76.62 330 GLU A C 1
ATOM 2656 O O . GLU A 1 330 ? 8.478 -11.135 -23.639 1.00 76.62 330 GLU A O 1
ATOM 2661 N N . ARG A 1 331 ? 9.596 -12.931 -22.930 1.00 74.31 331 ARG A N 1
ATOM 2662 C CA . ARG A 1 331 ? 10.926 -12.289 -22.991 1.00 74.31 331 ARG A CA 1
ATOM 2663 C C . ARG A 1 331 ? 11.325 -11.815 -24.391 1.00 74.31 331 ARG A C 1
ATOM 2665 O O . ARG A 1 331 ? 12.253 -11.027 -24.507 1.00 74.31 331 ARG A O 1
ATOM 2672 N N . GLN A 1 332 ? 10.631 -12.291 -25.422 1.00 66.12 332 GLN A N 1
ATOM 2673 C CA . GLN A 1 332 ? 10.847 -11.923 -26.823 1.00 66.12 332 GLN A CA 1
ATOM 2674 C C . GLN A 1 332 ? 9.911 -10.795 -27.295 1.00 66.12 332 GLN A C 1
ATOM 2676 O O . GLN A 1 332 ? 10.040 -10.322 -28.423 1.00 66.12 332 GLN A O 1
ATOM 2681 N N . GLU A 1 333 ? 8.961 -10.355 -26.462 1.00 65.56 333 GLU A N 1
ATOM 2682 C CA . GLU A 1 333 ? 7.988 -9.326 -26.830 1.00 65.56 333 GLU A CA 1
ATOM 2683 C C . GLU A 1 333 ? 8.530 -7.915 -26.548 1.00 65.56 333 GLU A C 1
ATOM 2685 O O . GLU A 1 333 ? 8.841 -7.548 -25.407 1.00 65.56 333 GLU A O 1
ATOM 2690 N N . TYR A 1 334 ? 8.636 -7.104 -27.607 1.00 58.41 334 TYR A N 1
ATOM 2691 C CA . TYR A 1 334 ? 9.153 -5.737 -27.533 1.00 58.41 334 TYR A CA 1
ATOM 2692 C C . TYR A 1 334 ? 8.148 -4.773 -26.877 1.00 58.41 334 TYR A C 1
ATOM 2694 O O . TYR A 1 334 ? 6.940 -4.845 -27.096 1.00 58.41 334 TYR A O 1
ATOM 2702 N N . TYR A 1 335 ? 8.663 -3.839 -26.067 1.00 53.56 335 TYR A N 1
ATOM 2703 C CA . TYR A 1 335 ? 7.882 -2.924 -25.218 1.00 53.56 335 TYR A CA 1
ATOM 2704 C C . TYR A 1 335 ? 7.052 -1.902 -26.016 1.00 53.56 335 TYR A C 1
ATOM 2706 O O . TYR A 1 335 ? 6.006 -1.433 -25.560 1.00 53.56 335 TYR A O 1
ATOM 2714 N N . TRP A 1 336 ? 7.516 -1.529 -27.208 1.00 52.62 336 TRP A N 1
ATOM 2715 C CA . TRP A 1 336 ? 6.956 -0.415 -27.963 1.00 52.62 336 TRP A CA 1
ATOM 2716 C C . TRP A 1 336 ? 6.265 -0.890 -29.229 1.00 52.62 336 TRP A C 1
ATOM 2718 O O . TRP A 1 336 ? 6.554 -1.947 -29.769 1.00 52.62 336 TRP A O 1
ATOM 2728 N N . ARG A 1 337 ? 5.316 -0.071 -29.677 1.00 51.94 337 ARG A N 1
ATOM 2729 C CA . ARG A 1 337 ? 4.296 -0.291 -30.715 1.00 51.94 337 ARG A CA 1
ATOM 2730 C C . ARG A 1 337 ? 4.827 -0.660 -32.110 1.00 51.94 337 ARG A C 1
ATOM 2732 O O . ARG A 1 337 ? 4.049 -0.614 -33.060 1.00 51.94 337 ARG A O 1
ATOM 2739 N N . ASP A 1 338 ? 6.113 -0.947 -32.235 1.00 58.50 338 ASP A N 1
ATOM 2740 C CA . ASP A 1 338 ? 6.792 -1.200 -33.485 1.00 58.50 338 ASP A CA 1
ATOM 2741 C C . ASP A 1 338 ? 7.132 -2.693 -33.611 1.00 58.50 338 ASP A C 1
ATOM 2743 O O . ASP A 1 338 ? 8.104 -3.156 -33.012 1.00 58.50 338 ASP A O 1
ATOM 2747 N N . PRO A 1 339 ? 6.359 -3.463 -34.396 1.00 59.97 339 PRO A N 1
ATOM 2748 C CA . PRO A 1 339 ? 6.678 -4.861 -34.678 1.00 59.97 339 PRO A CA 1
ATOM 2749 C C . PRO A 1 339 ? 8.011 -5.035 -35.431 1.00 59.97 339 PRO A C 1
ATOM 2751 O O . PRO A 1 339 ? 8.476 -6.165 -35.585 1.00 59.97 339 PRO A O 1
ATOM 2754 N N . ASN A 1 340 ? 8.627 -3.945 -35.906 1.00 62.75 340 ASN A N 1
ATOM 2755 C CA . ASN A 1 340 ? 9.930 -3.965 -36.563 1.00 62.75 340 ASN A CA 1
ATOM 2756 C C . ASN A 1 340 ? 11.100 -3.813 -35.581 1.00 62.75 340 ASN A C 1
ATOM 2758 O O . ASN A 1 340 ? 12.232 -4.126 -35.951 1.00 62.75 340 ASN A O 1
ATOM 2762 N N . LEU A 1 341 ? 10.856 -3.379 -34.340 1.00 60.97 341 LEU A N 1
ATOM 2763 C CA . LEU A 1 341 ? 11.889 -3.324 -33.310 1.00 60.97 341 LEU A CA 1
ATOM 2764 C C . LEU A 1 341 ? 12.000 -4.694 -32.637 1.00 60.97 341 LEU A C 1
ATOM 2766 O O . LEU A 1 341 ? 11.105 -5.142 -31.923 1.00 60.97 341 LEU A O 1
ATOM 2770 N N . ARG A 1 342 ? 13.116 -5.379 -32.895 1.00 68.88 342 ARG A N 1
ATOM 2771 C CA . ARG A 1 342 ? 13.489 -6.617 -32.202 1.00 68.88 342 ARG A CA 1
ATOM 2772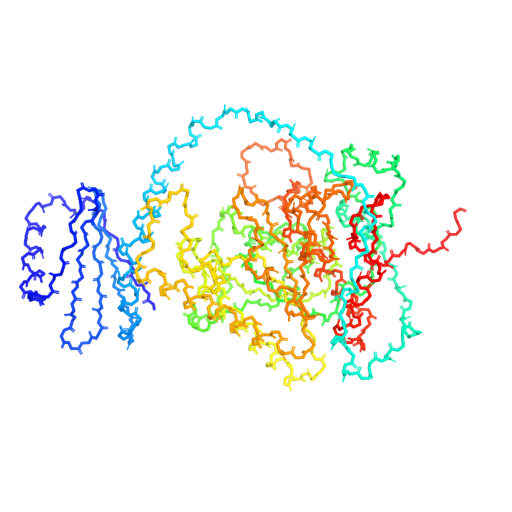 C C . ARG A 1 342 ? 14.467 -6.283 -31.091 1.00 68.88 342 ARG A C 1
ATOM 2774 O O . ARG A 1 342 ? 15.387 -5.500 -31.318 1.00 68.88 342 ARG A O 1
ATOM 2781 N N . LEU A 1 343 ? 14.290 -6.911 -29.930 1.00 73.88 343 LEU A N 1
ATOM 2782 C CA . LEU A 1 343 ? 15.304 -6.865 -28.885 1.00 73.88 343 LEU A CA 1
ATOM 2783 C C . LEU A 1 343 ? 16.612 -7.441 -29.437 1.00 73.88 343 LEU A C 1
ATOM 2785 O O . LEU A 1 343 ? 16.639 -8.469 -30.119 1.00 73.88 343 LEU A O 1
ATOM 2789 N N . THR A 1 344 ? 17.714 -6.775 -29.135 1.00 82.12 344 THR A N 1
ATOM 2790 C CA . THR A 1 344 ? 19.040 -7.365 -29.256 1.00 82.12 344 THR A CA 1
ATOM 2791 C C . THR A 1 344 ? 19.184 -8.503 -28.243 1.00 82.12 344 THR A C 1
ATOM 2793 O O . THR A 1 344 ? 18.536 -8.520 -27.195 1.00 82.12 344 THR A O 1
ATOM 2796 N N . LYS A 1 345 ? 20.107 -9.440 -28.497 1.00 83.75 345 LYS A N 1
ATOM 2797 C CA . LYS A 1 345 ? 20.411 -10.525 -27.543 1.00 83.75 345 LYS A CA 1
ATOM 2798 C C . LYS A 1 345 ? 20.786 -10.001 -26.150 1.00 83.75 345 LYS A C 1
ATOM 2800 O O . LYS A 1 345 ? 20.501 -10.656 -25.151 1.00 83.75 345 LYS A O 1
ATOM 2805 N N . ASN A 1 346 ? 21.428 -8.834 -26.085 1.00 83.00 346 ASN A N 1
ATOM 2806 C CA . ASN A 1 346 ? 21.823 -8.209 -24.826 1.00 83.00 346 ASN A CA 1
ATOM 2807 C C . ASN A 1 346 ? 20.612 -7.652 -24.070 1.00 83.00 346 ASN A C 1
ATOM 2809 O O . ASN A 1 346 ? 20.525 -7.841 -22.859 1.00 83.00 346 ASN A O 1
ATOM 2813 N N . GLU A 1 347 ? 19.658 -7.028 -24.766 1.00 82.06 347 GLU A N 1
ATOM 2814 C CA . GLU A 1 347 ? 18.413 -6.547 -24.157 1.00 82.06 347 GLU A CA 1
ATOM 2815 C C . GLU A 1 347 ? 17.543 -7.707 -23.658 1.00 82.06 347 GLU A C 1
ATOM 2817 O O . GLU A 1 347 ? 17.056 -7.653 -22.530 1.00 82.06 347 GLU A O 1
ATOM 2822 N N . GLU A 1 348 ? 17.405 -8.787 -24.437 1.00 82.31 348 GLU A N 1
ATOM 2823 C CA . GLU A 1 348 ? 16.705 -10.005 -23.998 1.00 82.31 348 GLU A CA 1
ATOM 2824 C C . GLU A 1 348 ? 17.356 -10.605 -22.744 1.00 82.31 348 GLU A C 1
ATOM 2826 O O . GLU A 1 348 ? 16.672 -10.951 -21.776 1.00 82.31 348 GLU A O 1
ATOM 2831 N N . ALA A 1 349 ? 18.690 -10.705 -22.732 1.00 85.44 349 ALA A N 1
ATOM 2832 C CA . ALA A 1 349 ? 19.437 -11.219 -21.590 1.00 85.44 349 ALA A CA 1
ATOM 2833 C C . ALA A 1 349 ? 19.289 -10.320 -20.352 1.00 85.44 349 ALA A C 1
ATOM 2835 O O . ALA A 1 349 ? 19.136 -10.829 -19.241 1.00 85.44 349 ALA A O 1
ATOM 2836 N N . TRP A 1 350 ? 19.313 -8.997 -20.530 1.00 85.88 350 TRP A N 1
ATOM 2837 C CA . TRP A 1 350 ? 19.085 -8.025 -19.462 1.00 85.88 350 TRP A CA 1
ATOM 2838 C C . TRP A 1 350 ? 17.682 -8.157 -18.864 1.00 85.88 350 TRP A C 1
ATOM 2840 O O . TRP A 1 350 ? 17.552 -8.363 -17.657 1.00 85.88 350 TRP A O 1
ATOM 2850 N N . ILE A 1 351 ? 16.646 -8.115 -19.705 1.00 85.12 351 ILE A N 1
ATOM 2851 C CA . ILE A 1 351 ? 15.241 -8.282 -19.310 1.00 85.12 351 ILE A CA 1
ATOM 2852 C C . ILE A 1 351 ? 15.041 -9.606 -18.571 1.00 85.12 351 ILE A C 1
ATOM 2854 O O . ILE A 1 351 ? 14.419 -9.640 -17.506 1.00 85.12 351 ILE A O 1
ATOM 2858 N N . GLY A 1 352 ? 15.608 -10.694 -19.104 1.00 87.25 352 GLY A N 1
ATOM 2859 C CA . GLY A 1 352 ? 15.571 -12.007 -18.470 1.00 87.25 352 GLY A CA 1
ATOM 2860 C C . GLY A 1 352 ? 16.153 -11.974 -17.059 1.00 87.25 352 GLY A C 1
ATOM 2861 O O . GLY A 1 352 ? 15.474 -12.373 -16.117 1.00 87.25 352 GLY A O 1
ATOM 2862 N N . ARG A 1 353 ? 17.357 -11.413 -16.894 1.00 89.94 353 ARG A N 1
ATOM 2863 C CA . ARG A 1 353 ? 18.029 -11.306 -15.588 1.00 89.94 353 ARG A CA 1
ATOM 2864 C C . ARG A 1 353 ? 17.272 -10.430 -14.597 1.00 89.94 353 ARG A C 1
ATOM 2866 O O . ARG A 1 353 ? 17.135 -10.822 -13.445 1.00 89.94 353 ARG A O 1
ATOM 2873 N N . VAL A 1 354 ? 16.782 -9.264 -15.020 1.00 90.12 354 VAL A N 1
ATOM 2874 C CA . VAL A 1 354 ? 15.976 -8.385 -14.154 1.00 90.12 354 VAL A CA 1
ATOM 2875 C C . VAL A 1 354 ? 14.724 -9.115 -13.679 1.00 90.12 354 VAL A C 1
ATOM 2877 O O . VAL A 1 354 ? 14.390 -9.046 -12.500 1.00 90.12 354 VAL A O 1
ATOM 2880 N N . SER A 1 355 ? 14.065 -9.854 -14.572 1.00 91.31 355 SER A N 1
ATOM 2881 C CA . SER A 1 355 ? 12.863 -10.622 -14.239 1.00 91.31 355 SER A CA 1
ATOM 2882 C C . SER A 1 355 ? 13.161 -11.745 -13.245 1.00 91.31 355 SER A C 1
ATOM 2884 O O . SER A 1 355 ? 12.462 -11.871 -12.241 1.00 91.31 355 SER A O 1
ATOM 2886 N N . ASP A 1 356 ? 14.231 -12.508 -13.484 1.00 92.81 356 ASP A N 1
ATOM 2887 C CA . ASP A 1 356 ? 14.669 -13.591 -12.597 1.00 92.81 356 ASP A CA 1
ATOM 2888 C C . ASP A 1 356 ? 15.010 -13.052 -11.197 1.00 92.81 356 ASP A C 1
ATOM 2890 O O . ASP A 1 356 ? 14.507 -13.559 -10.195 1.00 92.81 356 ASP A O 1
ATOM 2894 N N . LEU A 1 357 ? 15.775 -11.959 -11.117 1.00 94.81 357 LEU A N 1
ATOM 2895 C CA . LEU A 1 357 ? 16.131 -11.318 -9.848 1.00 94.81 357 LEU A CA 1
ATOM 2896 C C . LEU A 1 357 ? 14.912 -10.736 -9.116 1.00 94.81 357 LEU A C 1
ATOM 2898 O O . LEU A 1 357 ? 14.815 -10.856 -7.894 1.00 94.81 357 LEU A O 1
ATOM 2902 N N . ALA A 1 358 ? 13.973 -10.125 -9.842 1.00 94.19 358 ALA A N 1
ATOM 2903 C CA . ALA A 1 358 ? 12.731 -9.608 -9.274 1.00 94.19 358 ALA A CA 1
ATOM 2904 C C . ALA A 1 358 ? 11.886 -10.717 -8.642 1.00 94.19 358 ALA A C 1
ATOM 2906 O O . ALA A 1 358 ? 11.405 -10.567 -7.517 1.00 94.19 358 ALA A O 1
ATOM 2907 N N . ASP A 1 359 ? 11.748 -11.849 -9.331 1.00 95.50 359 ASP A N 1
ATOM 2908 C CA . ASP A 1 359 ? 11.015 -13.002 -8.819 1.00 95.50 359 ASP A CA 1
ATOM 2909 C C . ASP A 1 359 ? 11.722 -13.671 -7.645 1.00 95.50 359 ASP A C 1
ATOM 2911 O O . ASP A 1 359 ? 11.073 -14.037 -6.664 1.00 95.50 359 ASP A O 1
ATOM 2915 N N . GLU A 1 360 ? 13.046 -13.803 -7.703 1.00 96.12 360 GLU A N 1
ATOM 2916 C CA . GLU A 1 360 ? 13.830 -14.331 -6.593 1.00 96.12 360 GLU A CA 1
ATOM 2917 C C . GLU A 1 360 ? 13.700 -13.453 -5.348 1.00 96.12 360 GLU A C 1
ATOM 2919 O O . GLU A 1 360 ? 13.420 -13.976 -4.266 1.00 96.12 360 GLU A O 1
ATOM 2924 N N . ALA A 1 361 ? 13.831 -12.132 -5.484 1.00 96.31 361 ALA A N 1
ATOM 2925 C CA . ALA A 1 361 ? 13.679 -11.195 -4.376 1.00 96.31 361 ALA A CA 1
ATOM 2926 C C . ALA A 1 361 ? 12.254 -11.221 -3.797 1.00 96.31 361 ALA A C 1
ATOM 2928 O O . ALA A 1 361 ? 12.090 -11.341 -2.578 1.00 96.31 361 ALA A O 1
ATOM 2929 N N . LEU A 1 362 ? 11.228 -11.204 -4.656 1.00 97.19 362 LEU A N 1
ATOM 2930 C CA . LEU A 1 362 ? 9.820 -11.302 -4.260 1.00 97.19 362 LEU A CA 1
ATOM 2931 C C . LEU A 1 362 ? 9.538 -12.605 -3.500 1.00 97.19 362 LEU A C 1
ATOM 2933 O O . LEU A 1 362 ? 9.042 -12.580 -2.372 1.00 97.19 362 LEU A O 1
ATOM 2937 N N . LYS A 1 363 ? 9.921 -13.749 -4.077 1.00 97.31 363 LYS A N 1
ATOM 2938 C CA . LYS A 1 363 ? 9.770 -15.080 -3.469 1.00 97.31 363 LYS A CA 1
ATOM 2939 C C . LYS A 1 363 ? 10.506 -15.176 -2.138 1.00 97.31 363 LYS A C 1
ATOM 2941 O O . LYS A 1 363 ? 10.006 -15.755 -1.176 1.00 97.31 363 LYS A O 1
ATOM 2946 N N . SER A 1 364 ? 11.715 -14.629 -2.081 1.00 97.50 364 SER A N 1
ATOM 2947 C CA . SER A 1 364 ? 12.572 -14.618 -0.897 1.00 97.50 364 SER A CA 1
ATOM 2948 C C . SER A 1 364 ? 11.965 -13.800 0.246 1.00 97.50 364 SER A C 1
ATOM 2950 O O . SER A 1 364 ? 12.071 -14.216 1.403 1.00 97.50 364 SER A O 1
ATOM 2952 N N . LEU A 1 365 ? 11.299 -12.684 -0.065 1.00 97.50 365 LEU A N 1
ATOM 2953 C CA . LEU A 1 365 ? 10.544 -11.876 0.893 1.00 97.50 365 LEU A CA 1
ATOM 2954 C C . LEU A 1 365 ? 9.257 -12.587 1.342 1.00 97.50 365 LEU A C 1
ATOM 2956 O O . LEU A 1 365 ? 9.028 -12.716 2.540 1.00 97.50 365 LEU A O 1
ATOM 2960 N N . LEU A 1 366 ? 8.452 -13.119 0.418 1.00 96.94 366 LEU A N 1
ATOM 2961 C CA . LEU A 1 366 ? 7.166 -13.761 0.736 1.00 96.94 366 LEU A CA 1
ATOM 2962 C C . LEU A 1 366 ? 7.298 -15.089 1.499 1.00 96.94 366 LEU A C 1
ATOM 2964 O O . LEU A 1 366 ? 6.359 -15.490 2.183 1.00 96.94 366 LEU A O 1
ATOM 2968 N N . LYS A 1 367 ? 8.468 -15.742 1.449 1.00 96.44 367 LYS A N 1
ATOM 2969 C CA . LYS A 1 367 ? 8.809 -16.905 2.292 1.00 96.44 367 LYS A CA 1
ATOM 2970 C C . LYS A 1 367 ? 8.991 -16.570 3.773 1.00 96.44 367 LYS A C 1
ATOM 2972 O O . LYS A 1 367 ? 9.025 -17.477 4.605 1.00 96.44 367 LYS A O 1
ATOM 2977 N N . VAL A 1 368 ? 9.164 -15.299 4.124 1.00 95.81 368 VAL A N 1
ATOM 2978 C CA . VAL A 1 368 ? 9.290 -14.891 5.521 1.00 95.81 368 VAL A CA 1
ATOM 2979 C C . VAL A 1 368 ? 7.920 -15.040 6.188 1.00 95.81 368 VAL A C 1
ATOM 2981 O O . VAL A 1 368 ? 6.932 -14.458 5.747 1.00 95.81 368 VAL A O 1
ATOM 2984 N N . LYS A 1 369 ? 7.859 -15.837 7.265 1.00 94.62 369 LYS A N 1
ATOM 2985 C CA . LYS A 1 369 ? 6.630 -16.081 8.043 1.00 94.62 369 LYS A CA 1
ATOM 2986 C C . LYS A 1 369 ? 5.968 -14.757 8.445 1.00 94.62 369 LYS A C 1
ATOM 2988 O O . LYS A 1 369 ? 6.680 -13.795 8.701 1.00 94.62 369 LYS A O 1
ATOM 2993 N N . ASP A 1 370 ? 4.643 -14.710 8.549 1.00 95.25 370 ASP A N 1
ATOM 2994 C CA . ASP A 1 370 ? 3.906 -13.545 9.063 1.00 95.25 370 ASP A CA 1
ATOM 2995 C C . ASP A 1 370 ? 4.207 -12.213 8.347 1.00 95.25 370 ASP A C 1
ATOM 2997 O O . ASP A 1 370 ? 4.282 -11.146 8.964 1.00 95.25 370 ASP A O 1
ATOM 3001 N N . ILE A 1 371 ? 4.331 -12.286 7.021 1.00 96.69 371 ILE A N 1
ATOM 3002 C CA . ILE A 1 371 ? 4.288 -11.135 6.115 1.00 96.69 371 ILE A CA 1
ATOM 3003 C C . ILE A 1 371 ? 2.991 -11.168 5.312 1.00 96.69 371 ILE A C 1
ATOM 3005 O O . ILE A 1 371 ? 2.617 -12.231 4.821 1.00 96.69 371 ILE A O 1
ATOM 3009 N N . ILE A 1 372 ? 2.359 -10.006 5.128 1.00 98.12 372 ILE A N 1
ATOM 3010 C CA . ILE A 1 372 ? 1.379 -9.785 4.055 1.00 98.12 372 ILE A CA 1
ATOM 3011 C C . ILE A 1 372 ? 1.964 -8.767 3.089 1.00 98.12 372 ILE A C 1
ATOM 3013 O O . ILE A 1 372 ? 2.403 -7.695 3.509 1.00 98.12 372 ILE A O 1
ATOM 3017 N N . MET A 1 373 ? 1.933 -9.082 1.800 1.00 98.06 373 MET A N 1
ATOM 3018 C CA . MET A 1 373 ? 2.229 -8.124 0.746 1.00 98.06 373 MET A CA 1
ATOM 3019 C C . MET A 1 373 ? 0.939 -7.620 0.109 1.00 98.06 373 MET A C 1
ATOM 3021 O O . MET A 1 373 ? 0.034 -8.402 -0.168 1.00 98.06 373 MET A O 1
ATOM 3025 N N . VAL A 1 374 ? 0.865 -6.321 -0.158 1.00 97.94 374 VAL A N 1
ATOM 3026 C CA . VAL A 1 374 ? -0.261 -5.680 -0.836 1.00 97.94 374 VAL A CA 1
ATOM 3027 C C . VAL A 1 374 ? 0.264 -4.902 -2.035 1.00 97.94 374 VAL A C 1
ATOM 3029 O O . VAL A 1 374 ? 1.205 -4.120 -1.909 1.00 97.94 374 VAL A O 1
ATOM 3032 N N . THR A 1 375 ? -0.355 -5.091 -3.194 1.00 95.69 375 THR A N 1
ATOM 3033 C CA . THR A 1 375 ? -0.034 -4.338 -4.409 1.00 95.69 375 THR A CA 1
ATOM 3034 C C . THR A 1 375 ? -1.301 -4.005 -5.191 1.00 95.69 375 THR A C 1
ATOM 3036 O O . THR A 1 375 ? -2.352 -4.621 -5.002 1.00 95.69 375 THR A O 1
ATOM 3039 N N . SER A 1 376 ? -1.208 -2.995 -6.047 1.00 92.62 376 SER A N 1
ATOM 3040 C CA . SER A 1 376 ? -2.269 -2.616 -6.978 1.00 92.62 376 SER A CA 1
ATOM 3041 C C . SER A 1 376 ? -2.346 -3.620 -8.123 1.00 92.62 376 SER A C 1
ATOM 3043 O O . SER A 1 376 ? -1.321 -4.136 -8.545 1.00 92.62 376 SER A O 1
ATOM 3045 N N . ALA A 1 377 ? -3.536 -3.862 -8.671 1.00 89.56 377 ALA A N 1
ATOM 3046 C CA . ALA A 1 377 ? -3.698 -4.600 -9.927 1.00 89.56 377 ALA A CA 1
ATOM 3047 C C . ALA A 1 377 ? -3.112 -3.853 -11.145 1.00 89.56 377 ALA A C 1
ATOM 3049 O O . ALA A 1 377 ? -3.030 -4.414 -12.233 1.00 89.56 377 ALA A O 1
ATOM 3050 N N . GLY A 1 378 ? -2.708 -2.592 -10.961 1.00 79.75 378 GLY A N 1
ATOM 3051 C CA . GLY A 1 378 ? -2.201 -1.724 -12.015 1.00 79.75 378 GLY A CA 1
ATOM 3052 C C . GLY A 1 378 ? -3.296 -0.858 -12.641 1.00 79.75 378 GLY A C 1
ATOM 3053 O O . GLY A 1 378 ? -4.500 -1.075 -12.472 1.00 79.75 378 GLY A O 1
ATOM 3054 N N . GLY A 1 379 ? -2.866 0.189 -13.343 1.00 65.75 379 GLY A N 1
ATOM 3055 C CA . GLY A 1 379 ? -3.755 1.029 -14.143 1.00 65.75 379 GLY A CA 1
ATOM 3056 C C . GLY A 1 379 ? -4.038 0.405 -15.514 1.00 65.75 379 GLY A C 1
ATOM 3057 O O . GLY A 1 379 ? -3.306 -0.482 -15.950 1.00 65.75 379 GLY A O 1
ATOM 3058 N N . PRO A 1 380 ? -5.065 0.882 -16.243 1.00 50.94 380 PRO A N 1
ATOM 3059 C CA . PRO A 1 380 ? -5.261 0.530 -17.642 1.00 50.94 380 PRO A CA 1
ATOM 3060 C C . PRO A 1 380 ? -4.131 1.154 -18.468 1.00 50.94 380 PRO A C 1
ATOM 3062 O O . PRO A 1 380 ? -4.296 2.203 -19.091 1.00 50.94 380 PRO A O 1
ATOM 3065 N N . THR A 1 381 ? -2.955 0.532 -18.473 1.00 48.34 381 THR A N 1
ATOM 3066 C CA . THR A 1 381 ? -1.985 0.822 -19.518 1.00 48.34 381 THR A CA 1
ATOM 3067 C C . THR A 1 381 ? -2.613 0.307 -20.807 1.00 48.34 381 THR A C 1
ATOM 3069 O O . THR A 1 381 ? -3.104 -0.813 -20.895 1.00 48.34 381 THR A O 1
ATOM 3072 N N . VAL A 1 382 ? -2.709 1.184 -21.802 1.00 41.66 382 VAL A N 1
ATOM 3073 C CA . VAL A 1 382 ? -3.590 1.062 -22.977 1.00 41.66 382 VAL A CA 1
ATOM 3074 C C . VAL A 1 382 ? -3.299 -0.183 -23.850 1.00 41.66 382 VAL A C 1
ATOM 3076 O O . VAL A 1 382 ? -3.914 -0.340 -24.901 1.00 41.66 382 VAL A O 1
ATOM 3079 N N . ARG A 1 383 ? -2.342 -1.053 -23.491 1.00 46.19 383 ARG A N 1
ATOM 3080 C CA . ARG A 1 383 ? -1.794 -2.078 -24.394 1.00 46.19 383 ARG A CA 1
ATOM 3081 C C . ARG A 1 383 ? -1.350 -3.406 -23.782 1.00 46.19 383 ARG A C 1
ATOM 3083 O O . ARG A 1 383 ? -1.100 -4.309 -24.571 1.00 46.19 383 ARG A O 1
ATOM 3090 N N . PHE A 1 384 ? -1.280 -3.564 -22.462 1.00 48.72 384 PHE A N 1
ATOM 3091 C CA . PHE A 1 384 ? -0.935 -4.857 -21.867 1.00 48.72 384 PHE A CA 1
ATOM 3092 C C . PHE A 1 384 ? -2.190 -5.475 -21.258 1.00 48.72 384 PHE A C 1
ATOM 3094 O O . PHE A 1 384 ? -2.836 -4.886 -20.398 1.00 48.72 384 PHE A O 1
ATOM 3101 N N . THR A 1 385 ? -2.568 -6.646 -21.764 1.00 43.84 385 THR A N 1
ATOM 3102 C CA . THR A 1 385 ? -3.696 -7.449 -21.266 1.00 43.84 385 THR A CA 1
ATOM 3103 C C . THR A 1 385 ? -3.348 -8.234 -20.000 1.00 43.84 385 THR A C 1
ATOM 3105 O O . THR A 1 385 ? -4.131 -9.082 -19.590 1.00 43.84 385 THR A O 1
ATOM 3108 N N . SER A 1 386 ? -2.166 -8.003 -19.430 1.00 53.53 386 SER A N 1
ATOM 3109 C CA . SER A 1 386 ? -1.647 -8.692 -18.254 1.00 53.53 386 SER A CA 1
ATOM 3110 C C . SER A 1 386 ? -1.170 -7.672 -17.229 1.00 53.53 386 SER A C 1
ATOM 3112 O O . SER A 1 386 ? -0.423 -6.756 -17.593 1.00 53.53 386 SER A O 1
ATOM 3114 N N . SER A 1 387 ? -1.535 -7.860 -15.963 1.00 60.97 387 SER A N 1
ATOM 3115 C CA . SER A 1 387 ? -1.067 -7.033 -14.853 1.00 60.97 387 SER A CA 1
ATOM 3116 C C . SER A 1 387 ? 0.448 -6.873 -14.873 1.00 60.97 387 SER A C 1
ATOM 3118 O O . SER A 1 387 ? 1.208 -7.778 -15.240 1.00 60.97 387 SER A O 1
ATOM 3120 N N . SER A 1 388 ? 0.900 -5.719 -14.406 1.00 78.25 388 SER A N 1
ATOM 3121 C CA . SER A 1 388 ? 2.308 -5.449 -14.165 1.00 78.25 388 SER A CA 1
ATOM 3122 C C . SER A 1 388 ? 2.870 -6.350 -13.057 1.00 78.25 388 SER A C 1
ATOM 3124 O O . SER A 1 388 ? 2.153 -6.930 -12.232 1.00 78.25 388 SER A O 1
ATOM 3126 N N . TRP A 1 389 ? 4.193 -6.501 -13.033 1.00 88.50 389 TRP A N 1
ATOM 3127 C CA . TRP A 1 389 ? 4.873 -7.003 -11.842 1.00 88.50 389 TRP A CA 1
ATOM 3128 C C . TRP A 1 389 ? 4.770 -5.946 -10.721 1.00 88.50 389 TRP A C 1
ATOM 3130 O O . TRP A 1 389 ? 4.955 -4.766 -11.021 1.00 88.50 389 TRP A O 1
ATOM 3140 N N . PRO A 1 390 ? 4.508 -6.324 -9.452 1.00 92.62 390 PRO A N 1
ATOM 3141 C CA . PRO A 1 390 ? 4.440 -7.699 -8.955 1.00 92.62 390 PRO A CA 1
ATOM 3142 C C . PRO A 1 390 ? 3.030 -8.309 -9.017 1.00 92.62 390 PRO A C 1
ATOM 3144 O O . PRO A 1 390 ? 2.891 -9.510 -8.803 1.00 92.62 390 PRO A O 1
ATOM 3147 N N . ALA A 1 391 ? 1.990 -7.529 -9.326 1.00 91.50 391 ALA A N 1
ATOM 3148 C CA . ALA A 1 391 ? 0.582 -7.937 -9.282 1.00 91.50 391 ALA A CA 1
ATOM 3149 C C . ALA A 1 391 ? 0.296 -9.274 -9.977 1.00 91.50 391 ALA A C 1
ATOM 3151 O O . ALA A 1 391 ? -0.351 -10.146 -9.400 1.00 91.50 391 ALA A O 1
ATOM 3152 N N . ARG A 1 392 ? 0.870 -9.497 -11.161 1.00 88.56 392 ARG A N 1
ATOM 3153 C CA . ARG A 1 392 ? 0.698 -10.751 -11.911 1.00 88.56 392 ARG A CA 1
ATOM 3154 C C . ARG A 1 392 ? 1.109 -12.016 -11.153 1.00 88.56 392 ARG A C 1
ATOM 3156 O O . ARG A 1 392 ? 0.563 -13.085 -11.407 1.00 88.56 392 ARG A O 1
ATOM 3163 N N . ARG A 1 393 ? 2.047 -11.905 -10.207 1.00 90.75 393 ARG A N 1
ATOM 3164 C CA . ARG A 1 393 ? 2.512 -13.009 -9.355 1.00 90.75 393 ARG A CA 1
ATOM 3165 C C . ARG A 1 393 ? 1.564 -13.300 -8.188 1.00 90.75 393 ARG A C 1
ATOM 3167 O O . ARG A 1 393 ? 1.739 -14.298 -7.501 1.00 90.75 393 ARG A O 1
ATOM 3174 N N . GLY A 1 394 ? 0.545 -12.472 -7.954 1.00 90.31 394 GLY A N 1
ATOM 3175 C CA . GLY A 1 394 ? -0.336 -12.584 -6.788 1.00 90.31 394 GLY A CA 1
ATOM 3176 C C . GLY A 1 394 ? -1.088 -13.911 -6.667 1.00 90.31 394 GLY A C 1
ATOM 3177 O O . GLY A 1 394 ? -1.400 -14.333 -5.558 1.00 90.31 394 GLY A O 1
ATOM 3178 N N . HIS A 1 395 ? -1.341 -14.604 -7.780 1.00 89.38 395 HIS A N 1
ATOM 3179 C CA . HIS A 1 395 ? -1.977 -15.923 -7.767 1.00 89.38 395 HIS A CA 1
ATOM 3180 C C . HIS A 1 395 ? -1.060 -17.037 -7.224 1.00 89.38 395 HIS A C 1
ATOM 3182 O O . HIS A 1 395 ? -1.562 -18.057 -6.760 1.00 89.38 395 HIS A O 1
ATOM 3188 N N . GLU A 1 396 ? 0.261 -16.835 -7.238 1.00 92.25 396 GLU A N 1
ATOM 3189 C CA . GLU A 1 396 ? 1.269 -17.813 -6.798 1.00 92.25 396 GLU A CA 1
ATOM 3190 C C . GLU A 1 396 ? 1.531 -17.762 -5.288 1.00 92.25 396 GLU A C 1
ATOM 3192 O O . GLU A 1 396 ? 2.131 -18.681 -4.729 1.00 92.25 396 GLU A O 1
ATOM 3197 N N . TYR A 1 397 ? 1.105 -16.690 -4.612 1.00 93.38 397 TYR A N 1
ATOM 3198 C CA . TYR A 1 397 ? 1.458 -16.432 -3.220 1.00 93.38 397 TYR A CA 1
ATOM 3199 C C . TYR A 1 397 ? 0.224 -16.165 -2.361 1.00 93.38 397 TYR A C 1
ATOM 3201 O O . TYR A 1 397 ? -0.423 -15.124 -2.454 1.00 93.38 397 TYR A O 1
ATOM 3209 N N . GLY A 1 398 ? -0.062 -17.086 -1.439 1.00 93.19 398 GLY A N 1
ATOM 3210 C CA . GLY A 1 398 ? -1.212 -16.992 -0.537 1.00 93.19 398 GLY A CA 1
ATOM 3211 C C . GLY A 1 398 ? -1.188 -15.802 0.435 1.00 93.19 398 GLY A C 1
ATOM 3212 O O . GLY A 1 398 ? -2.230 -15.425 0.963 1.00 93.19 398 GLY A O 1
ATOM 3213 N N . ASN A 1 399 ? -0.020 -15.200 0.667 1.00 95.75 399 ASN A N 1
ATOM 3214 C CA . ASN A 1 399 ? 0.178 -14.018 1.508 1.00 95.75 399 ASN A CA 1
ATOM 3215 C C . ASN A 1 399 ? 0.404 -12.722 0.708 1.00 95.75 399 ASN A C 1
ATOM 3217 O O . ASN A 1 399 ? 0.858 -11.720 1.266 1.00 95.75 399 ASN A O 1
ATOM 3221 N N . MET A 1 400 ? 0.078 -12.730 -0.585 1.00 96.56 400 MET A N 1
ATOM 3222 C CA . MET A 1 400 ? 0.073 -11.555 -1.445 1.00 96.56 400 MET A CA 1
ATOM 3223 C C . MET A 1 400 ? -1.363 -11.194 -1.833 1.00 96.56 400 MET A C 1
ATOM 3225 O O . MET A 1 400 ? -2.162 -12.047 -2.211 1.00 96.56 400 MET A O 1
ATOM 3229 N N . ILE A 1 401 ? -1.705 -9.913 -1.730 1.00 95.81 401 ILE A N 1
ATOM 3230 C CA . ILE A 1 401 ? -3.024 -9.381 -2.063 1.00 95.81 401 ILE A CA 1
ATOM 3231 C C . ILE A 1 401 ? -2.866 -8.408 -3.218 1.00 95.81 401 ILE A C 1
ATOM 3233 O O . ILE A 1 401 ? -2.213 -7.372 -3.086 1.00 95.81 401 ILE A O 1
ATOM 3237 N N . VAL A 1 402 ? -3.515 -8.734 -4.331 1.00 94.62 402 VAL A N 1
ATOM 3238 C CA . VAL A 1 402 ? -3.658 -7.831 -5.469 1.00 94.62 402 VAL A CA 1
ATOM 3239 C C . VAL A 1 402 ? -4.998 -7.127 -5.356 1.00 94.62 402 VAL A C 1
ATOM 3241 O O . VAL A 1 402 ? -6.047 -7.771 -5.249 1.00 94.62 402 VAL A O 1
ATOM 3244 N N . VAL A 1 403 ? -4.948 -5.800 -5.339 1.00 94.62 403 VAL A N 1
ATOM 3245 C CA . VAL A 1 403 ? -6.106 -4.946 -5.090 1.00 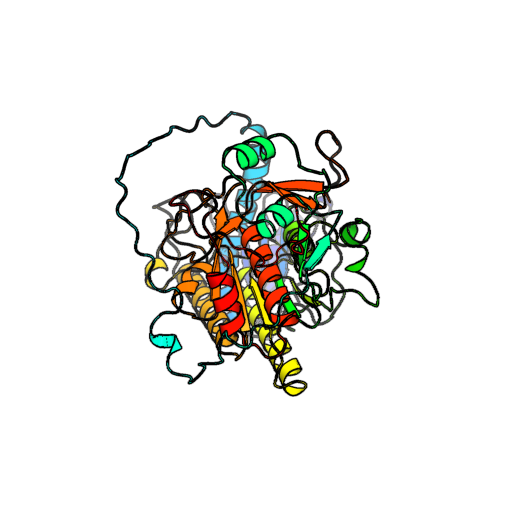94.62 403 VAL A CA 1
ATOM 3246 C C . VAL A 1 403 ? -6.497 -4.227 -6.370 1.00 94.62 403 VAL A C 1
ATOM 3248 O O . VAL A 1 403 ? -5.725 -3.439 -6.911 1.00 94.62 403 VAL A O 1
ATOM 3251 N N . GLY A 1 404 ? -7.717 -4.474 -6.838 1.00 93.19 404 GLY A N 1
ATOM 3252 C CA . GLY A 1 404 ? -8.306 -3.711 -7.933 1.00 93.19 404 GLY A CA 1
ATOM 3253 C C . GLY A 1 404 ? -8.882 -2.375 -7.457 1.00 93.19 404 GLY A C 1
ATOM 3254 O O . GLY A 1 404 ? -9.169 -2.182 -6.272 1.00 93.19 404 GLY A O 1
ATOM 3255 N N . SER A 1 405 ? -9.121 -1.457 -8.389 1.00 92.00 405 SER A N 1
ATOM 3256 C CA . SER A 1 405 ? -9.781 -0.183 -8.097 1.00 92.00 405 SER A CA 1
ATOM 3257 C C . SER A 1 405 ? -11.248 -0.162 -8.494 1.00 92.00 405 SER A C 1
ATOM 3259 O O . SER A 1 405 ? -11.663 -0.736 -9.501 1.00 92.00 405 SER A O 1
ATOM 3261 N N . VAL A 1 406 ? -12.045 0.535 -7.689 1.00 91.44 406 VAL A N 1
ATOM 3262 C CA . VAL A 1 406 ? -13.415 0.921 -8.020 1.00 91.44 406 VAL A CA 1
ATOM 3263 C C . VAL A 1 406 ? -13.587 2.433 -7.964 1.00 91.44 406 VAL A C 1
ATOM 3265 O O . VAL A 1 406 ? -12.868 3.139 -7.255 1.00 91.44 406 VAL A O 1
ATOM 3268 N N . ASN A 1 407 ? -14.579 2.933 -8.690 1.00 89.06 407 ASN A N 1
ATOM 3269 C CA . ASN A 1 407 ? -15.019 4.314 -8.584 1.00 89.06 407 ASN A CA 1
ATOM 3270 C C . ASN A 1 407 ? -15.959 4.534 -7.385 1.00 89.06 407 ASN A C 1
ATOM 3272 O O . ASN A 1 407 ? -16.252 3.617 -6.614 1.00 89.06 407 ASN A O 1
ATOM 3276 N N . THR A 1 408 ? -16.484 5.751 -7.255 1.00 86.00 408 THR A N 1
ATOM 3277 C CA . THR A 1 408 ? -17.394 6.158 -6.170 1.00 86.00 408 THR A CA 1
ATOM 3278 C C . THR A 1 408 ? -18.735 5.408 -6.148 1.00 86.00 408 THR A C 1
ATOM 3280 O O . THR A 1 408 ? -19.435 5.442 -5.141 1.00 86.00 408 THR A O 1
ATOM 3283 N N . LEU A 1 409 ? -19.085 4.674 -7.212 1.00 85.75 409 LEU A N 1
ATOM 3284 C CA . LEU A 1 409 ? -20.243 3.768 -7.265 1.00 85.75 409 LEU A CA 1
ATOM 3285 C C . LEU A 1 409 ? -19.886 2.310 -6.942 1.00 85.75 409 LEU A C 1
ATOM 3287 O O . LEU A 1 409 ? -20.735 1.423 -7.032 1.00 85.75 409 LEU A O 1
ATOM 3291 N N . GLY A 1 410 ? -18.619 2.027 -6.638 1.00 87.94 410 GLY A N 1
ATOM 3292 C CA . GLY A 1 410 ? -18.108 0.671 -6.474 1.00 87.94 410 GLY A CA 1
ATOM 3293 C C . GLY A 1 410 ? -18.002 -0.125 -7.776 1.00 87.94 410 GLY A C 1
ATOM 3294 O O . GLY A 1 410 ? -17.826 -1.341 -7.728 1.00 87.94 410 GLY A O 1
ATOM 3295 N N . ARG A 1 411 ? -18.116 0.525 -8.943 1.00 88.94 411 ARG A N 1
ATOM 3296 C CA . ARG A 1 411 ? -17.864 -0.114 -10.243 1.00 88.94 411 ARG A CA 1
ATOM 3297 C C . ARG A 1 411 ? -16.366 -0.143 -10.495 1.00 88.94 411 ARG A C 1
ATOM 3299 O O . ARG A 1 411 ? -15.699 0.843 -10.204 1.00 88.94 411 ARG A O 1
ATOM 3306 N N . VAL A 1 412 ? -15.859 -1.239 -11.056 1.00 88.56 412 VAL A N 1
ATOM 3307 C CA . VAL A 1 412 ? -14.435 -1.379 -11.399 1.00 88.56 412 VAL A CA 1
ATOM 3308 C C . VAL A 1 412 ? -13.981 -0.182 -12.241 1.00 88.56 412 VAL A C 1
ATOM 3310 O O . VAL A 1 412 ? -14.585 0.107 -13.276 1.00 88.56 412 VAL A O 1
ATOM 3313 N N . SER A 1 413 ? -12.944 0.515 -11.782 1.00 81.06 413 SER A N 1
ATOM 3314 C CA . SER A 1 413 ? -12.223 1.541 -12.534 1.00 81.06 413 SER A CA 1
ATOM 3315 C C . SER A 1 413 ? -10.860 0.967 -12.918 1.00 81.06 413 SER A C 1
ATOM 3317 O O . SER A 1 413 ? -10.144 0.455 -12.065 1.00 81.06 413 SER A O 1
ATOM 3319 N N . GLY A 1 414 ? -10.516 0.988 -14.207 1.00 71.19 414 GLY A N 1
ATOM 3320 C CA . GLY A 1 414 ? -9.277 0.383 -14.713 1.00 71.19 414 GLY A CA 1
ATOM 3321 C C . GLY A 1 414 ? -9.430 -1.051 -15.226 1.00 71.19 414 GLY A C 1
ATOM 3322 O O . GLY A 1 414 ? -10.473 -1.414 -15.777 1.00 71.19 414 GLY A O 1
ATOM 3323 N N . VAL A 1 415 ? -8.348 -1.831 -15.123 1.00 60.91 415 VAL A N 1
ATOM 3324 C CA . VAL A 1 415 ? -8.239 -3.177 -15.701 1.00 60.91 415 VAL A CA 1
ATOM 3325 C C . VAL A 1 415 ? -9.285 -4.109 -15.078 1.00 60.91 415 VAL A C 1
ATOM 3327 O O . VAL A 1 415 ? -9.364 -4.269 -13.860 1.00 60.91 415 VAL A O 1
ATOM 3330 N N . ARG A 1 416 ? -10.112 -4.732 -15.928 1.00 57.25 416 ARG A N 1
ATOM 3331 C CA . ARG A 1 416 ? -10.991 -5.845 -15.545 1.00 57.25 416 ARG A CA 1
ATOM 3332 C C . ARG A 1 416 ? -10.168 -7.128 -15.599 1.00 57.25 416 ARG A C 1
ATOM 3334 O O . ARG A 1 416 ? -10.284 -7.879 -16.553 1.00 57.25 416 ARG A O 1
ATOM 3341 N N . GLU A 1 417 ? -9.315 -7.333 -14.609 1.00 54.38 417 GLU A N 1
ATOM 3342 C CA . GLU A 1 417 ? -8.683 -8.632 -14.376 1.00 54.38 417 GLU A CA 1
ATOM 3343 C C . GLU A 1 417 ? -9.402 -9.287 -13.206 1.00 54.38 417 GLU A C 1
ATOM 3345 O O . GLU A 1 417 ? -8.965 -9.264 -12.056 1.00 54.38 417 GLU A O 1
ATOM 3350 N N . ASP A 1 418 ? -10.572 -9.825 -13.526 1.00 54.88 418 ASP A N 1
ATOM 3351 C CA . ASP A 1 418 ? -11.359 -10.698 -12.663 1.00 54.88 418 ASP A CA 1
ATOM 3352 C C . ASP A 1 418 ? -10.594 -11.960 -12.221 1.00 54.88 418 ASP A C 1
ATOM 3354 O O . ASP A 1 418 ? -11.014 -12.616 -11.269 1.00 54.88 418 ASP A O 1
ATOM 3358 N N . GLU A 1 419 ? -9.445 -12.259 -12.835 1.00 62.97 419 GLU A N 1
ATOM 3359 C CA . GLU A 1 419 ? -8.588 -13.387 -12.461 1.00 62.97 419 GLU A CA 1
ATOM 3360 C C . GLU A 1 419 ? -7.543 -13.060 -11.379 1.00 62.97 419 GLU A C 1
ATOM 3362 O O . GLU A 1 419 ? -7.176 -13.947 -10.606 1.00 62.97 419 GLU A O 1
ATOM 3367 N N . ILE A 1 420 ? -7.070 -11.811 -11.274 1.00 77.81 420 ILE A N 1
ATOM 3368 C CA . ILE A 1 420 ? -5.886 -11.494 -10.449 1.00 77.81 420 ILE A CA 1
ATOM 3369 C C . ILE A 1 420 ? -6.274 -10.708 -9.190 1.00 77.81 420 ILE A C 1
ATOM 3371 O O . ILE A 1 420 ? -5.793 -11.014 -8.095 1.00 77.81 420 ILE A O 1
ATOM 3375 N N . ALA A 1 421 ? -7.198 -9.748 -9.297 1.00 86.94 421 ALA A N 1
ATOM 3376 C CA . ALA A 1 421 ? -7.675 -8.984 -8.147 1.00 86.94 421 ALA A CA 1
ATOM 3377 C C . ALA A 1 421 ? -8.808 -9.717 -7.405 1.00 86.94 421 ALA A C 1
ATOM 3379 O O . ALA A 1 421 ? -9.948 -9.776 -7.862 1.00 86.94 421 ALA A O 1
ATOM 3380 N N . LYS A 1 422 ? -8.519 -10.220 -6.199 1.00 87.06 422 LYS A N 1
ATOM 3381 C CA . LYS A 1 422 ? -9.514 -10.901 -5.340 1.00 87.06 422 LYS A CA 1
ATOM 3382 C C . LYS A 1 422 ? -10.355 -9.939 -4.494 1.00 87.06 422 LYS A C 1
ATOM 3384 O O . LYS A 1 422 ? -11.388 -10.326 -3.945 1.00 87.06 422 LYS A O 1
ATOM 3389 N N . ILE A 1 423 ? -9.904 -8.696 -4.351 1.00 93.75 423 ILE A N 1
ATOM 3390 C CA . ILE A 1 423 ? -10.570 -7.640 -3.588 1.00 93.75 423 ILE A CA 1
ATOM 3391 C C . ILE A 1 423 ? -10.340 -6.294 -4.266 1.00 93.75 423 ILE A C 1
ATOM 3393 O O . ILE A 1 423 ? -9.323 -6.083 -4.926 1.00 93.75 423 ILE A O 1
ATOM 3397 N N . TYR A 1 424 ? -11.286 -5.380 -4.087 1.00 95.19 424 TYR A N 1
ATOM 3398 C CA . TYR A 1 424 ? -11.226 -4.040 -4.648 1.00 95.19 424 TYR A CA 1
ATOM 3399 C C . TYR A 1 424 ? -11.286 -2.984 -3.549 1.00 95.19 424 TYR A C 1
ATOM 3401 O O . TYR A 1 424 ? -11.840 -3.223 -2.482 1.00 95.19 424 TYR A O 1
ATOM 3409 N N . ALA A 1 425 ? -10.776 -1.789 -3.808 1.00 95.12 425 ALA A N 1
ATOM 3410 C CA . ALA A 1 425 ? -11.009 -0.618 -2.966 1.00 95.12 425 ALA A CA 1
ATOM 3411 C C . ALA A 1 425 ? -11.168 0.634 -3.836 1.00 95.12 425 ALA A C 1
ATOM 3413 O O . ALA A 1 425 ? -10.953 0.599 -5.048 1.00 95.12 425 ALA A O 1
ATOM 3414 N N . ILE A 1 426 ? -11.629 1.731 -3.240 1.00 92.44 426 ILE A N 1
ATOM 3415 C CA . ILE A 1 426 ? -11.848 2.974 -3.980 1.00 92.44 426 ILE A CA 1
ATOM 3416 C C . ILE A 1 426 ? -10.518 3.517 -4.525 1.00 92.44 426 ILE A C 1
ATOM 3418 O O . ILE A 1 426 ? -9.560 3.700 -3.779 1.00 92.44 426 ILE A O 1
ATOM 3422 N N . GLY A 1 427 ? -10.460 3.724 -5.841 1.00 90.25 427 GLY A N 1
ATOM 3423 C CA . GLY A 1 427 ? -9.301 4.272 -6.552 1.00 90.25 427 GLY A CA 1
ATOM 3424 C C . GLY A 1 427 ? -9.607 5.551 -7.333 1.00 90.25 427 GLY A C 1
ATOM 3425 O O . GLY A 1 427 ? -8.679 6.237 -7.745 1.00 90.25 427 GLY A O 1
ATOM 3426 N N . THR A 1 428 ? -10.885 5.897 -7.514 1.00 87.50 428 THR A N 1
ATOM 3427 C CA . THR A 1 428 ? -11.330 7.152 -8.145 1.00 87.50 428 THR A CA 1
ATOM 3428 C C . THR A 1 428 ? -12.019 8.027 -7.105 1.00 87.50 428 THR A C 1
ATOM 3430 O O . THR A 1 428 ? -12.846 7.529 -6.338 1.00 87.50 428 THR A O 1
ATOM 3433 N N . GLY A 1 429 ? -11.737 9.331 -7.113 1.00 83.56 429 GLY A N 1
ATOM 3434 C CA . GLY A 1 429 ? -12.283 10.246 -6.111 1.00 83.56 429 GLY A CA 1
ATOM 3435 C C . GLY A 1 429 ? -11.550 10.146 -4.772 1.00 83.56 429 GLY A C 1
ATOM 3436 O O . GLY A 1 429 ? -12.142 10.398 -3.724 1.00 83.56 429 GLY A O 1
ATOM 3437 N N . VAL A 1 430 ? -10.290 9.711 -4.800 1.00 88.56 430 VAL A N 1
ATOM 3438 C CA . VAL A 1 430 ? -9.454 9.586 -3.608 1.00 88.56 430 VAL A CA 1
ATOM 3439 C C . VAL A 1 430 ? -8.898 10.959 -3.272 1.00 88.56 430 VAL A C 1
ATOM 3441 O O . VAL A 1 430 ? -8.308 11.607 -4.126 1.00 88.56 430 VAL A O 1
ATOM 3444 N N . GLU A 1 431 ? -9.058 11.398 -2.030 1.00 89.06 431 GLU A N 1
ATOM 3445 C CA . GLU A 1 431 ? -8.573 12.711 -1.613 1.00 89.06 431 GLU A CA 1
ATOM 3446 C C . GLU A 1 431 ? -7.133 12.637 -1.096 1.00 89.06 431 GLU A C 1
ATOM 3448 O O . GLU A 1 431 ? -6.847 11.857 -0.194 1.00 89.06 431 GLU A O 1
ATOM 3453 N N . VAL A 1 432 ? -6.217 13.439 -1.623 1.00 89.00 432 VAL A N 1
ATOM 3454 C CA . VAL A 1 432 ? -4.806 13.471 -1.203 1.00 89.00 432 VAL A CA 1
ATOM 3455 C C . VAL A 1 432 ? -4.389 14.900 -0.854 1.00 89.00 432 VAL A C 1
ATOM 3457 O O . VAL A 1 432 ? -5.020 15.846 -1.333 1.00 89.00 432 VAL A O 1
ATOM 3460 N N . PRO A 1 433 ? -3.370 15.099 0.003 1.00 89.00 433 PRO A N 1
ATOM 3461 C CA . PRO A 1 433 ? -2.868 16.436 0.294 1.00 89.00 433 PRO A CA 1
ATOM 3462 C C . PRO A 1 433 ? -2.359 17.091 -0.991 1.00 89.00 433 PRO A C 1
ATOM 3464 O O . PRO A 1 433 ? -1.577 16.500 -1.735 1.00 89.00 433 PRO A O 1
ATOM 3467 N N . PHE A 1 434 ? -2.788 18.324 -1.233 1.00 85.44 434 PHE A N 1
ATOM 3468 C CA . PHE A 1 434 ? -2.336 19.121 -2.360 1.00 85.44 434 PHE A CA 1
ATOM 3469 C C . PHE A 1 434 ? -0.988 19.754 -2.010 1.00 85.44 434 PHE A C 1
ATOM 3471 O O . PHE A 1 434 ? -0.895 20.655 -1.174 1.00 85.44 434 PHE A O 1
ATOM 3478 N N . LEU A 1 435 ? 0.070 19.259 -2.647 1.00 77.50 435 LEU A N 1
ATOM 3479 C CA . LEU A 1 435 ? 1.457 19.625 -2.330 1.00 77.50 435 LEU A CA 1
ATOM 3480 C C . LEU A 1 435 ? 2.137 20.441 -3.437 1.00 77.50 435 LEU A C 1
ATOM 3482 O O . LEU A 1 435 ? 3.295 20.828 -3.299 1.00 77.50 435 LEU A O 1
ATOM 3486 N N . ARG A 1 436 ? 1.428 20.727 -4.535 1.00 70.38 436 ARG A N 1
ATOM 3487 C CA . ARG A 1 436 ? 1.969 21.462 -5.685 1.00 70.38 436 ARG A CA 1
ATOM 3488 C C . ARG A 1 436 ? 1.853 22.972 -5.481 1.00 70.38 436 ARG A C 1
ATOM 3490 O O . ARG A 1 436 ? 0.882 23.470 -4.920 1.00 70.38 436 ARG A O 1
ATOM 3497 N N . ILE A 1 437 ? 2.802 23.731 -6.021 1.00 54.38 437 ILE A N 1
ATOM 3498 C CA . ILE A 1 437 ? 2.671 25.186 -6.164 1.00 54.38 437 ILE A CA 1
ATOM 3499 C C . ILE A 1 437 ? 2.061 25.450 -7.545 1.00 54.38 437 ILE A C 1
ATOM 3501 O O . ILE A 1 437 ? 2.785 25.693 -8.506 1.00 54.38 437 ILE A O 1
ATOM 3505 N N . LEU A 1 438 ? 0.733 25.359 -7.680 1.00 51.47 438 LEU A N 1
ATOM 3506 C CA . LEU A 1 438 ? 0.073 25.827 -8.904 1.00 51.47 438 LEU A CA 1
ATOM 3507 C C . LEU A 1 438 ? -0.179 27.344 -8.814 1.00 51.47 438 LEU A C 1
ATOM 3509 O O . LEU A 1 438 ? -0.664 27.813 -7.778 1.00 51.47 438 LEU A O 1
ATOM 3513 N N . PRO A 1 439 ? 0.113 28.121 -9.878 1.00 46.81 439 PRO A N 1
ATOM 3514 C CA . PRO A 1 439 ? -0.212 29.547 -9.934 1.00 46.81 439 PRO A CA 1
ATOM 3515 C C . PRO A 1 439 ? -1.720 29.819 -9.850 1.00 46.81 439 PRO A C 1
ATOM 3517 O O . PRO A 1 439 ? -2.119 30.895 -9.412 1.00 46.81 439 PRO A O 1
ATOM 3520 N N . ASP A 1 440 ? -2.549 28.844 -10.238 1.00 45.19 440 ASP A N 1
ATOM 3521 C CA . ASP A 1 440 ? -4.000 28.979 -10.326 1.00 45.19 440 ASP A CA 1
ATOM 3522 C C . ASP A 1 440 ? -4.691 28.035 -9.324 1.00 45.19 440 ASP A C 1
ATOM 3524 O O . ASP A 1 440 ? -4.683 26.813 -9.465 1.00 45.19 440 ASP A O 1
ATOM 3528 N N . LYS A 1 441 ? -5.233 28.610 -8.243 1.00 48.88 441 LYS A N 1
ATOM 3529 C CA . LYS A 1 441 ? -5.709 27.899 -7.035 1.00 48.88 441 LYS A CA 1
ATOM 3530 C C . LYS A 1 441 ? -7.171 27.436 -7.113 1.00 48.88 441 LYS A C 1
ATOM 3532 O O . LYS A 1 441 ? -7.777 27.136 -6.086 1.00 48.88 441 LYS A O 1
ATOM 3537 N N . THR A 1 442 ? -7.771 27.419 -8.299 1.00 43.03 442 THR A N 1
ATOM 3538 C CA . THR A 1 442 ? -9.236 27.410 -8.465 1.00 43.03 442 THR A CA 1
ATOM 3539 C C . THR A 1 442 ? -9.937 26.093 -8.103 1.00 43.03 442 THR A C 1
ATOM 3541 O O . THR A 1 442 ? -11.160 26.092 -7.994 1.00 43.03 442 THR A O 1
ATOM 3544 N N . PHE A 1 443 ? -9.204 25.008 -7.815 1.00 49.81 443 PHE A N 1
ATOM 3545 C CA . PHE A 1 443 ? -9.774 23.701 -7.432 1.00 49.81 443 PHE A CA 1
ATOM 3546 C C . PHE A 1 443 ? -9.246 23.125 -6.102 1.00 49.81 443 PHE A C 1
ATOM 3548 O O . PHE A 1 443 ? -9.462 21.951 -5.812 1.00 49.81 443 PHE A O 1
ATOM 3555 N N . ILE A 1 444 ? -8.576 23.934 -5.272 1.00 58.56 444 ILE A N 1
ATOM 3556 C CA . ILE A 1 444 ? -8.019 23.487 -3.984 1.00 58.56 444 ILE A CA 1
ATOM 3557 C C . ILE A 1 444 ? -9.018 23.804 -2.869 1.00 58.56 444 ILE A C 1
ATOM 3559 O O . ILE A 1 444 ? -9.179 24.965 -2.486 1.00 58.56 444 ILE A O 1
ATOM 3563 N N . GLN A 1 445 ? -9.655 22.782 -2.297 1.00 57.81 445 GLN A N 1
ATOM 3564 C CA . GLN A 1 445 ? -10.515 22.946 -1.124 1.00 57.81 445 GLN A CA 1
ATOM 3565 C C . GLN A 1 445 ? -9.814 22.384 0.116 1.00 57.81 445 GLN A C 1
ATOM 3567 O O . GLN A 1 445 ? -9.498 21.201 0.194 1.00 57.81 445 GLN A O 1
ATOM 3572 N N . GLY A 1 446 ? -9.528 23.251 1.092 1.00 65.62 446 GLY A N 1
ATOM 3573 C CA . GLY A 1 446 ? -8.935 22.848 2.375 1.00 65.62 446 GLY A CA 1
ATOM 3574 C C . GLY A 1 446 ? -7.495 22.321 2.309 1.00 65.62 446 GLY A C 1
ATOM 3575 O O . GLY A 1 446 ? -7.038 21.738 3.286 1.00 65.62 446 GLY A O 1
ATOM 3576 N N . GLY A 1 447 ? -6.786 22.518 1.191 1.00 80.50 447 GLY A N 1
ATOM 3577 C CA . GLY A 1 447 ? -5.435 21.983 0.981 1.00 80.50 447 GLY A CA 1
ATOM 3578 C C . GLY A 1 447 ? -5.402 20.557 0.426 1.00 80.50 447 GLY A C 1
ATOM 3579 O O . GLY A 1 447 ? -4.349 19.939 0.435 1.00 80.50 447 GLY A O 1
ATOM 3580 N N . TYR A 1 448 ? -6.519 20.028 -0.073 1.00 85.12 448 TYR A N 1
ATOM 3581 C CA . TYR A 1 448 ? -6.586 18.685 -0.653 1.00 85.12 448 TYR A CA 1
ATOM 3582 C C . TYR A 1 448 ? -7.012 18.728 -2.123 1.00 85.12 448 TYR A C 1
ATOM 3584 O O . TYR A 1 448 ? -7.679 19.669 -2.562 1.00 85.12 448 TYR A O 1
ATOM 3592 N N . GLU A 1 449 ? -6.641 17.690 -2.870 1.00 84.50 449 GLU A N 1
ATOM 3593 C CA . GLU A 1 449 ? -7.079 17.436 -4.243 1.00 84.50 449 GLU A CA 1
ATOM 3594 C C . GLU A 1 449 ? -7.673 16.031 -4.383 1.00 84.50 449 GLU A C 1
ATOM 3596 O O . GLU A 1 449 ? -7.397 15.137 -3.583 1.00 84.50 449 GLU A O 1
ATOM 3601 N N . SER A 1 450 ? -8.508 15.835 -5.403 1.00 84.06 450 SER A N 1
ATOM 3602 C CA . SER A 1 450 ? -9.079 14.529 -5.732 1.00 84.06 450 SER A CA 1
ATOM 3603 C C . SER A 1 450 ? -8.308 13.899 -6.885 1.00 84.06 450 SER A C 1
ATOM 3605 O O . SER A 1 450 ? -8.124 14.531 -7.924 1.00 84.06 450 SER A O 1
ATOM 3607 N N . VAL A 1 451 ? -7.881 12.651 -6.715 1.00 84.56 451 VAL A N 1
ATOM 3608 C CA . VAL A 1 451 ? -7.095 11.906 -7.702 1.00 84.56 451 VAL A CA 1
ATOM 3609 C C . VAL A 1 451 ? -7.769 10.593 -8.093 1.00 84.56 451 VAL A C 1
ATOM 3611 O O . VAL A 1 451 ? -8.621 10.041 -7.385 1.00 84.56 451 VAL A O 1
ATOM 3614 N N . GLU A 1 452 ? -7.364 10.080 -9.252 1.00 84.12 452 GLU A N 1
ATOM 3615 C CA . GLU A 1 452 ? -7.732 8.759 -9.748 1.00 84.12 452 GLU A CA 1
ATOM 3616 C C . GLU A 1 452 ? -6.471 7.921 -9.963 1.00 84.12 452 GLU A C 1
ATOM 3618 O O . GLU A 1 452 ? -5.696 8.166 -10.885 1.00 84.12 452 GLU A O 1
ATOM 3623 N N . ASN A 1 453 ? -6.251 6.940 -9.087 1.00 81.88 453 ASN A N 1
ATOM 3624 C CA . ASN A 1 453 ? -5.141 6.002 -9.191 1.00 81.88 453 ASN A CA 1
ATOM 3625 C C . ASN A 1 453 ? -5.427 4.730 -8.372 1.00 81.88 453 ASN A C 1
ATOM 3627 O O . ASN A 1 453 ? -5.665 4.798 -7.163 1.00 81.88 453 ASN A O 1
ATOM 3631 N N . GLY A 1 454 ? -5.359 3.557 -9.013 1.00 82.38 454 GLY A N 1
ATOM 3632 C CA . GLY A 1 454 ? -5.603 2.268 -8.355 1.00 82.38 454 GLY A CA 1
ATOM 3633 C C . GLY A 1 454 ? -4.612 1.935 -7.237 1.00 82.38 454 GLY A C 1
ATOM 3634 O O . GLY A 1 454 ? -4.949 1.226 -6.292 1.00 82.38 454 GLY A O 1
ATOM 3635 N N . ASN A 1 455 ? -3.438 2.555 -7.253 1.00 88.31 455 ASN A N 1
ATOM 3636 C CA . ASN A 1 455 ? -2.453 2.474 -6.182 1.00 88.31 455 ASN A CA 1
ATOM 3637 C C . ASN A 1 455 ? -3.013 2.892 -4.816 1.00 88.31 455 ASN A C 1
ATOM 3639 O O . ASN A 1 455 ? -2.729 2.263 -3.795 1.00 88.31 455 ASN A O 1
ATOM 3643 N N . HIS A 1 456 ? -3.887 3.900 -4.787 1.00 92.38 456 HIS A N 1
ATOM 3644 C CA . HIS A 1 456 ? -4.530 4.325 -3.547 1.00 92.38 456 HIS A CA 1
ATOM 3645 C C . HIS A 1 456 ? -5.496 3.280 -2.984 1.00 92.38 456 HIS A C 1
ATOM 3647 O O . HIS A 1 456 ? -5.609 3.159 -1.764 1.00 92.38 456 HIS A O 1
ATOM 3653 N N . ALA A 1 457 ? -6.134 2.482 -3.844 1.00 94.62 457 ALA A N 1
ATOM 3654 C CA . ALA A 1 457 ? -6.982 1.375 -3.415 1.00 94.62 457 ALA A CA 1
ATOM 3655 C C . ALA A 1 457 ? -6.154 0.336 -2.635 1.00 94.62 457 ALA A C 1
ATOM 3657 O O . ALA A 1 457 ? -6.533 -0.082 -1.539 1.00 94.62 457 ALA A O 1
ATOM 3658 N N . ALA A 1 458 ? -4.981 -0.028 -3.159 1.00 96.00 458 ALA A N 1
ATOM 3659 C CA . ALA A 1 458 ? -4.062 -0.952 -2.502 1.00 96.00 458 ALA A CA 1
ATOM 3660 C C . ALA A 1 458 ? -3.508 -0.395 -1.176 1.00 96.00 458 ALA A C 1
ATOM 3662 O O . ALA A 1 458 ? -3.480 -1.109 -0.174 1.00 96.00 458 ALA A O 1
ATOM 3663 N N . LEU A 1 459 ? -3.142 0.890 -1.127 1.00 96.94 459 LEU A N 1
ATOM 3664 C CA . LEU A 1 459 ? -2.728 1.572 0.108 1.00 96.94 459 LEU A CA 1
ATOM 3665 C C . LEU A 1 459 ? -3.827 1.563 1.176 1.00 96.94 459 LEU A C 1
ATOM 3667 O O . LEU A 1 459 ? -3.551 1.339 2.356 1.00 96.94 459 LEU A O 1
ATOM 3671 N N . ALA A 1 460 ? -5.080 1.755 0.768 1.00 97.12 460 ALA A N 1
ATOM 3672 C CA . ALA A 1 460 ? -6.203 1.708 1.686 1.00 97.12 460 ALA A CA 1
ATOM 3673 C C . ALA A 1 460 ? -6.379 0.308 2.299 1.00 97.12 460 ALA A C 1
ATOM 3675 O O . ALA A 1 460 ? -6.551 0.177 3.512 1.00 97.12 460 ALA A O 1
ATOM 3676 N N . VAL A 1 461 ? -6.249 -0.752 1.492 1.00 98.19 461 VAL A N 1
ATOM 3677 C CA . VAL A 1 461 ? -6.253 -2.142 1.981 1.00 98.19 461 VAL A CA 1
ATOM 3678 C C . VAL A 1 461 ? -5.097 -2.406 2.950 1.00 98.19 461 VAL A C 1
ATOM 3680 O O . VAL A 1 461 ? -5.317 -3.038 3.986 1.00 98.19 461 VAL A O 1
ATOM 3683 N N . THR A 1 462 ? -3.899 -1.876 2.682 1.00 98.44 462 THR A N 1
ATOM 3684 C CA . THR A 1 462 ? -2.768 -1.926 3.627 1.00 98.44 462 THR A CA 1
ATOM 3685 C C . THR A 1 462 ? -3.148 -1.315 4.978 1.00 98.44 462 THR A C 1
ATOM 3687 O O . THR A 1 462 ? -2.921 -1.932 6.021 1.00 98.44 462 THR A O 1
ATOM 3690 N N . GLY A 1 463 ? -3.786 -0.139 4.976 1.00 97.94 463 GLY A N 1
ATOM 3691 C CA . GLY A 1 463 ? -4.284 0.507 6.192 1.00 97.94 463 GLY A CA 1
ATOM 3692 C C . GLY A 1 463 ? -5.324 -0.341 6.933 1.00 97.94 463 GLY A C 1
ATOM 3693 O O . GLY A 1 463 ? -5.215 -0.543 8.143 1.00 97.94 463 GLY A O 1
ATOM 3694 N N . ILE A 1 464 ? -6.293 -0.924 6.217 1.00 97.75 464 ILE A N 1
ATOM 3695 C CA . ILE A 1 464 ? -7.299 -1.822 6.809 1.00 97.75 464 ILE A CA 1
ATOM 3696 C C . ILE A 1 464 ? -6.626 -3.020 7.491 1.00 97.75 464 ILE A C 1
ATOM 3698 O O . ILE A 1 464 ? -6.922 -3.306 8.652 1.00 97.75 464 ILE A O 1
ATOM 3702 N N . LEU A 1 465 ? -5.686 -3.692 6.826 1.00 98.06 465 LEU A N 1
ATOM 3703 C CA . LEU A 1 465 ? -4.964 -4.831 7.402 1.00 98.06 465 LEU A CA 1
ATOM 3704 C C . LEU A 1 465 ? -4.163 -4.446 8.645 1.00 98.06 465 LEU A C 1
ATOM 3706 O O . LEU A 1 465 ? -4.151 -5.203 9.617 1.00 98.06 465 LEU A O 1
ATOM 3710 N N . ALA A 1 466 ? -3.553 -3.258 8.654 1.00 97.88 466 ALA A N 1
ATOM 3711 C CA . ALA A 1 466 ? -2.852 -2.757 9.828 1.00 97.88 466 ALA A CA 1
ATOM 3712 C C . ALA A 1 466 ? -3.803 -2.628 11.023 1.00 97.88 466 ALA A C 1
ATOM 3714 O O . ALA A 1 466 ? -3.486 -3.125 12.101 1.00 97.88 466 ALA A O 1
ATOM 3715 N N . THR A 1 467 ? -5.006 -2.073 10.829 1.00 96.44 467 THR A N 1
ATOM 3716 C CA . THR A 1 467 ? -6.008 -2.005 11.912 1.00 96.44 467 THR A CA 1
ATOM 3717 C C . THR A 1 467 ? -6.449 -3.380 12.414 1.00 96.44 467 THR A C 1
ATOM 3719 O O . THR A 1 467 ? -6.705 -3.556 13.603 1.00 96.44 467 THR A O 1
ATOM 3722 N N . HIS A 1 468 ? -6.532 -4.375 11.526 1.00 95.44 468 HIS A N 1
ATOM 3723 C CA . HIS A 1 468 ? -6.934 -5.730 11.901 1.00 95.44 468 HIS A CA 1
ATOM 3724 C C . HIS A 1 468 ? -5.877 -6.391 12.788 1.00 95.44 468 HIS A C 1
ATOM 3726 O O . HIS A 1 468 ? -6.215 -6.956 13.831 1.00 95.44 468 HIS A O 1
ATOM 3732 N N . LEU A 1 469 ? -4.605 -6.266 12.395 1.00 95.75 469 LEU A N 1
ATOM 3733 C CA . LEU A 1 469 ? -3.462 -6.791 13.139 1.00 95.75 469 LEU A CA 1
ATOM 3734 C C . LEU A 1 469 ? -3.245 -6.065 14.474 1.00 95.75 469 LEU A C 1
ATOM 3736 O O . LEU A 1 469 ? -2.908 -6.717 15.462 1.00 95.75 469 LEU A O 1
ATOM 3740 N N . SER A 1 470 ? -3.461 -4.747 14.537 1.00 95.44 470 SER A N 1
ATOM 3741 C CA . SER A 1 470 ? -3.309 -3.982 15.782 1.00 95.44 470 SER A CA 1
ATOM 3742 C C . SER A 1 470 ? -4.422 -4.267 16.789 1.00 95.44 470 SER A C 1
ATOM 3744 O O . SER A 1 470 ? -4.149 -4.411 17.982 1.00 95.44 470 SER A O 1
ATOM 3746 N N . ALA A 1 471 ? -5.671 -4.397 16.328 1.00 93.88 471 ALA A N 1
ATOM 3747 C CA . ALA A 1 471 ? -6.810 -4.710 17.194 1.00 93.88 471 ALA A CA 1
ATOM 3748 C C . ALA A 1 471 ? -6.749 -6.140 17.750 1.00 93.88 471 ALA A C 1
ATOM 3750 O O . ALA A 1 471 ? -7.237 -6.415 18.848 1.00 93.88 471 ALA A O 1
ATOM 3751 N N . ASN A 1 472 ? -6.114 -7.050 17.010 1.00 93.00 472 ASN A N 1
ATOM 3752 C CA . ASN A 1 472 ? -6.026 -8.460 17.356 1.00 93.00 472 ASN A CA 1
ATOM 3753 C C . ASN A 1 472 ? -4.570 -8.922 17.331 1.00 93.00 472 ASN A C 1
ATOM 3755 O O . ASN A 1 472 ? -4.132 -9.646 16.440 1.00 93.00 472 ASN A O 1
ATOM 3759 N N . LYS A 1 473 ? -3.816 -8.508 18.354 1.00 91.75 473 LYS A N 1
ATOM 3760 C CA . LYS A 1 473 ? -2.370 -8.757 18.468 1.00 91.75 473 LYS A CA 1
ATOM 3761 C C . LYS A 1 473 ? -1.970 -10.236 18.419 1.00 91.75 473 LYS A C 1
ATOM 3763 O O . LYS A 1 473 ? -0.835 -10.521 18.055 1.00 91.75 473 LYS A O 1
ATOM 3768 N N . GLU A 1 474 ? -2.879 -11.163 18.704 1.00 91.69 474 GLU A N 1
ATOM 3769 C CA . GLU A 1 474 ? -2.617 -12.607 18.606 1.00 91.69 474 GLU A CA 1
ATOM 3770 C C . GLU A 1 474 ? -2.810 -13.164 17.185 1.00 91.69 474 GLU A C 1
ATOM 3772 O O . GLU A 1 474 ? -2.279 -14.218 16.866 1.00 91.69 474 GLU A O 1
ATOM 3777 N N . TRP A 1 475 ? -3.500 -12.451 16.286 1.00 91.94 475 TRP A N 1
ATOM 3778 C CA . TRP A 1 475 ? -3.759 -12.956 14.935 1.00 91.94 475 TRP A CA 1
ATOM 3779 C C . TRP A 1 475 ? -2.492 -13.071 14.109 1.00 91.94 475 TRP A C 1
ATOM 3781 O O . TRP A 1 475 ? -1.750 -12.100 13.952 1.00 91.94 475 TRP A O 1
ATOM 3791 N N . ASN A 1 476 ? -2.301 -14.216 13.471 1.00 91.12 476 ASN A N 1
ATOM 3792 C CA . ASN A 1 476 ? -1.363 -14.315 12.365 1.00 91.12 476 ASN A CA 1
ATOM 3793 C C . ASN A 1 476 ? -1.871 -13.557 11.122 1.00 91.12 476 ASN A C 1
ATOM 3795 O O . ASN A 1 476 ? -3.003 -13.066 11.043 1.00 91.12 476 ASN A O 1
ATOM 3799 N N . THR A 1 477 ? -1.004 -13.470 10.123 1.00 91.88 477 THR A N 1
ATOM 3800 C CA . THR A 1 477 ? -1.309 -12.798 8.853 1.00 91.88 477 THR A CA 1
ATOM 3801 C C . THR A 1 477 ? -2.500 -13.410 8.111 1.00 91.88 477 THR A C 1
ATOM 3803 O O . THR A 1 477 ? -3.369 -12.680 7.635 1.00 91.88 477 THR A O 1
ATOM 3806 N N . ALA A 1 478 ? -2.617 -14.738 8.097 1.00 93.38 478 ALA A N 1
ATOM 3807 C CA . ALA A 1 478 ? -3.726 -15.441 7.454 1.00 93.38 478 ALA A CA 1
ATOM 3808 C C . ALA A 1 478 ? -5.093 -15.084 8.067 1.00 93.38 478 ALA A C 1
ATOM 3810 O O . ALA A 1 478 ? -6.074 -14.916 7.341 1.00 93.38 478 ALA A O 1
ATOM 3811 N N . ALA A 1 479 ? -5.170 -14.928 9.392 1.00 93.94 479 ALA A N 1
ATOM 3812 C CA . ALA A 1 479 ? -6.388 -14.514 10.084 1.00 93.94 479 ALA A CA 1
ATOM 3813 C C . ALA A 1 479 ? -6.800 -13.080 9.712 1.00 93.94 479 ALA A C 1
ATOM 3815 O O . ALA A 1 479 ? -7.974 -12.836 9.424 1.00 93.94 479 ALA A O 1
ATOM 3816 N N . ALA A 1 480 ? -5.845 -12.148 9.625 1.00 95.25 480 ALA A N 1
ATOM 3817 C CA . ALA A 1 480 ? -6.120 -10.783 9.172 1.00 95.25 480 ALA A CA 1
ATOM 3818 C C . ALA A 1 480 ? -6.627 -10.744 7.720 1.00 95.25 480 ALA A C 1
ATOM 3820 O O . ALA A 1 480 ? -7.596 -10.041 7.432 1.00 95.25 480 ALA A O 1
ATOM 3821 N N . MET A 1 481 ? -6.038 -11.548 6.826 1.00 96.06 481 MET A N 1
ATOM 3822 C CA . MET A 1 481 ? -6.490 -11.677 5.435 1.00 96.06 481 MET A CA 1
ATOM 3823 C C . MET A 1 481 ? -7.889 -12.288 5.338 1.00 96.06 481 MET A C 1
ATOM 3825 O O . MET A 1 481 ? -8.751 -11.744 4.650 1.00 96.06 481 MET A O 1
ATOM 3829 N N . ARG A 1 482 ? -8.156 -13.377 6.075 1.00 95.25 482 ARG A N 1
ATOM 3830 C CA . ARG A 1 482 ? -9.498 -13.972 6.185 1.00 95.25 482 ARG A CA 1
ATOM 3831 C C . ARG A 1 482 ? -10.525 -12.949 6.636 1.00 95.25 482 ARG A C 1
ATOM 3833 O O . ARG A 1 482 ? -11.617 -12.904 6.078 1.00 95.25 482 ARG A O 1
ATOM 3840 N N . LYS A 1 483 ? -10.176 -12.118 7.621 1.00 93.88 483 LYS A N 1
ATOM 3841 C CA . LYS A 1 483 ? -11.067 -11.075 8.122 1.00 93.88 483 LYS A CA 1
ATOM 3842 C C . LYS A 1 483 ? -11.310 -9.980 7.083 1.00 93.88 483 LYS A C 1
ATOM 3844 O O . LYS A 1 483 ? -12.468 -9.644 6.864 1.00 93.88 483 LYS A O 1
ATOM 3849 N N . LEU A 1 484 ? -10.268 -9.496 6.403 1.00 95.69 484 LEU A N 1
ATOM 3850 C CA . LEU A 1 484 ? -10.393 -8.529 5.307 1.00 95.69 484 LEU A CA 1
ATOM 3851 C C . LEU A 1 484 ? -11.334 -9.053 4.214 1.00 95.69 484 LEU A C 1
ATOM 3853 O O . LEU A 1 484 ? -12.285 -8.372 3.826 1.00 95.69 484 LEU A O 1
ATOM 3857 N N . TYR A 1 485 ? -11.094 -10.276 3.731 1.00 94.81 485 TYR A N 1
ATOM 3858 C CA . TYR A 1 485 ? -11.958 -10.881 2.726 1.00 94.81 485 TYR A CA 1
ATOM 3859 C C . TYR A 1 485 ? -13.361 -11.096 3.278 1.00 94.81 485 TYR A C 1
ATOM 3861 O O . TYR A 1 485 ? -14.309 -10.741 2.599 1.00 94.81 485 TYR A O 1
ATOM 3869 N N . GLY A 1 486 ? -13.527 -11.615 4.493 1.00 93.19 486 GLY A N 1
ATOM 3870 C CA . GLY A 1 486 ? -14.832 -11.841 5.121 1.00 93.19 486 GLY A CA 1
ATOM 3871 C C . GLY A 1 486 ? -15.668 -10.569 5.282 1.00 93.19 486 GLY A C 1
ATOM 3872 O O . GLY A 1 486 ? -16.868 -10.603 5.025 1.00 93.19 486 GLY A O 1
ATOM 3873 N N . ASP A 1 487 ? -15.030 -9.451 5.631 1.00 92.19 487 ASP A N 1
ATOM 3874 C CA . ASP A 1 487 ? -15.689 -8.153 5.801 1.00 92.19 487 ASP A CA 1
ATOM 3875 C C . ASP A 1 487 ? -15.970 -7.460 4.454 1.00 92.19 487 ASP A C 1
ATOM 3877 O O . ASP A 1 487 ? -16.876 -6.635 4.366 1.00 92.19 487 ASP A O 1
ATOM 3881 N N . SER A 1 488 ? -15.253 -7.798 3.378 1.00 93.31 488 SER A N 1
ATOM 3882 C CA . SER A 1 488 ? -15.480 -7.186 2.062 1.00 93.31 488 SER A CA 1
ATOM 3883 C C . SER A 1 488 ? -16.862 -7.512 1.471 1.00 93.31 488 SER A C 1
ATOM 3885 O O . SER A 1 488 ? -17.351 -8.646 1.552 1.00 93.31 488 SER A O 1
ATOM 3887 N N . TYR A 1 489 ? -17.487 -6.536 0.810 1.00 90.88 489 TYR A N 1
ATOM 3888 C CA . TYR A 1 489 ? -18.845 -6.660 0.266 1.00 90.88 489 TYR A CA 1
ATOM 3889 C C . TYR A 1 489 ? -19.027 -5.844 -1.028 1.00 90.88 489 TYR A C 1
ATOM 3891 O O . TYR A 1 489 ? -18.307 -4.870 -1.252 1.00 90.88 489 TYR A O 1
ATOM 3899 N N . PRO A 1 490 ? -19.978 -6.207 -1.906 1.00 90.44 490 PRO A N 1
ATOM 3900 C CA . PRO A 1 490 ? -20.246 -5.443 -3.119 1.00 90.44 490 PRO A CA 1
ATOM 3901 C C . PRO A 1 490 ? -21.090 -4.193 -2.844 1.00 90.44 490 PRO A C 1
ATOM 3903 O O . PRO A 1 490 ? -22.084 -4.245 -2.123 1.00 90.44 490 PRO A O 1
ATOM 3906 N N . ARG A 1 491 ? -20.717 -3.053 -3.442 1.00 85.50 491 ARG A N 1
ATOM 3907 C CA . ARG A 1 491 ? -21.431 -1.767 -3.256 1.00 85.50 491 ARG A CA 1
ATOM 3908 C C . ARG A 1 491 ? -22.740 -1.673 -4.047 1.00 85.50 491 ARG A C 1
ATOM 3910 O O . ARG A 1 491 ? -23.568 -0.821 -3.758 1.00 85.50 491 ARG A O 1
ATOM 3917 N N . PHE A 1 492 ? -22.937 -2.552 -5.024 1.00 85.12 492 PHE A N 1
ATOM 3918 C CA . PHE A 1 492 ? -24.186 -2.719 -5.763 1.00 85.12 492 PHE A CA 1
ATOM 3919 C C . PHE A 1 492 ? -24.412 -4.205 -6.059 1.00 85.12 492 PHE A C 1
ATOM 3921 O O . PHE A 1 492 ? -23.474 -5.003 -6.026 1.00 85.12 492 PHE A O 1
ATOM 3928 N N . SER A 1 493 ? -25.655 -4.589 -6.354 1.00 86.38 493 SER A N 1
ATOM 3929 C CA . SER A 1 493 ? -25.997 -5.988 -6.640 1.00 86.38 493 SER A CA 1
ATOM 3930 C C . SER A 1 493 ? -25.197 -6.531 -7.831 1.00 86.38 493 SER A C 1
ATOM 3932 O O . SER A 1 493 ? -25.229 -5.954 -8.917 1.00 86.38 493 SER A O 1
ATOM 3934 N N . GLY A 1 494 ? -24.467 -7.631 -7.624 1.00 86.75 494 GLY A N 1
ATOM 3935 C CA . GLY A 1 494 ? -23.599 -8.240 -8.641 1.00 86.75 494 GLY A CA 1
ATOM 3936 C C . GLY A 1 494 ? -22.272 -7.511 -8.894 1.00 86.75 494 GLY A C 1
ATOM 3937 O O . GLY A 1 494 ? -21.573 -7.856 -9.842 1.00 86.75 494 GLY A O 1
ATOM 3938 N N . GLY A 1 495 ? -21.926 -6.502 -8.086 1.00 89.25 495 GLY A N 1
ATOM 3939 C CA . GLY A 1 495 ? -20.637 -5.813 -8.161 1.00 89.25 495 GLY A CA 1
ATOM 3940 C C . GLY A 1 495 ? -19.468 -6.604 -7.556 1.00 89.25 495 GLY A C 1
ATOM 3941 O O . GLY A 1 495 ? -19.685 -7.628 -6.904 1.00 89.25 495 GLY A O 1
ATOM 3942 N N . PRO A 1 496 ? -18.222 -6.126 -7.739 1.00 91.38 496 PRO A N 1
ATOM 3943 C CA . PRO A 1 496 ? -17.045 -6.733 -7.122 1.00 91.38 496 PRO A CA 1
ATOM 3944 C C . PRO A 1 496 ? -17.052 -6.552 -5.599 1.00 91.38 496 PRO A C 1
ATOM 3946 O O . PRO A 1 496 ? -17.646 -5.603 -5.083 1.00 91.38 496 PRO A O 1
ATOM 3949 N N . ARG A 1 497 ? -16.343 -7.420 -4.867 1.00 92.25 497 ARG A N 1
ATOM 3950 C CA . ARG A 1 497 ? -16.162 -7.258 -3.417 1.00 92.25 497 ARG A CA 1
ATOM 3951 C C . ARG A 1 497 ? -15.224 -6.090 -3.130 1.00 92.25 497 ARG A C 1
ATOM 3953 O O . ARG A 1 497 ? -14.054 -6.119 -3.504 1.00 92.25 497 ARG A O 1
ATOM 3960 N N . VAL A 1 498 ? -15.743 -5.083 -2.441 1.00 93.50 498 VAL A N 1
ATOM 3961 C CA . VAL A 1 498 ? -15.009 -3.894 -2.021 1.00 93.50 498 VAL A CA 1
ATOM 3962 C C . VAL A 1 498 ? -14.593 -4.052 -0.560 1.00 93.50 498 VAL A C 1
ATOM 3964 O O . VAL A 1 498 ? -15.383 -4.496 0.275 1.00 93.50 498 VAL A O 1
ATOM 3967 N N . ALA A 1 499 ? -13.343 -3.717 -0.258 1.00 95.50 499 ALA A N 1
ATOM 3968 C CA . ALA A 1 499 ? -12.776 -3.753 1.076 1.00 95.50 499 ALA A CA 1
ATOM 3969 C C . ALA A 1 499 ? -13.566 -2.855 2.034 1.00 95.50 499 ALA A C 1
ATOM 3971 O O . ALA A 1 499 ? -14.030 -1.773 1.674 1.00 95.50 499 ALA A O 1
ATOM 3972 N N . TRP A 1 500 ? -13.690 -3.315 3.273 1.00 93.31 500 TRP A N 1
ATOM 3973 C CA . TRP A 1 500 ? -14.369 -2.603 4.345 1.00 93.31 500 TRP A CA 1
ATOM 3974 C C . TRP A 1 500 ? -13.583 -2.780 5.635 1.00 93.31 500 TRP A C 1
ATOM 3976 O O . TRP A 1 500 ? -13.032 -3.853 5.885 1.00 93.31 500 TRP A O 1
ATOM 3986 N N . THR A 1 501 ? -13.540 -1.745 6.475 1.00 92.12 501 THR A N 1
ATOM 3987 C CA . THR A 1 501 ? -12.836 -1.822 7.761 1.00 92.12 501 THR A CA 1
ATOM 3988 C C . THR A 1 501 ? -13.469 -2.810 8.729 1.00 92.12 501 THR A C 1
ATOM 3990 O O . THR A 1 501 ? -12.814 -3.185 9.694 1.00 92.12 501 THR A O 1
ATOM 3993 N N . GLY A 1 502 ? -14.728 -3.211 8.529 1.00 87.38 502 GLY A N 1
ATOM 3994 C CA . GLY A 1 502 ? -15.451 -4.059 9.477 1.00 87.38 502 GLY A CA 1
ATOM 3995 C C . GLY A 1 502 ? -15.975 -3.318 10.710 1.00 87.38 502 GLY A C 1
ATOM 3996 O O . GLY A 1 502 ? -16.574 -3.941 11.588 1.00 87.38 502 GLY A O 1
ATOM 3997 N N . VAL A 1 503 ? -15.730 -2.008 10.805 1.00 87.12 503 VAL A N 1
ATOM 3998 C CA . VAL A 1 503 ? -16.094 -1.165 11.949 1.00 87.12 503 VAL A CA 1
ATOM 3999 C C . VAL A 1 503 ? -17.478 -0.570 11.709 1.00 87.12 503 VAL A C 1
ATOM 4001 O O . VAL A 1 503 ? -17.783 -0.104 10.614 1.00 87.12 503 VAL A O 1
ATOM 4004 N N . ARG A 1 504 ? -18.335 -0.591 12.731 1.00 81.56 504 ARG A N 1
ATOM 4005 C CA . ARG A 1 504 ? -19.672 0.013 12.687 1.00 81.56 504 ARG A CA 1
ATOM 4006 C C . ARG A 1 504 ? -19.798 1.091 13.762 1.00 81.56 504 ARG A C 1
ATOM 4008 O O . ARG A 1 504 ? -19.163 0.945 14.808 1.00 81.56 504 ARG A O 1
ATOM 4015 N N . PRO A 1 505 ? -20.647 2.113 13.549 1.00 80.25 505 PRO A N 1
ATOM 4016 C CA . PRO A 1 505 ? -21.059 2.998 14.629 1.00 80.25 505 PRO A CA 1
ATOM 4017 C C . PRO A 1 505 ? -21.561 2.176 15.830 1.00 80.25 505 PRO A C 1
ATOM 4019 O O . PRO A 1 505 ? -22.196 1.132 15.620 1.00 80.25 505 PRO A O 1
ATOM 4022 N N . PRO A 1 506 ? -21.321 2.615 17.079 1.00 78.38 506 PRO A N 1
ATOM 4023 C CA . PRO A 1 506 ? -21.980 2.056 18.247 1.00 78.38 506 PRO A CA 1
ATOM 4024 C C . PRO A 1 506 ? -23.486 2.005 18.001 1.00 78.38 506 PRO A C 1
ATOM 4026 O O . PRO A 1 506 ? -24.076 2.975 17.528 1.00 78.38 506 PRO A O 1
ATOM 4029 N N . SER A 1 507 ? -24.115 0.875 18.318 1.00 69.56 507 SER A N 1
ATOM 4030 C CA . SER A 1 507 ? -25.565 0.719 18.241 1.00 69.56 507 SER A CA 1
ATOM 4031 C C . SER A 1 507 ? -26.239 1.566 19.330 1.00 69.56 507 SER A C 1
ATOM 4033 O O . SER A 1 507 ? -26.635 1.046 20.372 1.00 69.56 507 SER A O 1
ATOM 4035 N N . GLY A 1 508 ? -26.319 2.878 19.120 1.00 52.16 508 GLY A N 1
ATOM 4036 C CA . GLY A 1 508 ? -27.265 3.753 19.799 1.00 52.16 508 GLY A CA 1
ATOM 4037 C C . GLY A 1 508 ? -28.608 3.626 19.090 1.00 52.16 508 GLY A C 1
ATOM 4038 O O . GLY A 1 508 ? -28.643 3.653 17.863 1.00 52.16 508 GLY A O 1
ATOM 4039 N N . LYS A 1 509 ? -29.690 3.409 19.848 1.00 39.31 509 LYS A N 1
ATOM 4040 C CA . LYS A 1 509 ? -31.064 3.377 19.324 1.00 39.31 509 LYS A CA 1
ATOM 4041 C C . LYS A 1 509 ? -31.280 4.608 18.434 1.00 39.31 509 LYS A C 1
ATOM 4043 O O . LYS A 1 509 ? -31.171 5.723 18.938 1.00 39.31 509 LYS A O 1
ATOM 4048 N N . ALA A 1 510 ? -31.496 4.365 17.141 1.00 36.19 510 ALA A N 1
ATOM 4049 C CA . ALA A 1 510 ? -31.972 5.373 16.203 1.00 36.19 510 ALA A CA 1
ATOM 4050 C C . ALA A 1 510 ? -33.333 5.916 16.648 1.00 36.19 510 ALA A C 1
ATOM 4052 O O . ALA A 1 510 ? -34.100 5.122 17.251 1.00 36.19 510 ALA A O 1
#

Sequence (510 aa):
MTIGIVFKKDQSGSASYHKKFDEELKDYFGADIFEAEGEWVPKAYCAKWKKDYRPFCIVKNIDIEVFVEFFSLNAWLVEGYAGVLEAWQMLTLAQKMMYDDEERILRRPYVRRDTMARRSAGKAQYPDPLGSEFTTGNHTEDLATLKKRAPVEAVDSSFDVRFLTTPPLTVAESERMQIASFGVPEKAWLEESQGEGVNIYLLDSGFVEEAKKHPEFSETVGKEGRIKGWLHHPTLSGNETDYDRQTTDQEIRGTCGISKILGRRGGLAKRANVWIAPSSRMPWLWSSLTHIDQLVAIKGHILSNREKDPRYKALVHINQEILEYRAPGERQEYYWRDPNLRLTKNEEAWIGRVSDLADEALKSLLKVKDIIMVTSAGGPTVRFTSSSWPARRGHEYGNMIVVGSVNTLGRVSGVREDEIAKIYAIGTGVEVPFLRILPDKTFIQGGYESVENGNHAALAVTGILATHLSANKEWNTAAAMRKLYGDSYPRFSGGPRVAWTGVRPPSGKA

Organism: NCBI:txid47235

Secondary structure (DSSP, 8-state):
--EEEE--GGG---HHHHHHHHHHHHHHH-S-EEEE--TTS-EEEEE--SSS---EEEEEETTEEEEEE---S-HHHHHHHHHHIIIIIHHHHHHHHHHHHHTTT--S--------------------TT-GGGGSS-----GGG-PPP-EEEEEEE-HHHHHHHSPPPPHHHHHHHTSS-TT--EEEEEETTTTTT-EEEEEES---GGGGGSGGGTTTSSTT-SEEEE---TTT-SS---------TTTHHHHHHHHHHH-TTT-S-TT-EEEEEE--SSTTSSHHHHHHHHHHHHHHHHHHHHHH-TT--EEEEE----TT---GGGTT--SSS-TT-PPPHHHHHHHHHHHHHHHHHHHHHHTSTTEEEEEE-----TT-SSPPTTGGGGGG-TTEEEEEEE-TTS-B-S---TTT-SEEEE-EEEEEE-----S--TT-BTTEEEEE-HHHHHHHHHHHHHHHHHH-TT--HHHHHHHHHHH-EESSTTPPEEP-----------

Radius of gyration: 25.75 Å; chains: 1; bounding box: 80×57×59 Å

InterPro domains:
  IPR036852 Peptidase S8/S53 domain superfamily [G3DSA:3.40.50.200] (175-491)
  IPR036852 Peptidase S8/S53 domain superfamily [SSF52743] (187-490)